Protein AF-0000000079913777 (afdb_homodimer)

InterPro domains:
  IPR001647 DNA-binding HTH domain, TetR-type [PF00440] (16-61)
  IPR001647 DNA-binding HTH domain, TetR-type [PR00455] (15-28)
  IPR001647 DNA-binding HTH domain, TetR-type [PR00455] (36-59)
  IPR001647 DNA-binding HTH domain, TetR-type [PS50977] (9-69)
  IPR009057 Homedomain-like superfamily [SSF46689] (3-78)
  IPR023772 DNA-binding HTH domain, TetR-type, conserved site [PS01081] (27-57)
  IPR036271 Tetracyclin repressor-like, C-terminal domain superfamily [SSF48498] (83-210)
  IPR050109 HTH-type, TetR-like transcriptional regulator [PTHR30055] (1-198)

Radius of gyration: 23.56 Å; Cα contacts (8 Å, |Δi|>4): 541; chains: 2; bounding box: 77×60×42 Å

Secondary structure (DSSP, 8-state):
-HHHHHHHHHHHHHHHHHHHHHHHHHHHHH--HHHHHHHHT--HHHHHHH-SSHHHHHHHHHHHHHHHHHHHHHHHHT--SS-HHHHHHHHHHHHHHHHHH-HHHHHHHHHTTSGGGGGGGGGSHHHHHHHHHHHHHHHHHHTT-BPTT--HHHHHHHHHHHHHHHHHHHHHS---S-HHHHHHHHHHHHHHHHB-HHHHHHHHHH-PPP--------/-HHHHHHHHHHHHHHHHHHHHHHHHHHHHH--HHHHHHHHT--HHHHHHH-SSHHHHHHHHHHHHHHHHHHHHHHHHT--SS-HHHHHHHHHHHHHHHHHH-HHHHHHHHHTTSGGGGGGGGGSHHHHHHHHHHHHHHHHHHTT-BPTT--HHHHHHHHHHHHHHHHHHHHHS-----HHHHHHHHHHHHHHHHB-HHHHHHHHHH-PPP--------

Structure (mmCIF, N/CA/C/O backbone):
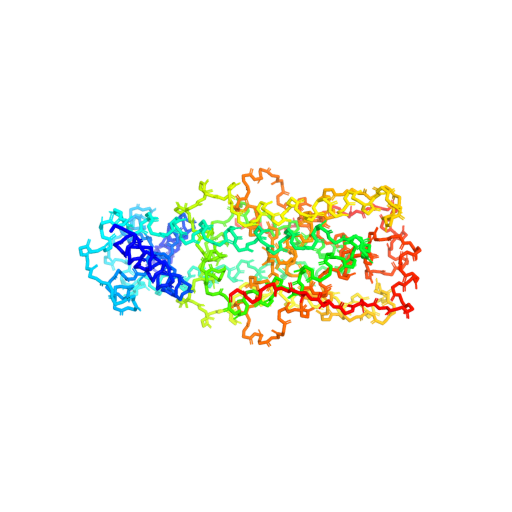data_AF-0000000079913777-model_v1
#
loop_
_entity.id
_entity.type
_entity.pdbx_description
1 polymer 'TetR family transcriptional regulator'
#
loop_
_atom_site.group_PDB
_atom_site.id
_atom_site.type_symbol
_atom_site.label_atom_id
_atom_site.label_alt_id
_atom_site.label_comp_id
_atom_site.label_asym_id
_atom_site.label_entity_id
_atom_site.label_seq_id
_atom_site.pdbx_PDB_ins_code
_atom_site.Cartn_x
_atom_site.Cartn_y
_atom_site.Cartn_z
_atom_site.occupancy
_atom_site.B_iso_or_equiv
_atom_site.auth_seq_id
_atom_site.auth_comp_id
_atom_site.auth_asym_id
_atom_site.auth_atom_id
_atom_site.pdbx_PDB_model_num
ATOM 1 N N . MET A 1 1 ? -41.469 14.156 16.312 1 78.94 1 MET A N 1
ATOM 2 C CA . MET A 1 1 ? -40.344 13.445 16.859 1 78.94 1 MET A CA 1
ATOM 3 C C . MET A 1 1 ? -39.625 12.648 15.773 1 78.94 1 MET A C 1
ATOM 5 O O . MET A 1 1 ? -38.406 12.805 15.562 1 78.94 1 MET A O 1
ATOM 9 N N . ALA A 1 2 ? -40.406 12 15.102 1 87.25 2 ALA A N 1
ATOM 10 C CA . ALA A 1 2 ? -39.875 11.211 13.992 1 87.25 2 ALA A CA 1
ATOM 11 C C . ALA A 1 2 ? -39.219 12.109 12.945 1 87.25 2 ALA A C 1
ATOM 13 O O . ALA A 1 2 ? -38.125 11.812 12.461 1 87.25 2 ALA A O 1
ATOM 14 N N . ARG A 1 3 ? -39.75 13.203 12.727 1 90.31 3 ARG A N 1
ATOM 15 C CA . ARG A 1 3 ? -39.219 14.133 11.727 1 90.31 3 ARG A CA 1
ATOM 16 C C . ARG A 1 3 ? -37.906 14.742 12.18 1 90.31 3 ARG A C 1
ATOM 18 O O . ARG A 1 3 ? -37 14.93 11.367 1 90.31 3 ARG A O 1
ATOM 25 N N . GLN A 1 4 ? -37.875 15.125 13.422 1 87.5 4 GLN A N 1
ATOM 26 C CA . GLN A 1 4 ? -36.656 15.695 13.984 1 87.5 4 GLN A CA 1
ATOM 27 C C . GLN A 1 4 ? -35.5 14.695 13.945 1 87.5 4 GLN A C 1
ATOM 29 O O . GLN A 1 4 ? -34.375 15.062 13.641 1 87.5 4 GLN A O 1
ATOM 34 N N . GLN A 1 5 ? -35.875 13.461 14.273 1 89.69 5 GLN A N 1
ATOM 35 C CA . GLN A 1 5 ? -34.875 12.406 14.234 1 89.69 5 GLN A CA 1
ATOM 36 C C . GLN A 1 5 ? -34.344 12.188 12.812 1 89.69 5 GLN A C 1
ATOM 38 O O . GLN A 1 5 ? -33.156 11.977 12.602 1 89.69 5 GLN A O 1
ATOM 43 N N . GLU A 1 6 ? -35.25 12.289 11.875 1 91.75 6 GLU A N 1
ATOM 44 C CA . GLU A 1 6 ? -34.875 12.133 10.477 1 91.75 6 GLU A CA 1
ATOM 45 C C . GLU A 1 6 ? -33.969 13.281 10.008 1 91.75 6 GLU A C 1
ATOM 47 O O . GLU A 1 6 ? -33.031 13.062 9.266 1 91.75 6 GLU A O 1
ATOM 52 N N . ARG A 1 7 ? -34.281 14.445 10.398 1 90.56 7 ARG A N 1
ATOM 53 C CA . ARG A 1 7 ? -33.5 15.609 10.062 1 90.56 7 ARG A CA 1
ATOM 54 C C . ARG A 1 7 ? -32.094 15.492 10.664 1 90.56 7 ARG A C 1
ATOM 56 O O . ARG A 1 7 ? -31.094 15.828 10.008 1 90.56 7 ARG A O 1
ATOM 63 N N . ALA A 1 8 ? -32.062 15.062 11.875 1 92.56 8 ALA A N 1
ATOM 64 C CA . ALA A 1 8 ? -30.781 14.883 12.555 1 92.56 8 ALA A CA 1
ATOM 65 C C . ALA A 1 8 ? -29.938 13.836 11.836 1 92.56 8 ALA A C 1
ATOM 67 O O . ALA A 1 8 ? -28.734 14.031 11.648 1 92.56 8 ALA A O 1
ATOM 68 N N . ARG A 1 9 ? -30.578 12.82 11.445 1 93.56 9 ARG A N 1
ATOM 69 C CA . ARG A 1 9 ? -29.891 11.766 10.719 1 93.56 9 ARG A CA 1
ATOM 70 C C . ARG A 1 9 ? -29.359 12.273 9.383 1 93.56 9 ARG A C 1
ATOM 72 O O . ARG A 1 9 ? -28.219 11.969 9 1 93.56 9 ARG A O 1
ATOM 79 N N . ARG A 1 10 ? -30.062 13.031 8.742 1 94.69 10 ARG A N 1
ATOM 80 C CA . ARG A 1 10 ? -29.672 13.586 7.457 1 94.69 10 ARG A CA 1
ATOM 81 C C . ARG A 1 10 ? -28.484 14.547 7.613 1 94.69 10 ARG A C 1
ATOM 83 O O . ARG A 1 10 ? -27.562 14.531 6.801 1 94.69 10 ARG A O 1
ATOM 90 N N . THR A 1 11 ? -28.562 15.336 8.633 1 95.88 11 THR A N 1
ATOM 91 C CA . THR A 1 11 ? -27.484 16.281 8.891 1 95.88 11 THR A CA 1
ATOM 92 C C . THR A 1 11 ? -26.188 15.539 9.227 1 95.88 11 THR A C 1
ATOM 94 O O . THR A 1 11 ? -25.125 15.883 8.711 1 95.88 11 THR A O 1
ATOM 97 N N . ARG A 1 12 ? -26.312 14.57 10.039 1 97.12 12 ARG A N 1
ATOM 98 C CA . ARG A 1 12 ? -25.141 13.781 10.398 1 97.12 12 ARG A CA 1
ATOM 99 C C . ARG A 1 12 ? -24.516 13.141 9.156 1 97.12 12 ARG A C 1
ATOM 101 O O . ARG A 1 12 ? -23.297 13.172 8.992 1 97.12 12 ARG A O 1
ATOM 108 N N . ALA A 1 13 ? -25.375 12.609 8.305 1 97.06 13 ALA A N 1
ATOM 109 C CA . ALA A 1 13 ? -24.891 11.961 7.082 1 97.06 13 ALA A CA 1
ATOM 110 C C . ALA A 1 13 ? -24.219 12.969 6.156 1 97.06 13 ALA A C 1
ATOM 112 O O . ALA A 1 13 ? -23.188 12.672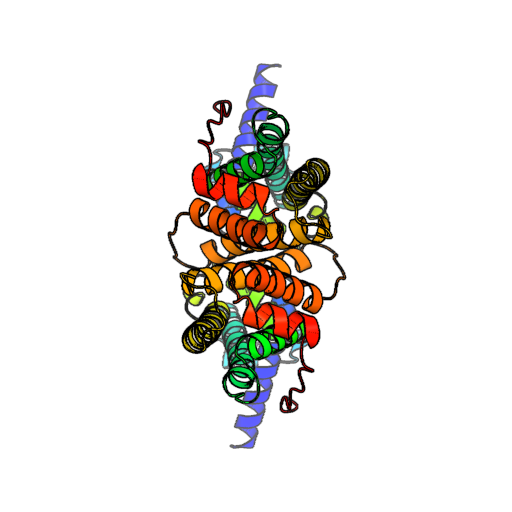 5.547 1 97.06 13 ALA A O 1
ATOM 113 N N . ALA A 1 14 ? -24.781 14.125 6.082 1 97.56 14 ALA A N 1
ATOM 114 C CA . ALA A 1 14 ? -24.219 15.18 5.242 1 97.56 14 ALA A CA 1
ATOM 115 C C . ALA A 1 14 ? -22.844 15.609 5.75 1 97.56 14 ALA A C 1
ATOM 117 O O . ALA A 1 14 ? -21.922 15.852 4.961 1 97.56 14 ALA A O 1
ATOM 118 N N . LEU A 1 15 ? -22.719 15.664 7.031 1 98.12 15 LEU A N 1
ATOM 119 C CA . LEU A 1 15 ? -21.453 16.016 7.645 1 98.12 15 LEU A CA 1
ATOM 120 C C . LEU A 1 15 ? -20.391 14.953 7.375 1 98.12 15 LEU A C 1
ATOM 122 O O . LEU A 1 15 ? -19.266 15.273 7 1 98.12 15 LEU A O 1
ATOM 126 N N . VAL A 1 16 ? -20.812 13.742 7.488 1 98.38 16 VAL A N 1
ATOM 127 C CA . VAL A 1 16 ? -19.891 12.633 7.27 1 98.38 16 VAL A CA 1
ATOM 128 C C . VAL A 1 16 ? -19.453 12.609 5.809 1 98.38 16 VAL A C 1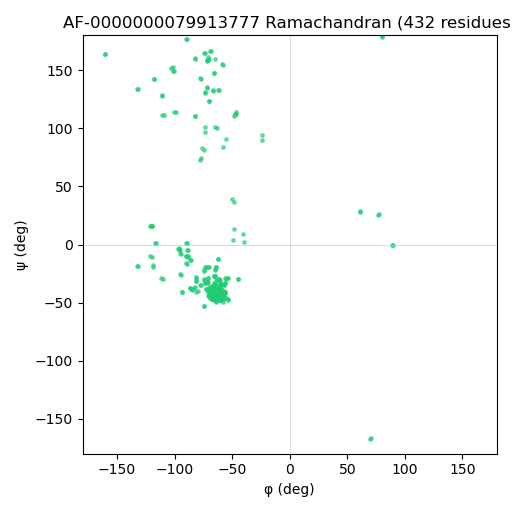
ATOM 130 O O . VAL A 1 16 ? -18.266 12.453 5.512 1 98.38 16 VAL A O 1
ATOM 133 N N . GLU A 1 17 ? -20.328 12.805 4.918 1 98.25 17 GLU A N 1
ATOM 134 C CA . GLU A 1 17 ? -20.016 12.805 3.492 1 98.25 17 GLU A CA 1
ATOM 135 C C . GLU A 1 17 ? -19.094 13.977 3.133 1 98.25 17 GLU A C 1
ATOM 137 O O . GLU A 1 17 ? -18.109 13.805 2.42 1 98.25 17 GLU A O 1
ATOM 142 N N . SER A 1 18 ? -19.453 15.102 3.613 1 98.44 18 SER A N 1
ATOM 143 C CA . SER A 1 18 ? -18.625 16.281 3.357 1 98.44 18 SER A CA 1
ATOM 144 C C . SER A 1 18 ? -17.234 16.125 3.945 1 98.44 18 SER A C 1
ATOM 146 O O . SER A 1 18 ? -16.234 16.5 3.314 1 98.44 18 SER A O 1
ATOM 148 N N . ALA A 1 19 ? -17.203 15.57 5.129 1 98.5 19 ALA A N 1
ATOM 149 C CA . ALA A 1 19 ? -15.922 15.297 5.762 1 98.5 19 ALA A CA 1
ATOM 150 C C . ALA A 1 19 ? -15.109 14.305 4.934 1 98.5 19 ALA A C 1
ATOM 152 O O . ALA A 1 19 ? -13.898 14.484 4.754 1 98.5 19 ALA A O 1
ATOM 153 N N . ALA A 1 20 ? -15.773 13.297 4.434 1 98.25 20 ALA A N 1
ATOM 154 C CA . ALA A 1 20 ? -15.102 12.305 3.605 1 98.25 20 ALA A CA 1
ATOM 155 C C . ALA A 1 20 ? -14.477 12.953 2.371 1 98.25 20 ALA A C 1
ATOM 157 O O . ALA A 1 20 ? -13.328 12.656 2.021 1 98.25 20 ALA A O 1
ATOM 158 N N . ILE A 1 21 ? -15.188 13.828 1.786 1 97.81 21 ILE A N 1
ATOM 159 C CA . ILE A 1 21 ? -14.695 14.539 0.609 1 97.81 21 ILE A CA 1
ATOM 160 C C . ILE A 1 21 ? -13.438 15.328 0.969 1 97.81 21 ILE A C 1
ATOM 162 O O . ILE A 1 21 ? -12.422 15.242 0.271 1 97.81 21 ILE A O 1
ATOM 166 N N . GLU A 1 22 ? -13.508 15.992 2.043 1 97.19 22 GLU A N 1
ATOM 167 C CA . GLU A 1 22 ? -12.398 16.828 2.482 1 97.19 22 GLU A CA 1
ATOM 168 C C . GLU A 1 22 ? -11.195 15.984 2.902 1 97.19 22 GLU A C 1
ATOM 170 O O . GLU A 1 22 ? -10.062 16.266 2.508 1 97.19 22 GLU A O 1
ATOM 175 N N . PHE A 1 23 ? -11.469 14.93 3.674 1 95.31 23 PHE A N 1
ATOM 176 C CA . PHE A 1 23 ? -10.398 14.055 4.145 1 95.31 23 PHE A CA 1
ATOM 177 C C . PHE A 1 23 ? -9.758 13.312 2.984 1 95.31 23 PHE A C 1
ATOM 179 O O . PHE A 1 23 ? -8.547 13.078 2.982 1 95.31 23 PHE A O 1
ATOM 186 N N . ALA A 1 24 ? -10.539 12.906 2.02 1 92.69 24 ALA A N 1
ATOM 187 C CA . ALA A 1 24 ? -10 12.219 0.85 1 92.69 24 ALA A CA 1
ATOM 188 C C . ALA A 1 24 ? -9.086 13.141 0.043 1 92.69 24 ALA A C 1
ATOM 190 O O . ALA A 1 24 ? -8.062 12.703 -0.482 1 92.69 24 ALA A O 1
ATOM 191 N N . LYS A 1 25 ? -9.414 14.367 0.031 1 90.56 25 LYS A N 1
ATOM 192 C CA . LYS A 1 25 ? -8.703 15.344 -0.804 1 90.56 25 LYS A CA 1
ATOM 193 C C . LYS A 1 25 ? -7.461 15.867 -0.101 1 90.56 25 LYS A C 1
ATOM 195 O O . LYS A 1 25 ? -6.395 15.977 -0.713 1 90.56 25 LYS A O 1
ATOM 200 N N . ARG A 1 26 ? -7.523 16.094 1.246 1 89.81 26 ARG A N 1
ATOM 201 C CA . ARG A 1 26 ? -6.473 16.875 1.897 1 89.81 26 ARG A CA 1
ATOM 202 C C . ARG A 1 26 ? -5.793 16.062 2.994 1 89.81 26 ARG A C 1
ATOM 204 O O . ARG A 1 26 ? -4.73 16.438 3.486 1 89.81 26 ARG A O 1
ATOM 211 N N . GLY A 1 27 ? -6.371 14.977 3.279 1 89.19 27 GLY A N 1
ATOM 212 C CA . GLY A 1 27 ? -5.934 14.281 4.484 1 89.19 27 GLY A CA 1
ATOM 213 C C . GLY A 1 27 ? -6.52 14.867 5.754 1 89.19 27 GLY A C 1
ATOM 214 O O . GLY A 1 27 ? -7.254 15.859 5.707 1 89.19 27 GLY A O 1
ATOM 215 N N . TYR A 1 28 ? -6.172 14.258 6.883 1 91.75 28 TYR A N 1
ATOM 216 C CA . TYR A 1 28 ? -6.777 14.641 8.148 1 91.75 28 TYR A CA 1
ATOM 217 C C . TYR A 1 28 ? -6.219 15.977 8.641 1 91.75 28 TYR A C 1
ATOM 219 O O . TYR A 1 28 ? -6.98 16.906 8.93 1 91.75 28 TYR A O 1
ATOM 227 N N . ALA A 1 29 ? -4.961 16.062 8.719 1 87.12 29 ALA A N 1
ATOM 228 C CA . ALA A 1 29 ? -4.324 17.234 9.336 1 87.12 29 ALA A CA 1
ATOM 229 C C . ALA A 1 29 ? -4.629 18.5 8.539 1 87.12 29 ALA A C 1
ATOM 231 O O . ALA A 1 29 ? -4.93 19.547 9.125 1 87.12 29 ALA A O 1
ATOM 232 N N . ALA A 1 30 ? -4.688 18.422 7.262 1 88.5 30 ALA A N 1
ATOM 233 C CA . ALA A 1 30 ? -4.832 19.609 6.414 1 88.5 30 ALA A CA 1
ATOM 234 C C . ALA A 1 30 ? -6.301 19.922 6.164 1 88.5 30 ALA A C 1
ATOM 236 O O . ALA A 1 30 ? -6.633 21.016 5.672 1 88.5 30 ALA A O 1
ATOM 237 N N . ALA A 1 31 ? -7.168 19.047 6.535 1 93.81 31 ALA A N 1
ATOM 238 C CA . ALA A 1 31 ? -8.594 19.234 6.281 1 93.81 31 ALA A CA 1
ATOM 239 C C . ALA A 1 31 ? -9.148 20.422 7.066 1 93.81 31 ALA A C 1
ATOM 241 O O . ALA A 1 31 ? -8.75 20.641 8.211 1 93.81 31 ALA A O 1
ATOM 242 N N . SER A 1 32 ? -10.117 21.078 6.48 1 95.25 32 SER A N 1
ATOM 243 C CA . SER A 1 32 ? -10.719 22.281 7.055 1 95.25 32 SER A CA 1
ATOM 244 C C . SER A 1 32 ? -12.148 22.016 7.512 1 95.25 32 SER A C 1
ATOM 246 O O . SER A 1 32 ? -13 21.625 6.707 1 95.25 32 SER A O 1
ATOM 248 N N . VAL A 1 33 ? -12.359 22.375 8.719 1 96.44 33 VAL A N 1
ATOM 249 C CA . VAL A 1 33 ? -13.711 22.266 9.258 1 96.44 33 VAL A CA 1
ATOM 250 C C . VAL A 1 33 ? -14.648 23.203 8.516 1 96.44 33 VAL A C 1
ATOM 252 O O . VAL A 1 33 ? -15.789 22.844 8.219 1 96.44 33 VAL A O 1
ATOM 255 N N . ASN A 1 34 ? -14.141 24.359 8.18 1 97.12 34 ASN A N 1
ATOM 256 C CA . ASN A 1 34 ? -14.961 25.312 7.438 1 97.12 34 ASN A CA 1
ATOM 257 C C . ASN A 1 34 ? -15.375 24.75 6.082 1 97.12 34 ASN A C 1
ATOM 259 O O . ASN A 1 34 ? -16.531 24.906 5.672 1 97.12 34 ASN A O 1
ATOM 263 N N . THR A 1 35 ? -14.516 24.125 5.438 1 97.5 35 THR A N 1
ATOM 264 C CA . THR A 1 35 ? -14.82 23.516 4.145 1 97.5 35 THR A CA 1
ATOM 265 C C . THR A 1 35 ? -15.859 22.406 4.301 1 97.5 35 THR A C 1
ATOM 267 O O . THR A 1 35 ? -16.766 22.281 3.477 1 97.5 35 THR A O 1
ATOM 270 N N . ILE A 1 36 ? -15.719 21.641 5.34 1 98 36 ILE A N 1
ATOM 271 C CA . ILE A 1 36 ? -16.656 20.562 5.617 1 98 36 ILE A CA 1
ATOM 272 C C . ILE A 1 36 ? -18.047 21.141 5.855 1 98 36 ILE A C 1
ATOM 274 O O . ILE A 1 36 ? -19.047 20.641 5.324 1 98 36 ILE A O 1
ATOM 278 N N . LEU A 1 37 ? -18.062 22.25 6.621 1 97.75 37 LEU A N 1
ATOM 279 C CA . LEU A 1 37 ? -19.328 22.891 6.934 1 97.75 37 LEU A CA 1
ATOM 280 C C . LEU A 1 37 ? -19.969 23.453 5.672 1 97.75 37 LEU A C 1
ATOM 282 O O . LEU A 1 37 ? -21.172 23.281 5.449 1 97.75 37 LEU A O 1
ATOM 286 N N . GLU A 1 38 ? -19.219 24.047 4.855 1 97.56 38 GLU A N 1
ATOM 287 C CA . GLU A 1 38 ? -19.703 24.609 3.604 1 97.56 38 GLU A CA 1
ATOM 288 C C . GLU A 1 38 ? -20.25 23.516 2.689 1 97.56 38 GLU A C 1
ATOM 290 O O . GLU A 1 38 ? -21.328 23.672 2.102 1 97.56 38 GLU A O 1
ATOM 295 N N . GLY A 1 39 ? -19.609 22.422 2.646 1 97.06 39 GLY A N 1
ATOM 296 C CA . GLY A 1 39 ? -20.016 21.328 1.78 1 97.06 39 GLY A CA 1
ATOM 297 C C . GLY A 1 39 ? -21.25 20.594 2.279 1 97.06 39 GLY A C 1
ATOM 298 O O . GLY A 1 39 ? -22 20.031 1.487 1 97.06 39 GLY A O 1
ATOM 299 N N . SER A 1 40 ? -21.406 20.578 3.58 1 97.19 40 SER A N 1
ATOM 300 C CA . SER A 1 40 ? -22.516 19.844 4.184 1 97.19 40 SER A CA 1
ATOM 301 C C . SER A 1 40 ? -23.75 20.719 4.32 1 97.19 40 SER A C 1
ATOM 303 O O . SER A 1 40 ? -24.844 20.219 4.594 1 97.19 40 SER A O 1
ATOM 305 N N . ASN A 1 41 ? -23.547 22.016 4.215 1 96.94 41 ASN A N 1
ATOM 306 C CA . ASN A 1 41 ? -24.594 23 4.461 1 96.94 41 ASN A CA 1
ATOM 307 C C . ASN A 1 41 ? -25.109 22.922 5.898 1 96.94 41 ASN A C 1
ATOM 309 O O . ASN A 1 41 ? -26.312 23.078 6.148 1 96.94 41 ASN A O 1
ATOM 313 N N . ALA A 1 42 ? -24.266 22.484 6.777 1 96.06 42 ALA A N 1
ATOM 314 C CA . ALA A 1 42 ? -24.578 22.469 8.203 1 96.06 42 ALA A CA 1
ATOM 315 C C . ALA A 1 42 ? -23.906 23.641 8.922 1 96.06 42 ALA A C 1
ATOM 317 O O . ALA A 1 42 ? -22.891 24.156 8.453 1 96.06 42 ALA A O 1
ATOM 318 N N . THR A 1 43 ? -24.531 24.047 10 1 95.06 43 THR A N 1
ATOM 319 C CA . THR A 1 43 ? -23.922 25.078 10.828 1 95.06 43 THR A CA 1
ATOM 320 C C . THR A 1 43 ? -22.891 24.484 11.766 1 95.06 43 THR A C 1
ATOM 322 O O . THR A 1 43 ? -22.859 23.266 11.977 1 95.06 43 THR A O 1
ATOM 325 N N . LYS A 1 44 ? -22.031 25.375 12.211 1 95.12 44 LYS A N 1
ATOM 326 C CA . LYS A 1 44 ? -21.031 24.953 13.203 1 95.12 44 LYS A CA 1
ATOM 327 C C . LYS A 1 44 ? -21.703 24.359 14.438 1 95.12 44 LYS A C 1
ATOM 329 O O . LYS A 1 44 ? -21.266 23.328 14.953 1 95.12 44 LYS A O 1
ATOM 334 N N . GLY A 1 45 ? -22.797 24.953 14.867 1 94.81 45 GLY A N 1
ATOM 335 C CA . GLY A 1 45 ? -23.562 24.438 15.992 1 94.81 45 GLY A CA 1
ATOM 336 C C . GLY A 1 45 ? -24.094 23.031 15.75 1 94.81 45 GLY A C 1
ATOM 337 O O . GLY A 1 45 ? -24 22.172 16.625 1 94.81 45 GLY A O 1
ATOM 338 N N . ALA A 1 46 ? -24.594 22.859 14.609 1 94.62 46 ALA A N 1
ATOM 339 C CA . ALA A 1 46 ? -25.109 21.531 14.242 1 94.62 46 ALA A CA 1
ATOM 340 C C . ALA A 1 46 ? -24 20.5 14.258 1 94.62 46 ALA A C 1
ATOM 342 O O . ALA A 1 46 ? -24.203 19.359 14.703 1 94.62 46 ALA A O 1
ATOM 343 N N . MET A 1 47 ? -22.844 20.812 13.695 1 95.69 47 MET A N 1
ATOM 344 C CA . MET A 1 47 ? -21.719 19.875 13.703 1 95.69 47 MET A CA 1
ATOM 345 C C . MET A 1 47 ? -21.359 19.453 15.125 1 95.69 47 MET A C 1
ATOM 347 O O . MET A 1 47 ? -21.188 18.266 15.406 1 95.69 47 MET A O 1
ATOM 351 N N . TYR A 1 48 ? -21.281 20.422 15.984 1 94.44 48 TYR A N 1
ATOM 352 C CA . TYR A 1 48 ? -20.844 20.141 17.344 1 94.44 48 TYR A CA 1
ATOM 353 C C . TYR A 1 48 ? -21.938 19.453 18.141 1 94.44 48 TYR A C 1
ATOM 355 O O . TYR A 1 48 ? -21.656 18.859 19.188 1 94.44 48 TYR A O 1
ATOM 363 N N . PHE A 1 49 ? -23.172 19.625 17.688 1 95.38 49 PHE A N 1
ATOM 364 C CA . PHE A 1 49 ? -24.25 18.797 18.234 1 95.38 49 PHE A CA 1
ATOM 365 C C . PHE A 1 49 ? -23.984 17.312 17.953 1 95.38 49 PHE A C 1
ATOM 367 O O . PHE A 1 49 ? -24.219 16.469 18.812 1 95.38 49 PHE A O 1
ATOM 374 N N . HIS A 1 50 ? -23.469 17.016 16.797 1 96.81 50 HIS A N 1
ATOM 375 C CA . HIS A 1 50 ? -23.281 15.633 16.359 1 96.81 50 HIS A CA 1
ATOM 376 C C . HIS A 1 50 ? -21.875 15.141 16.703 1 96.81 50 HIS A C 1
ATOM 378 O O . HIS A 1 50 ? -21.703 13.961 17.031 1 96.81 50 HIS A O 1
ATOM 384 N N . PHE A 1 51 ? -20.891 15.969 16.516 1 97.5 51 PHE A N 1
ATOM 385 C CA . PHE A 1 51 ? -19.484 15.609 16.719 1 97.5 51 PHE A CA 1
ATOM 386 C C . PHE A 1 51 ? -18.766 16.656 17.547 1 97.5 51 PHE A C 1
ATOM 388 O O . PHE A 1 51 ? -18.734 17.828 17.188 1 97.5 51 PHE A O 1
ATOM 395 N N . GLN A 1 52 ? -18.047 16.172 18.469 1 94.94 52 GLN A N 1
ATOM 396 C CA . GLN A 1 52 ? -17.422 17.078 19.422 1 94.94 52 GLN A CA 1
ATOM 397 C C . GLN A 1 52 ? -16.078 17.594 18.906 1 94.94 52 GLN A C 1
ATOM 399 O O . GLN A 1 52 ? -15.508 18.531 19.469 1 94.94 52 GLN A O 1
ATOM 404 N N . SER A 1 53 ? -15.633 16.953 17.891 1 95.38 53 SER A N 1
ATOM 405 C CA . SER A 1 53 ? -14.328 17.344 17.359 1 95.38 53 SER A CA 1
ATOM 406 C C . SER A 1 53 ? -14.156 16.844 15.93 1 95.38 53 SER A C 1
ATOM 408 O O . SER A 1 53 ? -14.914 15.992 15.461 1 95.38 53 SER A O 1
ATOM 410 N N . LYS A 1 54 ? -13.219 17.375 15.266 1 95 54 LYS A N 1
ATOM 411 C CA . LYS A 1 54 ? -12.82 16.891 13.953 1 95 54 LYS A CA 1
ATOM 412 C C . LYS A 1 54 ? -12.422 15.414 14.008 1 95 54 LYS A C 1
ATOM 414 O O . LYS A 1 54 ? -12.695 14.656 13.078 1 95 54 LYS A O 1
ATOM 419 N N . GLU A 1 55 ? -11.836 15.062 15.102 1 95.12 55 GLU A N 1
ATOM 420 C CA . GLU A 1 55 ? -11.406 13.68 15.289 1 95.12 55 GLU A CA 1
ATOM 421 C C . GLU A 1 55 ? -12.602 12.734 15.352 1 95.12 55 GLU A C 1
ATOM 423 O O . GLU A 1 55 ? -12.578 11.664 14.742 1 95.12 55 GLU A O 1
ATOM 428 N N . GLU A 1 56 ? -13.531 13.086 16.062 1 96.31 56 GLU A N 1
ATOM 429 C CA . GLU A 1 56 ? -14.742 12.266 16.141 1 96.31 56 GLU A CA 1
ATOM 430 C C . GLU A 1 56 ? -15.398 12.141 14.766 1 96.31 56 GLU A C 1
ATOM 432 O O . GLU A 1 56 ? -15.914 11.07 14.414 1 96.31 56 GLU A O 1
ATOM 437 N N . LEU A 1 57 ? -15.438 13.273 14.109 1 97.06 57 LEU A N 1
ATOM 438 C CA . LEU A 1 57 ? -15.977 13.258 12.758 1 97.06 57 LEU A CA 1
ATOM 439 C C . LEU A 1 57 ? -15.164 12.328 11.859 1 97.06 57 LEU A C 1
ATOM 441 O O . LEU A 1 57 ? -15.734 11.547 11.094 1 97.06 57 LEU A O 1
ATOM 445 N N . ALA A 1 58 ? -13.852 12.32 11.945 1 96.75 58 ALA A N 1
ATOM 446 C CA . ALA A 1 58 ? -12.977 11.422 11.188 1 96.75 58 ALA A CA 1
ATOM 447 C C . ALA A 1 58 ? -13.25 9.969 11.539 1 96.75 58 ALA A C 1
ATOM 449 O O . ALA A 1 58 ? -13.297 9.102 10.656 1 96.75 58 ALA A O 1
ATOM 450 N N . ARG A 1 59 ? -13.445 9.68 12.766 1 96 59 ARG A N 1
ATOM 451 C CA . ARG A 1 59 ? -13.742 8.312 13.195 1 96 59 ARG A CA 1
ATOM 452 C C . ARG A 1 59 ? -15.094 7.852 12.648 1 96 59 ARG A C 1
ATOM 454 O O . ARG A 1 59 ? -15.266 6.672 12.336 1 96 59 ARG A O 1
ATOM 461 N N . ALA A 1 60 ? -15.984 8.812 12.562 1 97.06 60 ALA A N 1
ATOM 462 C CA . ALA A 1 60 ? -17.266 8.477 11.953 1 97.06 60 ALA A CA 1
ATOM 463 C C . ALA A 1 60 ? -17.094 8.117 10.477 1 97.06 60 ALA A C 1
ATOM 465 O O . ALA A 1 60 ? -17.766 7.207 9.977 1 97.06 60 ALA A O 1
ATOM 466 N N . VAL A 1 61 ? -16.234 8.812 9.766 1 97.38 61 VAL A N 1
ATOM 467 C CA . VAL A 1 61 ? -15.93 8.492 8.375 1 97.38 61 VAL A CA 1
ATOM 468 C C . VAL A 1 61 ? -15.289 7.109 8.289 1 97.38 61 VAL A C 1
ATOM 470 O O . VAL A 1 61 ? -15.648 6.301 7.43 1 97.38 61 VAL A O 1
ATOM 473 N N . LEU A 1 62 ? -14.367 6.797 9.195 1 95.94 62 LEU A N 1
ATOM 474 C CA . LEU A 1 62 ? -13.727 5.488 9.242 1 95.94 62 LEU A CA 1
ATOM 475 C C . LEU A 1 62 ? -14.758 4.387 9.445 1 95.94 62 LEU A C 1
ATOM 477 O O . LEU A 1 62 ? -14.75 3.383 8.727 1 95.94 62 LEU A O 1
ATOM 481 N N . GLN A 1 63 ? -15.656 4.633 10.352 1 95.31 63 GLN A N 1
ATOM 482 C CA . GLN A 1 63 ? -16.672 3.635 10.648 1 95.31 63 GLN A CA 1
ATOM 483 C C . GLN A 1 63 ? -17.609 3.432 9.453 1 95.31 63 GLN A C 1
ATOM 485 O O . GLN A 1 63 ? -17.984 2.299 9.133 1 95.31 63 GLN A O 1
ATOM 490 N N . ALA A 1 64 ? -17.984 4.516 8.844 1 96.06 64 ALA A N 1
ATOM 491 C CA . ALA A 1 64 ? -18.828 4.418 7.656 1 96.06 64 ALA A CA 1
ATOM 492 C C . ALA A 1 64 ? -18.141 3.621 6.559 1 96.06 64 ALA A C 1
ATOM 494 O O . ALA A 1 64 ? -18.781 2.854 5.836 1 96.06 64 ALA A O 1
ATOM 495 N N . GLY A 1 65 ? -16.844 3.797 6.414 1 94.94 65 GLY A N 1
ATOM 496 C CA . GLY A 1 65 ? -16.078 3.012 5.465 1 94.94 65 GLY A CA 1
ATOM 497 C C . GLY A 1 65 ? -16.078 1.526 5.773 1 94.94 65 GLY A C 1
ATOM 498 O O . GLY A 1 65 ? -16.281 0.704 4.879 1 94.94 65 GLY A O 1
ATOM 499 N N . VAL A 1 66 ? -15.914 1.206 7 1 93.75 66 VAL A N 1
ATOM 500 C CA . VAL A 1 66 ? -15.938 -0.184 7.441 1 93.75 66 VAL A CA 1
ATOM 501 C C . VAL A 1 66 ? -17.297 -0.809 7.109 1 93.75 66 VAL A C 1
ATOM 503 O O . VAL A 1 66 ? -17.359 -1.959 6.672 1 93.75 66 VAL A O 1
ATOM 506 N N . GLU A 1 67 ? -18.312 -0.023 7.301 1 94.69 67 GLU A N 1
ATOM 507 C CA . GLU A 1 67 ? -19.656 -0.509 7 1 94.69 67 GLU A CA 1
ATOM 508 C C . GLU A 1 67 ? -19.812 -0.795 5.508 1 94.69 67 GLU A C 1
ATOM 510 O O . GLU A 1 67 ? -20.453 -1.772 5.125 1 94.69 67 GLU A O 1
ATOM 515 N N . GLN A 1 68 ? -19.25 0.059 4.688 1 94.5 68 GLN A N 1
ATOM 516 C CA . GLN A 1 68 ? -19.281 -0.176 3.246 1 94.5 68 GLN A CA 1
ATOM 517 C C . GLN A 1 68 ? -18.547 -1.461 2.881 1 94.5 68 GLN A C 1
ATOM 519 O O . GLN A 1 68 ? -19.047 -2.254 2.072 1 94.5 68 GLN A O 1
ATOM 524 N N . PHE A 1 69 ? -17.422 -1.743 3.484 1 92.94 69 PHE A N 1
ATOM 525 C CA . PHE A 1 69 ? -16.641 -2.957 3.242 1 92.94 69 PHE A CA 1
ATOM 526 C C . PHE A 1 69 ? -17.406 -4.188 3.709 1 92.94 69 PHE A C 1
ATOM 528 O O . PHE A 1 69 ? -17.453 -5.203 3.01 1 92.94 69 PHE A O 1
ATOM 535 N N . THR A 1 70 ? -17.969 -4.027 4.84 1 93.69 70 THR A N 1
ATOM 536 C CA . THR A 1 70 ? -18.719 -5.133 5.41 1 93.69 70 THR A CA 1
ATOM 537 C C . THR A 1 70 ? -19.891 -5.516 4.504 1 93.69 70 THR A C 1
ATOM 539 O O . THR A 1 70 ? -20.109 -6.695 4.219 1 93.69 70 THR A O 1
ATOM 542 N N . ALA A 1 71 ? -20.594 -4.5 4.055 1 93.69 71 ALA A N 1
ATOM 543 C CA . ALA A 1 71 ? -21.719 -4.754 3.168 1 93.69 71 ALA A CA 1
ATOM 544 C C . ALA A 1 71 ? -21.266 -5.426 1.876 1 93.69 71 ALA A C 1
ATOM 546 O O . ALA A 1 71 ? -21.906 -6.359 1.392 1 93.69 71 ALA A O 1
ATOM 547 N N . LEU A 1 72 ? -20.172 -5.004 1.351 1 93.31 72 LEU A N 1
ATOM 548 C CA . LEU A 1 72 ? -19.625 -5.559 0.117 1 93.31 72 LEU A CA 1
ATOM 549 C C . LEU A 1 72 ? -19.234 -7.02 0.307 1 93.31 72 LEU A C 1
ATOM 551 O O . LEU A 1 72 ? -19.594 -7.875 -0.508 1 93.31 72 LEU A O 1
ATOM 555 N N . THR A 1 73 ? -18.5 -7.273 1.373 1 93.75 73 THR A N 1
ATOM 556 C CA . THR A 1 73 ? -18 -8.625 1.592 1 93.75 73 THR A CA 1
ATOM 557 C C . THR A 1 73 ? -19.156 -9.586 1.873 1 93.75 73 THR A C 1
ATOM 559 O O . THR A 1 73 ? -19.141 -10.742 1.436 1 93.75 73 THR A O 1
ATOM 562 N N . GLU A 1 74 ? -20.141 -9.133 2.588 1 92.19 74 GLU A N 1
ATOM 563 C CA . GLU A 1 74 ? -21.297 -9.961 2.904 1 92.19 74 GLU A CA 1
ATOM 564 C C . GLU A 1 74 ? -22.031 -10.383 1.638 1 92.19 74 GLU A C 1
ATOM 566 O O . GLU A 1 74 ? -22.516 -11.516 1.542 1 92.19 74 GLU A O 1
ATOM 571 N N . ARG A 1 75 ? -22.078 -9.516 0.772 1 91 75 ARG A N 1
ATOM 572 C CA . ARG A 1 75 ? -22.734 -9.789 -0.501 1 91 75 ARG A CA 1
ATOM 573 C C . ARG A 1 75 ? -22.109 -11 -1.187 1 91 75 ARG A C 1
ATOM 575 O O . ARG A 1 75 ? -22.828 -11.867 -1.692 1 91 75 ARG A O 1
ATOM 582 N N . TRP A 1 76 ? -20.844 -11.148 -1.179 1 92.94 76 TRP A N 1
ATOM 583 C CA . TRP A 1 76 ? -20.172 -12.172 -1.965 1 92.94 76 TRP A CA 1
ATOM 584 C C . TRP A 1 76 ? -19.938 -13.43 -1.131 1 92.94 76 TRP A C 1
ATOM 586 O O . TRP A 1 76 ? -19.875 -14.539 -1.668 1 92.94 76 TRP A O 1
ATOM 596 N N . THR A 1 77 ? -19.844 -13.25 0.181 1 92.31 77 THR A N 1
ATOM 597 C CA . THR A 1 77 ? -19.641 -14.422 1.026 1 92.31 77 THR A CA 1
ATOM 598 C C . THR A 1 77 ? -20.922 -15.258 1.118 1 92.31 77 THR A C 1
ATOM 600 O O . THR A 1 77 ? -20.859 -16.453 1.411 1 92.31 77 THR A O 1
ATOM 603 N N . ARG A 1 78 ? -22 -14.68 0.811 1 89.62 78 ARG A N 1
ATOM 604 C CA . ARG A 1 78 ? -23.281 -15.367 0.896 1 89.62 78 ARG A CA 1
ATOM 605 C C . ARG A 1 78 ? -23.594 -16.094 -0.403 1 89.62 78 ARG A C 1
ATOM 607 O O . ARG A 1 78 ? -24.516 -16.922 -0.453 1 89.62 78 ARG A O 1
ATOM 614 N N . ARG A 1 79 ? -22.828 -15.82 -1.389 1 88.75 79 ARG A N 1
ATOM 615 C CA . ARG A 1 79 ? -23.078 -16.453 -2.678 1 88.75 79 ARG A CA 1
ATOM 616 C C . ARG A 1 79 ? -22.656 -17.922 -2.65 1 88.75 79 ARG A C 1
ATOM 618 O O . ARG A 1 79 ? -21.516 -18.234 -2.287 1 88.75 79 ARG A O 1
ATOM 625 N N . ASN A 1 80 ? -23.531 -18.75 -3.092 1 87.69 80 ASN A N 1
ATOM 626 C CA . ASN A 1 80 ? -23.25 -20.172 -3.068 1 87.69 80 ASN A CA 1
ATOM 627 C C . ASN A 1 80 ? -23.188 -20.766 -4.477 1 87.69 80 ASN A C 1
ATOM 629 O O . ASN A 1 80 ? -22.938 -21.953 -4.652 1 87.69 80 ASN A O 1
ATOM 633 N N . ASP A 1 81 ? -23.359 -19.969 -5.461 1 91.56 81 ASP A N 1
ATOM 634 C CA . ASP A 1 81 ? -23.359 -20.406 -6.848 1 91.56 81 ASP A CA 1
ATOM 635 C C . ASP A 1 81 ? -21.984 -20.234 -7.484 1 91.56 81 ASP A C 1
ATOM 637 O O . ASP A 1 81 ? -21.766 -20.641 -8.625 1 91.56 81 ASP A O 1
ATOM 641 N N . LEU A 1 82 ? -21.109 -19.672 -6.75 1 94.12 82 LEU A N 1
ATOM 642 C CA . LEU A 1 82 ? -19.75 -19.422 -7.219 1 94.12 82 LEU A CA 1
ATOM 643 C C . LEU A 1 82 ? -18.734 -20.188 -6.375 1 94.12 82 LEU A C 1
ATOM 645 O O . LEU A 1 82 ? -18.922 -20.344 -5.164 1 94.12 82 LEU A O 1
ATOM 649 N N . ASP A 1 83 ? -17.719 -20.688 -7.02 1 95.19 83 ASP A N 1
ATOM 650 C CA . ASP A 1 83 ? -16.625 -21.188 -6.18 1 95.19 83 ASP A CA 1
ATOM 651 C C . ASP A 1 83 ? -15.914 -20.047 -5.465 1 95.19 83 ASP A C 1
ATOM 653 O O . ASP A 1 83 ? -16.141 -18.875 -5.766 1 95.19 83 ASP A O 1
ATOM 657 N N . PRO A 1 84 ? -15.102 -20.312 -4.496 1 96.81 84 PRO A N 1
ATOM 658 C CA . PRO A 1 84 ? -14.508 -19.266 -3.658 1 96.81 84 PRO A CA 1
ATOM 659 C C . PRO A 1 84 ? -13.656 -18.281 -4.453 1 96.81 84 PRO A C 1
ATOM 661 O O . PRO A 1 84 ? -13.617 -17.094 -4.141 1 96.81 84 PRO A O 1
ATOM 664 N N . PHE A 1 85 ? -12.984 -18.75 -5.504 1 97.75 85 PHE A N 1
ATOM 665 C CA . PHE A 1 85 ? -12.125 -17.859 -6.27 1 97.75 85 PHE A CA 1
ATOM 666 C C . PHE A 1 85 ? -12.953 -16.969 -7.191 1 97.75 85 PHE A C 1
ATOM 668 O O . PHE A 1 85 ? -12.609 -15.812 -7.414 1 97.75 85 PHE A O 1
ATOM 675 N N . GLU A 1 86 ? -14.039 -17.5 -7.715 1 96.75 86 GLU A N 1
ATOM 676 C CA . GLU A 1 86 ? -14.969 -16.688 -8.5 1 96.75 86 GLU A CA 1
ATOM 677 C C . GLU A 1 86 ? -15.609 -15.602 -7.645 1 96.75 86 GLU A C 1
ATOM 679 O O . GLU A 1 86 ? -15.703 -14.453 -8.07 1 96.75 86 GLU A O 1
ATOM 684 N N . ALA A 1 87 ? -16.031 -15.984 -6.465 1 96.12 87 ALA A N 1
ATOM 685 C CA . ALA A 1 87 ? -16.594 -15.008 -5.539 1 96.12 87 ALA A CA 1
ATOM 686 C C . ALA A 1 87 ? -15.562 -13.945 -5.164 1 96.12 87 ALA A C 1
ATOM 688 O O . ALA A 1 87 ? -15.883 -12.75 -5.109 1 96.12 87 ALA A O 1
ATOM 689 N N . LEU A 1 88 ? -14.367 -14.391 -4.914 1 96.38 88 LEU A N 1
ATOM 690 C CA . LEU A 1 88 ? -13.281 -13.477 -4.59 1 96.38 88 LEU A CA 1
ATOM 691 C C . LEU A 1 88 ? -13.016 -12.516 -5.746 1 96.38 88 LEU A C 1
ATOM 693 O O . LEU A 1 88 ? -12.789 -11.32 -5.527 1 96.38 88 LEU A O 1
ATOM 697 N N . HIS A 1 89 ? -13.039 -13.055 -6.918 1 97.19 89 HIS A N 1
ATOM 698 C CA . HIS A 1 89 ? -12.844 -12.219 -8.102 1 97.19 89 HIS A CA 1
ATOM 699 C C . HIS A 1 89 ? -13.922 -11.133 -8.188 1 97.19 89 HIS A C 1
ATOM 701 O O . HIS A 1 89 ? -13.602 -9.961 -8.383 1 97.19 89 HIS A O 1
ATOM 707 N N . CYS A 1 90 ? -15.148 -11.469 -8.031 1 96.25 90 CYS A N 1
ATOM 708 C CA . CYS A 1 90 ? -16.234 -10.5 -8.086 1 96.25 90 CYS A CA 1
ATOM 709 C C . CYS A 1 90 ? -16.125 -9.492 -6.953 1 96.25 90 CYS A C 1
ATOM 711 O O . CYS A 1 90 ? -16.391 -8.305 -7.141 1 96.25 90 CYS A O 1
ATOM 713 N N . LEU A 1 91 ? -15.719 -9.969 -5.84 1 95.38 91 LEU A N 1
ATOM 714 C CA . LEU A 1 91 ? -15.508 -9.094 -4.691 1 95.38 91 LEU A CA 1
ATOM 715 C C . LEU A 1 91 ? -14.453 -8.039 -4.996 1 95.38 91 LEU A C 1
ATOM 717 O O . LEU A 1 91 ? -14.664 -6.852 -4.75 1 95.38 91 LEU A O 1
ATOM 721 N N . VAL A 1 92 ? -13.305 -8.422 -5.559 1 95.56 92 VAL A N 1
ATOM 722 C CA . VAL A 1 92 ? -12.219 -7.469 -5.758 1 95.56 92 VAL A CA 1
ATOM 723 C C . VAL A 1 92 ? -12.594 -6.492 -6.875 1 95.56 92 VAL A C 1
ATOM 725 O O . VAL A 1 92 ? -12.203 -5.32 -6.836 1 95.56 92 VAL A O 1
ATOM 728 N N . VAL A 1 93 ? -13.352 -6.914 -7.867 1 94.44 93 VAL A N 1
ATOM 729 C CA . VAL A 1 93 ? -13.836 -6.027 -8.922 1 94.44 93 VAL A CA 1
ATOM 730 C C . VAL A 1 93 ? -14.766 -4.977 -8.328 1 94.44 93 VAL A C 1
ATOM 732 O O . VAL A 1 93 ? -14.617 -3.781 -8.594 1 94.44 93 VAL A O 1
ATOM 735 N N . ASP A 1 94 ? -15.664 -5.406 -7.461 1 94 94 ASP A N 1
ATOM 736 C CA . ASP A 1 94 ? -16.578 -4.477 -6.812 1 94 94 ASP A CA 1
ATOM 737 C C . ASP A 1 94 ? -15.844 -3.545 -5.855 1 94 94 ASP A C 1
ATOM 739 O O . ASP A 1 94 ? -16.219 -2.383 -5.695 1 94 94 ASP A O 1
ATOM 743 N N . LEU A 1 95 ? -14.875 -4.098 -5.23 1 93.75 95 LEU A N 1
ATOM 744 C CA . LEU A 1 95 ? -14.055 -3.271 -4.348 1 93.75 95 LEU A CA 1
ATOM 745 C C . LEU A 1 95 ? -13.391 -2.141 -5.121 1 93.75 95 LEU A C 1
ATOM 747 O O . LEU A 1 95 ? -13.391 -0.991 -4.676 1 93.75 95 LEU A O 1
ATOM 751 N N . ALA A 1 96 ? -12.836 -2.48 -6.27 1 93.62 96 ALA A N 1
ATOM 752 C CA . ALA A 1 96 ? -12.227 -1.462 -7.121 1 93.62 96 ALA A CA 1
ATOM 753 C C . ALA A 1 96 ? -13.25 -0.395 -7.512 1 93.62 96 ALA A C 1
ATOM 755 O O . ALA A 1 96 ? -12.938 0.797 -7.52 1 93.62 96 ALA A O 1
ATOM 756 N N . GLU A 1 97 ? -14.438 -0.841 -7.801 1 93.06 97 GLU A N 1
ATOM 757 C CA . GLU A 1 97 ? -15.492 0.099 -8.148 1 93.06 97 GLU A CA 1
ATOM 758 C C . GLU A 1 97 ? -15.852 0.994 -6.969 1 93.06 97 GLU A C 1
ATOM 760 O O . GLU A 1 97 ? -16.109 2.186 -7.141 1 93.06 97 GLU A O 1
ATOM 765 N N . LEU A 1 98 ? -15.867 0.399 -5.809 1 92.5 98 LEU A N 1
ATOM 766 C CA . LEU A 1 98 ? -16.141 1.182 -4.605 1 92.5 98 LEU A CA 1
ATOM 767 C C . LEU A 1 98 ? -15.078 2.264 -4.414 1 92.5 98 LEU A C 1
ATOM 769 O O . LEU A 1 98 ? -15.406 3.404 -4.082 1 92.5 98 LEU A O 1
ATOM 773 N N . PHE A 1 99 ? -13.812 1.923 -4.672 1 92.44 99 PHE A N 1
ATOM 774 C CA . PHE A 1 99 ? -12.742 2.9 -4.551 1 92.44 99 PHE A CA 1
ATOM 775 C C . PHE A 1 99 ? -12.898 4.008 -5.59 1 92.44 99 PHE A C 1
ATOM 777 O O . PHE A 1 99 ? -12.5 5.148 -5.352 1 92.44 99 PHE A O 1
ATOM 784 N N . ARG A 1 100 ? -13.508 3.705 -6.668 1 90.56 100 ARG A N 1
ATOM 785 C CA . ARG A 1 100 ? -13.664 4.664 -7.758 1 90.56 100 ARG A CA 1
ATOM 786 C C . ARG A 1 100 ? -14.836 5.605 -7.492 1 90.56 100 ARG A C 1
ATOM 788 O O . ARG A 1 100 ? -14.758 6.801 -7.789 1 90.56 100 ARG A O 1
ATOM 795 N N . THR A 1 101 ? -15.883 5.129 -6.801 1 93.06 101 THR A N 1
ATOM 796 C CA . THR A 1 101 ? -17.141 5.871 -6.848 1 93.06 101 THR A CA 1
ATOM 797 C C . THR A 1 101 ? -17.531 6.344 -5.453 1 93.06 101 THR A C 1
ATOM 799 O O . THR A 1 101 ? -18.391 7.223 -5.312 1 93.06 101 THR A O 1
ATOM 802 N N . ASN A 1 102 ? -17 5.766 -4.438 1 95.62 102 ASN A N 1
ATOM 803 C CA . ASN A 1 102 ? -17.453 6.023 -3.076 1 95.62 102 ASN A CA 1
ATOM 804 C C . ASN A 1 102 ? -16.438 6.824 -2.277 1 95.62 102 ASN A C 1
ATOM 806 O O . ASN A 1 102 ? -15.414 6.289 -1.858 1 95.62 102 ASN A O 1
ATOM 810 N N . VAL A 1 103 ? -16.75 8.023 -1.967 1 96.19 103 VAL A N 1
ATOM 811 C CA . VAL A 1 103 ? -15.812 8.953 -1.355 1 96.19 103 VAL A CA 1
ATOM 812 C C . VAL A 1 103 ? -15.531 8.539 0.088 1 96.19 103 VAL A C 1
ATOM 814 O O . VAL A 1 103 ? -14.461 8.82 0.628 1 96.19 103 VAL A O 1
ATOM 817 N N . ILE A 1 104 ? -16.5 7.895 0.712 1 96.69 104 ILE A N 1
ATOM 818 C CA . ILE A 1 104 ? -16.312 7.445 2.088 1 96.69 104 ILE A CA 1
ATOM 819 C C . ILE A 1 104 ? -15.219 6.383 2.143 1 96.69 104 ILE A C 1
ATOM 821 O O . ILE A 1 104 ? -14.328 6.434 3 1 96.69 104 ILE A O 1
ATOM 825 N N . VAL A 1 105 ? -15.203 5.488 1.185 1 94.44 105 VAL A N 1
ATOM 826 C CA . VAL A 1 105 ? -14.203 4.426 1.119 1 94.44 105 VAL A CA 1
ATOM 827 C C . VAL A 1 105 ? -12.844 5.016 0.767 1 94.44 105 VAL A C 1
ATOM 829 O O . VAL A 1 105 ? -11.82 4.617 1.332 1 94.44 105 VAL A O 1
ATOM 832 N N . GLN A 1 106 ? -12.891 5.984 -0.111 1 93.31 106 GLN A N 1
ATOM 833 C CA . GLN A 1 106 ? -11.656 6.684 -0.459 1 93.31 106 GLN A CA 1
ATOM 834 C C . GLN A 1 106 ? -11.055 7.375 0.76 1 93.31 106 GLN A C 1
ATOM 836 O O . GLN A 1 106 ? -9.852 7.266 1.009 1 93.31 106 GLN A O 1
ATOM 841 N N . ALA A 1 107 ? -11.906 8.008 1.52 1 95.12 107 ALA A N 1
ATOM 842 C CA . ALA A 1 107 ? -11.453 8.727 2.709 1 95.12 107 ALA A CA 1
ATOM 843 C C . ALA A 1 107 ? -10.961 7.758 3.781 1 95.12 107 ALA A C 1
ATOM 845 O O . ALA A 1 107 ? -9.984 8.039 4.48 1 95.12 107 ALA A O 1
ATOM 846 N N . GLU A 1 108 ? -11.672 6.656 3.904 1 93.62 108 GLU A N 1
ATOM 847 C CA . GLU A 1 108 ? -11.273 5.656 4.887 1 93.62 108 GLU A CA 1
ATOM 848 C C . GLU A 1 108 ? -9.859 5.152 4.609 1 93.62 108 GLU A C 1
ATOM 850 O O . GLU A 1 108 ? -9.031 5.062 5.523 1 93.62 108 GLU A O 1
ATOM 855 N N . PHE A 1 109 ? -9.492 4.867 3.361 1 90.25 109 PHE A N 1
ATOM 856 C CA . PHE A 1 109 ? -8.18 4.363 2.973 1 90.25 109 PHE A CA 1
ATOM 857 C C . PHE A 1 109 ? -7.098 5.391 3.273 1 90.25 109 PHE A C 1
ATOM 859 O O . PHE A 1 109 ? -5.98 5.031 3.65 1 90.25 109 PHE A O 1
ATOM 866 N N . ARG A 1 110 ? -7.496 6.609 3.188 1 88.56 110 ARG A N 1
ATOM 867 C CA . ARG A 1 110 ? -6.555 7.695 3.43 1 88.56 110 ARG A CA 1
ATOM 868 C C . ARG A 1 110 ? -6.355 7.926 4.926 1 88.56 110 ARG A C 1
ATOM 870 O O . ARG A 1 110 ? -5.23 8.133 5.383 1 88.56 110 ARG A O 1
ATOM 877 N N . LEU A 1 111 ? -7.402 7.852 5.656 1 90.31 111 LEU A N 1
ATOM 878 C CA . LEU A 1 111 ? -7.387 8.18 7.078 1 90.31 111 LEU A CA 1
ATOM 879 C C . LEU A 1 111 ? -6.695 7.086 7.883 1 90.31 111 LEU A C 1
ATOM 881 O O . LEU A 1 111 ? -5.996 7.371 8.852 1 90.31 111 LEU A O 1
ATOM 885 N N . ILE A 1 112 ? -6.844 5.895 7.414 1 87.94 112 ILE A N 1
ATOM 886 C CA . ILE A 1 112 ? -6.492 4.758 8.258 1 87.94 112 ILE A CA 1
ATOM 887 C C . ILE A 1 112 ? -4.977 4.684 8.422 1 87.94 112 ILE A C 1
ATOM 889 O O . ILE A 1 112 ? -4.477 4.094 9.383 1 87.94 112 ILE A O 1
ATOM 893 N N . ILE A 1 113 ? -4.23 5.309 7.547 1 79.56 113 ILE A N 1
ATOM 894 C CA . ILE A 1 113 ? -2.779 5.207 7.621 1 79.56 113 ILE A CA 1
ATOM 895 C C . ILE A 1 113 ? -2.215 6.414 8.367 1 79.56 113 ILE A C 1
ATOM 897 O O . ILE A 1 113 ? -1.001 6.523 8.555 1 79.56 113 ILE A O 1
ATOM 901 N N . GLU A 1 114 ? -3.045 7.309 8.719 1 83.25 114 GLU A N 1
ATOM 902 C CA . GLU A 1 114 ? -2.59 8.422 9.547 1 83.25 114 GLU A CA 1
ATOM 903 C C . GLU A 1 114 ? -2.307 7.973 10.977 1 83.25 114 GLU A C 1
ATOM 905 O O . GLU A 1 114 ? -3.107 7.254 11.578 1 83.25 114 GLU A O 1
ATOM 910 N N . PRO A 1 115 ? -1.175 8.477 11.43 1 77.75 115 PRO A N 1
ATOM 911 C CA . PRO A 1 115 ? -0.769 8.008 12.758 1 77.75 115 PRO A CA 1
ATOM 912 C C . PRO A 1 115 ? -1.841 8.25 13.82 1 77.75 115 PRO A C 1
ATOM 914 O O . PRO A 1 115 ? -1.964 7.469 14.766 1 77.75 115 PRO A O 1
ATOM 917 N N . GLU A 1 116 ? -2.596 9.203 13.656 1 83.25 116 GLU A N 1
ATOM 918 C CA . GLU A 1 116 ? -3.648 9.555 14.609 1 83.25 116 GLU A CA 1
ATOM 919 C C . GLU A 1 116 ? -4.695 8.453 14.703 1 83.25 116 GLU A C 1
ATOM 921 O O . GLU A 1 116 ? -5.395 8.336 15.711 1 83.25 116 GLU A O 1
ATOM 926 N N . PHE A 1 117 ? -4.723 7.633 13.727 1 87.06 117 PHE A N 1
ATOM 927 C CA . PHE A 1 117 ? -5.809 6.66 13.688 1 87.06 117 PHE A CA 1
ATOM 928 C C . PHE A 1 117 ? -5.258 5.238 13.719 1 87.06 117 PHE A C 1
ATOM 930 O O . PHE A 1 117 ? -5.969 4.285 13.383 1 87.06 117 PHE A O 1
ATOM 937 N N . TYR A 1 118 ? -4.02 5.008 14.086 1 75.62 118 TYR A N 1
ATOM 938 C CA . TYR A 1 118 ? -3.402 3.686 14.125 1 75.62 118 TYR A CA 1
ATOM 939 C C . TYR A 1 118 ? -4.152 2.76 15.078 1 75.62 118 TYR A C 1
ATOM 941 O O . TYR A 1 118 ? -4.258 1.558 14.828 1 75.62 118 TYR A O 1
ATOM 949 N N . ALA A 1 119 ? -4.645 3.393 16.125 1 74.75 119 ALA A N 1
ATOM 950 C CA . ALA A 1 119 ? -5.402 2.586 17.078 1 74.75 119 ALA A CA 1
ATOM 951 C C . ALA A 1 119 ? -6.672 2.029 16.438 1 74.75 119 ALA A C 1
ATOM 953 O O . ALA A 1 119 ? -7.188 0.994 16.859 1 74.75 119 ALA A O 1
ATOM 954 N N . ASP A 1 120 ? -7.098 2.658 15.414 1 76.5 120 ASP A N 1
ATOM 955 C CA . ASP A 1 120 ? -8.352 2.285 14.766 1 76.5 120 ASP A CA 1
ATOM 956 C C . ASP A 1 120 ? -8.117 1.216 13.703 1 76.5 120 ASP A C 1
ATOM 958 O O . ASP A 1 120 ? -9.07 0.65 13.164 1 76.5 120 ASP A O 1
ATOM 962 N N . VAL A 1 121 ? -6.918 0.893 13.477 1 70.19 121 VAL A N 1
ATOM 963 C CA . VAL A 1 121 ? -6.539 -0.029 12.406 1 70.19 121 VAL A CA 1
ATOM 964 C C . VAL A 1 121 ? -7.152 -1.402 12.672 1 70.19 121 VAL A C 1
ATOM 966 O O . VAL A 1 121 ? -7.617 -2.07 11.742 1 70.19 121 VAL A O 1
ATOM 969 N N . GLN A 1 122 ? -7.152 -1.801 13.883 1 69.31 122 GLN A N 1
ATOM 970 C CA . GLN A 1 122 ? -7.672 -3.115 14.242 1 69.31 122 GLN A CA 1
ATOM 971 C C . GLN A 1 122 ? -9.156 -3.234 13.898 1 69.31 122 GLN A C 1
ATOM 973 O O . GLN A 1 122 ? -9.695 -4.34 13.82 1 69.31 122 GLN A O 1
ATOM 978 N N . SER A 1 123 ? -9.719 -2.193 13.625 1 64.88 123 SER A N 1
ATOM 979 C CA . SER A 1 123 ? -11.141 -2.191 13.297 1 64.88 123 SER A CA 1
ATOM 980 C C . SER A 1 123 ? -11.391 -1.631 11.906 1 64.88 123 SER A C 1
ATOM 982 O O . SER A 1 123 ? -12.531 -1.344 11.539 1 64.88 123 SER A O 1
ATOM 984 N N . GLY A 1 124 ? -10.438 -1.564 11.211 1 77.31 124 GLY A N 1
ATOM 985 C CA . GLY A 1 124 ? -10.555 -0.908 9.914 1 77.31 124 GLY A CA 1
ATOM 986 C C . GLY A 1 124 ? -10.961 -1.854 8.797 1 77.31 124 GLY A C 1
ATOM 987 O O . GLY A 1 124 ? -11.273 -3.018 9.047 1 77.31 124 GLY A O 1
ATOM 988 N N . GLY A 1 125 ? -11.141 -1.298 7.641 1 79.44 125 GLY A N 1
ATOM 989 C CA . GLY A 1 125 ? -11.516 -2.023 6.438 1 79.44 125 GLY A CA 1
ATOM 990 C C . GLY A 1 125 ? -10.586 -3.18 6.125 1 79.44 125 GLY A C 1
ATOM 991 O O . GLY A 1 125 ? -11.016 -4.219 5.621 1 79.44 125 GLY A O 1
ATOM 992 N N . SER A 1 126 ? -9.375 -3.035 6.531 1 77.25 126 SER A N 1
ATOM 993 C CA . SER A 1 126 ? -8.383 -4.066 6.246 1 77.25 126 SER A CA 1
ATOM 994 C C . SER A 1 126 ? -8.695 -5.359 6.996 1 77.25 126 SER A C 1
ATOM 996 O O . SER A 1 126 ? -8.477 -6.453 6.473 1 77.25 126 SER A O 1
ATOM 998 N N . GLN A 1 127 ? -9.188 -5.207 8.148 1 82 127 GLN A N 1
ATOM 999 C CA . GLN A 1 127 ? -9.555 -6.387 8.922 1 82 127 GLN A CA 1
ATOM 1000 C C . GLN A 1 127 ? -10.734 -7.117 8.289 1 82 127 GLN A C 1
ATOM 1002 O O . GLN A 1 127 ? -10.75 -8.352 8.219 1 82 127 GLN A O 1
ATOM 1007 N N . VAL A 1 128 ? -11.625 -6.34 7.867 1 85.62 128 VAL A N 1
ATOM 1008 C CA . VAL A 1 128 ? -12.797 -6.922 7.223 1 85.62 128 VAL A CA 1
ATOM 1009 C C . VAL A 1 128 ? -12.375 -7.656 5.953 1 85.62 128 VAL A C 1
ATOM 1011 O O . VAL A 1 128 ? -12.742 -8.82 5.754 1 85.62 128 VAL A O 1
ATOM 1014 N N . TRP A 1 129 ? -11.594 -7.051 5.227 1 80.62 129 TRP A N 1
ATOM 1015 C CA . TRP A 1 129 ? -11.109 -7.648 3.986 1 80.62 129 TRP A CA 1
ATOM 1016 C C . TRP A 1 129 ? -10.258 -8.875 4.27 1 80.62 129 TRP A C 1
ATOM 1018 O O . TRP A 1 129 ? -10.422 -9.914 3.625 1 80.62 129 TRP A O 1
ATOM 1028 N N . GLY A 1 130 ? -9.367 -8.719 5.168 1 82.62 130 GLY A N 1
ATOM 1029 C CA . GLY A 1 130 ? -8.508 -9.836 5.531 1 82.62 130 GLY A CA 1
ATOM 1030 C C . GLY A 1 130 ? -9.281 -11.062 5.98 1 82.62 130 GLY A C 1
ATOM 1031 O O . GLY A 1 130 ? -8.977 -12.18 5.57 1 82.62 130 GLY A O 1
ATOM 1032 N N . ALA A 1 131 ? -10.289 -10.82 6.742 1 88.56 131 ALA A N 1
ATOM 1033 C CA . ALA A 1 131 ? -11.109 -11.922 7.238 1 88.56 131 ALA A CA 1
ATOM 1034 C C . ALA A 1 131 ? -11.875 -12.594 6.102 1 88.56 131 ALA A C 1
ATOM 1036 O O . ALA A 1 131 ? -12 -13.82 6.07 1 88.56 131 ALA A O 1
ATOM 1037 N N . THR A 1 132 ? -12.336 -11.82 5.246 1 92.19 132 THR A N 1
ATOM 1038 C CA . THR A 1 132 ? -13.086 -12.344 4.113 1 92.19 132 THR A CA 1
ATOM 1039 C C . THR A 1 132 ? -12.188 -13.148 3.188 1 92.19 132 THR A C 1
ATOM 1041 O O . THR A 1 132 ? -12.547 -14.258 2.77 1 92.19 132 THR A O 1
ATOM 1044 N N . ALA A 1 133 ? -11.023 -12.617 2.854 1 91.38 133 ALA A N 1
ATOM 1045 C CA . ALA A 1 133 ? -10.062 -13.359 2.035 1 91.38 133 ALA A CA 1
ATOM 1046 C C . ALA A 1 133 ? -9.703 -14.688 2.684 1 91.38 133 ALA A C 1
ATOM 1048 O O . ALA A 1 133 ? -9.578 -15.711 1.998 1 91.38 133 ALA A O 1
ATOM 1049 N N . ARG A 1 134 ? -9.516 -14.594 3.939 1 93.25 134 ARG A N 1
ATOM 1050 C CA . ARG A 1 134 ? -9.203 -15.812 4.68 1 93.25 134 ARG A CA 1
ATOM 1051 C C . ARG A 1 134 ? -10.336 -16.828 4.574 1 93.25 134 ARG A C 1
ATOM 1053 O O . ARG A 1 134 ? -10.086 -18.016 4.371 1 93.25 134 ARG A O 1
ATOM 1060 N N . GLN A 1 135 ? -11.531 -16.375 4.727 1 95.31 135 GLN A N 1
ATOM 1061 C CA . GLN A 1 135 ? -12.695 -17.234 4.605 1 95.31 135 GLN A CA 1
ATOM 1062 C C . GLN A 1 135 ? -12.734 -17.922 3.24 1 95.31 135 GLN A C 1
ATOM 1064 O O . GLN A 1 135 ? -12.977 -19.125 3.15 1 95.31 135 GLN A O 1
ATOM 1069 N N . PHE A 1 136 ? -12.477 -17.203 2.209 1 96.44 136 PHE A N 1
ATOM 1070 C CA . PHE A 1 136 ? -12.484 -17.766 0.863 1 96.44 136 PHE A CA 1
ATOM 1071 C C . PHE A 1 136 ? -11.32 -18.75 0.675 1 96.44 136 PHE A C 1
ATOM 1073 O O . PHE A 1 136 ? -11.484 -19.797 0.043 1 96.44 136 PHE A O 1
ATOM 1080 N N . ALA A 1 137 ? -10.148 -18.406 1.224 1 96.81 137 ALA A N 1
ATOM 1081 C CA . ALA A 1 137 ? -8.984 -19.281 1.126 1 96.81 137 ALA A CA 1
ATOM 1082 C C . ALA A 1 137 ? -9.242 -20.625 1.825 1 96.81 137 ALA A C 1
ATOM 1084 O O . ALA A 1 137 ? -8.922 -21.688 1.29 1 96.81 137 ALA A O 1
ATOM 1085 N N . LEU A 1 138 ? -9.828 -20.531 2.963 1 96.88 138 LEU A N 1
ATOM 1086 C CA . LEU A 1 138 ? -10.125 -21.734 3.727 1 96.88 138 LEU A CA 1
ATOM 1087 C C . LEU A 1 138 ? -11.172 -22.594 3.012 1 96.88 138 LEU A C 1
ATOM 1089 O O . LEU A 1 138 ? -11.047 -23.812 2.967 1 96.88 138 LEU A O 1
ATOM 1093 N N . ARG A 1 139 ? -12.188 -21.969 2.512 1 96.81 139 ARG A N 1
ATOM 1094 C CA . ARG A 1 139 ? -13.18 -22.688 1.722 1 96.81 139 ARG A CA 1
ATOM 1095 C C . ARG A 1 139 ? -12.547 -23.344 0.502 1 96.81 139 ARG A C 1
ATOM 1097 O O . ARG A 1 139 ? -12.852 -24.484 0.179 1 96.81 139 ARG A O 1
ATOM 1104 N N . ALA A 1 140 ? -11.695 -22.625 -0.167 1 97.88 140 ALA A N 1
ATOM 1105 C CA . ALA A 1 140 ? -10.984 -23.156 -1.327 1 97.88 140 ALA A CA 1
ATOM 1106 C C . ALA A 1 140 ? -10.148 -24.375 -0.944 1 97.88 140 ALA A C 1
ATOM 1108 O O . ALA A 1 140 ? -10.109 -25.359 -1.681 1 97.88 140 ALA A O 1
ATOM 1109 N N . GLN A 1 141 ? -9.492 -24.25 0.165 1 97.81 141 GLN A N 1
ATOM 1110 C CA . GLN A 1 141 ? -8.695 -25.359 0.665 1 97.81 141 GLN A CA 1
ATOM 1111 C C . GLN A 1 141 ? -9.57 -26.578 0.923 1 97.81 141 GLN A C 1
ATOM 1113 O O . GLN A 1 141 ? -9.242 -27.688 0.492 1 97.81 141 GLN A O 1
ATOM 1118 N N . LYS A 1 142 ? -10.672 -26.391 1.593 1 96.81 142 LYS A N 1
ATOM 1119 C CA . LYS A 1 142 ? -11.609 -27.469 1.912 1 96.81 142 LYS A CA 1
ATOM 1120 C C . LYS A 1 142 ? -12.156 -28.109 0.643 1 96.81 142 LYS A C 1
ATOM 1122 O O . LYS A 1 142 ? -12.367 -29.328 0.6 1 96.81 142 LYS A O 1
ATOM 1127 N N . GLU A 1 143 ? -12.352 -27.344 -0.356 1 96.75 143 GLU A N 1
ATOM 1128 C CA . GLU A 1 143 ? -12.945 -27.812 -1.601 1 96.75 143 GLU A CA 1
ATOM 1129 C C . GLU A 1 143 ? -11.883 -28.328 -2.562 1 96.75 143 GLU A C 1
ATOM 1131 O O . GLU A 1 143 ? -12.188 -28.688 -3.701 1 96.75 143 GLU A O 1
ATOM 1136 N N . GLY A 1 144 ? -10.664 -28.312 -2.166 1 97.31 144 GLY A N 1
ATOM 1137 C CA . GLY A 1 144 ? -9.57 -28.859 -2.953 1 97.31 144 GLY A CA 1
ATOM 1138 C C . GLY A 1 144 ? -9.148 -27.969 -4.102 1 97.31 144 GLY A C 1
ATOM 1139 O O . GLY A 1 144 ? -8.617 -28.453 -5.105 1 97.31 144 GLY A O 1
ATOM 1140 N N . LEU A 1 145 ? -9.383 -26.703 -3.982 1 98.06 145 LEU A N 1
ATOM 1141 C CA . LEU A 1 145 ? -9.117 -25.781 -5.082 1 98.06 145 LEU A CA 1
ATOM 1142 C C . LEU A 1 145 ? -7.734 -25.156 -4.938 1 98.06 145 LEU A C 1
ATOM 1144 O O . LEU A 1 145 ? -7.273 -24.438 -5.836 1 98.06 145 LEU A O 1
ATOM 1148 N N . LEU A 1 146 ? -7.074 -25.391 -3.816 1 98.38 146 LEU A N 1
ATOM 1149 C CA . LEU A 1 146 ? -5.691 -24.969 -3.617 1 98.38 146 LEU A CA 1
ATOM 1150 C C . LEU A 1 146 ? -4.738 -26.141 -3.812 1 98.38 146 LEU A C 1
ATOM 1152 O O . LEU A 1 146 ? -5.109 -27.297 -3.574 1 98.38 146 LEU A O 1
ATOM 1156 N N . ARG A 1 147 ? -3.518 -25.797 -4.289 1 97.31 147 ARG A N 1
ATOM 1157 C CA . ARG A 1 147 ? -2.48 -26.828 -4.359 1 97.31 147 ARG A CA 1
ATOM 1158 C C . ARG A 1 147 ? -2.209 -27.422 -2.982 1 97.31 147 ARG A C 1
ATOM 1160 O O . ARG A 1 147 ? -2.391 -26.75 -1.963 1 97.31 147 ARG A O 1
ATOM 1167 N N . GLU A 1 148 ? -1.707 -28.641 -2.955 1 94.44 148 GLU A N 1
ATOM 1168 C CA . GLU A 1 148 ? -1.349 -29.297 -1.702 1 94.44 148 GLU A CA 1
ATOM 1169 C C . GLU A 1 148 ? -0.255 -28.531 -0.968 1 94.44 148 GLU A C 1
ATOM 1171 O O . GLU A 1 148 ? 0.706 -28.062 -1.585 1 94.44 148 GLU A O 1
ATOM 1176 N N . GLY A 1 149 ? -0.49 -28.344 0.294 1 94 149 GLY A N 1
ATOM 1177 C CA . GLY A 1 149 ? 0.548 -27.75 1.12 1 94 149 GLY A CA 1
ATOM 1178 C C . GLY A 1 149 ? 0.484 -26.234 1.161 1 94 149 GLY A C 1
ATOM 1179 O O . GLY A 1 149 ? 1.251 -25.594 1.885 1 94 149 GLY A O 1
ATOM 1180 N N . VAL A 1 150 ? -0.479 -25.672 0.451 1 95.69 150 VAL A N 1
ATOM 1181 C CA . VAL A 1 150 ? -0.581 -24.219 0.422 1 95.69 150 VAL A CA 1
ATOM 1182 C C . VAL A 1 150 ? -0.958 -23.688 1.808 1 95.69 150 VAL A C 1
ATOM 1184 O O . VAL A 1 150 ? -1.852 -24.234 2.459 1 95.69 150 VAL A O 1
ATOM 1187 N N . ASP A 1 151 ? -0.239 -22.688 2.236 1 96.69 151 ASP A N 1
ATOM 1188 C CA . ASP A 1 151 ? -0.561 -21.938 3.447 1 96.69 151 ASP A CA 1
ATOM 1189 C C . ASP A 1 151 ? -1.626 -20.875 3.172 1 96.69 151 ASP A C 1
ATOM 1191 O O . ASP A 1 151 ? -1.346 -19.859 2.541 1 96.69 151 ASP A O 1
ATOM 1195 N N . THR A 1 152 ? -2.873 -21.109 3.742 1 96.62 152 THR A N 1
ATOM 1196 C CA . THR A 1 152 ? -3.986 -20.203 3.473 1 96.62 152 THR A CA 1
ATOM 1197 C C . THR A 1 152 ? -3.713 -18.828 4.062 1 96.62 152 THR A C 1
ATOM 1199 O O . THR A 1 152 ? -4.211 -17.828 3.555 1 96.62 152 THR A O 1
ATOM 1202 N N . GLU A 1 153 ? -2.91 -18.734 5.117 1 94 153 GLU A N 1
ATOM 1203 C CA . GLU A 1 153 ? -2.535 -17.438 5.672 1 94 153 GLU A CA 1
ATOM 1204 C C . GLU A 1 153 ? -1.628 -16.672 4.715 1 94 153 GLU A C 1
ATOM 1206 O O . GLU A 1 153 ? -1.766 -15.461 4.559 1 94 153 GLU A O 1
ATOM 1211 N N . LYS A 1 154 ? -0.757 -17.422 4.098 1 95.12 154 LYS A N 1
ATOM 1212 C CA . LYS A 1 154 ? 0.103 -16.812 3.088 1 95.12 154 LYS A CA 1
ATOM 1213 C C . LYS A 1 154 ? -0.715 -16.297 1.906 1 95.12 154 LYS A C 1
ATOM 1215 O O . LYS A 1 154 ? -0.488 -15.18 1.426 1 95.12 154 LYS A O 1
ATOM 1220 N N . PHE A 1 155 ? -1.67 -17.141 1.495 1 96.56 155 PHE A N 1
ATOM 1221 C CA . PHE A 1 155 ? -2.578 -16.734 0.429 1 96.56 155 PHE A CA 1
ATOM 1222 C C . PHE A 1 155 ? -3.238 -15.406 0.758 1 96.56 155 PHE A C 1
ATOM 1224 O O . PHE A 1 155 ? -3.18 -14.461 -0.037 1 96.56 155 PHE A O 1
ATOM 1231 N N . THR A 1 156 ? -3.73 -15.297 1.955 1 94.88 156 THR A N 1
ATOM 1232 C CA . THR A 1 156 ? -4.496 -14.141 2.406 1 94.88 156 THR A CA 1
ATOM 1233 C C . THR A 1 156 ? -3.594 -12.914 2.539 1 94.88 156 THR A C 1
ATOM 1235 O O . THR A 1 156 ? -3.932 -11.828 2.053 1 94.88 156 THR A O 1
ATOM 1238 N N . ARG A 1 157 ? -2.453 -13.047 3.111 1 92.12 157 ARG A N 1
ATOM 1239 C CA . ARG A 1 157 ? -1.535 -11.938 3.367 1 92.12 157 ARG A CA 1
ATOM 1240 C C . ARG A 1 157 ? -1.022 -11.344 2.062 1 92.12 157 ARG A C 1
ATOM 1242 O O . ARG A 1 157 ? -1.033 -10.117 1.888 1 92.12 157 ARG A O 1
ATOM 1249 N N . VAL A 1 158 ? -0.631 -12.211 1.146 1 95.88 158 VAL A N 1
ATOM 1250 C CA . VAL A 1 158 ? -0.047 -11.727 -0.099 1 95.88 158 VAL A CA 1
ATOM 1251 C C . VAL A 1 158 ? -1.13 -11.078 -0.959 1 95.88 158 VAL A C 1
ATOM 1253 O O . VAL A 1 158 ? -0.907 -10.023 -1.56 1 95.88 158 VAL A O 1
ATOM 1256 N N . LEU A 1 159 ? -2.297 -11.672 -0.987 1 96.62 159 LEU A N 1
ATOM 1257 C CA . LEU A 1 159 ? -3.371 -11.086 -1.777 1 96.62 159 LEU A CA 1
ATOM 1258 C C . LEU A 1 159 ? -3.781 -9.727 -1.212 1 96.62 159 LEU A C 1
ATOM 1260 O O . LEU A 1 159 ? -3.885 -8.75 -1.952 1 96.62 159 LEU A O 1
ATOM 1264 N N . ALA A 1 160 ? -3.984 -9.68 0.076 1 93.12 160 ALA A N 1
ATOM 1265 C CA . ALA A 1 160 ? -4.375 -8.43 0.722 1 93.12 160 ALA A CA 1
ATOM 1266 C C . ALA A 1 160 ? -3.338 -7.34 0.482 1 93.12 160 ALA A C 1
ATOM 1268 O O . ALA A 1 160 ? -3.684 -6.211 0.126 1 93.12 160 ALA A O 1
ATOM 1269 N N . ALA A 1 161 ? -2.092 -7.723 0.655 1 93.12 161 ALA A N 1
ATOM 1270 C CA . ALA A 1 161 ? -1.012 -6.762 0.448 1 93.12 161 ALA A CA 1
ATOM 1271 C C . ALA A 1 161 ? -0.964 -6.297 -1.004 1 93.12 161 ALA A C 1
ATOM 1273 O O . ALA A 1 161 ? -0.78 -5.105 -1.275 1 93.12 161 ALA A O 1
ATOM 1274 N N . SER A 1 162 ? -1.111 -7.211 -1.886 1 95.81 162 SER A N 1
ATOM 1275 C CA . SER A 1 162 ? -1.053 -6.867 -3.303 1 95.81 162 SER A CA 1
ATOM 1276 C C . SER A 1 162 ? -2.182 -5.914 -3.688 1 95.81 162 SER A C 1
ATOM 1278 O O . SER A 1 162 ? -1.962 -4.953 -4.426 1 95.81 162 SER A O 1
ATOM 1280 N N . LEU A 1 163 ? -3.35 -6.129 -3.199 1 94.69 163 LEU A N 1
ATOM 1281 C CA . LEU A 1 163 ? -4.48 -5.258 -3.496 1 94.69 163 LEU A CA 1
ATOM 1282 C C . LEU A 1 163 ? -4.281 -3.881 -2.873 1 94.69 163 LEU A C 1
ATOM 1284 O O . LEU A 1 163 ? -4.484 -2.859 -3.533 1 94.69 163 LEU A O 1
ATOM 1288 N N . ALA A 1 164 ? -3.887 -3.906 -1.639 1 91.62 164 ALA A N 1
ATOM 1289 C CA . ALA A 1 164 ? -3.596 -2.637 -0.978 1 91.62 164 ALA A CA 1
ATOM 1290 C C . ALA A 1 164 ? -2.521 -1.859 -1.732 1 91.62 164 ALA A C 1
ATOM 1292 O O . ALA A 1 164 ? -2.631 -0.643 -1.903 1 91.62 164 ALA A O 1
ATOM 1293 N N . GLY A 1 165 ? -1.536 -2.635 -2.137 1 92.25 165 GLY A N 1
ATOM 1294 C CA . GLY A 1 165 ? -0.459 -2.014 -2.891 1 92.25 165 GLY A CA 1
ATOM 1295 C C . GLY A 1 165 ? -0.91 -1.457 -4.227 1 92.25 165 GLY A C 1
ATOM 1296 O O . GLY A 1 165 ? -0.454 -0.391 -4.648 1 92.25 165 GLY A O 1
ATOM 1297 N N . GLN A 1 166 ? -1.779 -2.143 -4.926 1 92.88 166 GLN A N 1
ATOM 1298 C CA . GLN A 1 166 ? -2.324 -1.625 -6.176 1 92.88 166 GLN A CA 1
ATOM 1299 C C . GLN A 1 166 ? -3.068 -0.312 -5.949 1 92.88 166 GLN A C 1
ATOM 1301 O O . GLN A 1 166 ? -2.906 0.64 -6.715 1 92.88 166 GLN A O 1
ATOM 1306 N N . ARG A 1 167 ? -3.822 -0.29 -4.93 1 90.44 167 ARG A N 1
ATOM 1307 C CA . ARG A 1 167 ? -4.555 0.93 -4.605 1 90.44 167 ARG A CA 1
ATOM 1308 C C . ARG A 1 167 ? -3.6 2.062 -4.242 1 90.44 167 ARG A C 1
ATOM 1310 O O . ARG A 1 167 ? -3.787 3.203 -4.672 1 90.44 167 ARG A O 1
ATOM 1317 N N . TYR A 1 168 ? -2.637 1.717 -3.451 1 85.12 168 TYR A N 1
ATOM 1318 C CA . TYR A 1 168 ? -1.6 2.66 -3.045 1 85.12 168 TYR A CA 1
ATOM 1319 C C . TYR A 1 168 ? -0.877 3.23 -4.258 1 85.12 168 TYR A C 1
ATOM 1321 O O . TYR A 1 168 ? -0.771 4.449 -4.41 1 85.12 168 TYR A O 1
ATOM 1329 N N . MET A 1 169 ? -0.509 2.355 -5.137 1 85.31 169 MET A N 1
ATOM 1330 C CA . MET A 1 169 ? 0.244 2.744 -6.324 1 85.31 169 MET A CA 1
ATOM 1331 C C . MET A 1 169 ? -0.633 3.537 -7.289 1 85.31 169 MET A C 1
ATOM 1333 O O . MET A 1 169 ? -0.149 4.438 -7.977 1 85.31 169 MET A O 1
ATOM 1337 N N . ALA A 1 170 ? -1.849 3.18 -7.367 1 82.62 170 ALA A N 1
ATOM 1338 C CA . ALA A 1 170 ? -2.773 3.875 -8.258 1 82.62 170 ALA A CA 1
ATOM 1339 C C . ALA A 1 170 ? -2.906 5.344 -7.875 1 82.62 170 ALA A C 1
ATOM 1341 O O . ALA A 1 170 ? -3.098 6.203 -8.734 1 82.62 170 ALA A O 1
ATOM 1342 N N . ASP A 1 171 ? -2.762 5.625 -6.625 1 75.75 171 ASP A N 1
ATOM 1343 C CA . ASP A 1 171 ? -2.814 7.008 -6.168 1 75.75 171 ASP A CA 1
ATOM 1344 C C . ASP A 1 171 ? -1.559 7.773 -6.582 1 75.75 171 ASP A C 1
ATOM 1346 O O . ASP A 1 171 ? -1.602 8.984 -6.781 1 75.75 171 ASP A O 1
ATOM 1350 N N . LEU A 1 172 ? -0.465 6.984 -6.609 1 73.94 172 LEU A N 1
ATOM 1351 C CA . LEU A 1 172 ? 0.825 7.609 -6.879 1 73.94 172 LEU A CA 1
ATOM 1352 C C . LEU A 1 172 ? 1.03 7.805 -8.375 1 73.94 172 LEU A C 1
ATOM 1354 O O . LEU A 1 172 ? 1.764 8.703 -8.797 1 73.94 172 LEU A O 1
ATOM 1358 N N . THR A 1 173 ? 0.503 6.785 -9.008 1 66.38 173 THR A N 1
ATOM 1359 C CA . THR A 1 173 ? 0.76 6.816 -10.445 1 66.38 173 THR A CA 1
ATOM 1360 C C . THR A 1 173 ? -0.46 7.336 -11.195 1 66.38 173 THR A C 1
ATOM 1362 O O . THR A 1 173 ? -1.589 7.23 -10.711 1 66.38 173 THR A O 1
ATOM 1365 N N . GLU A 1 174 ? -0.308 8.508 -11.812 1 57.69 174 GLU A N 1
ATOM 1366 C CA . GLU A 1 174 ? -1.428 8.898 -12.664 1 57.69 174 GLU A CA 1
ATOM 1367 C C . GLU A 1 174 ? -1.967 7.699 -13.445 1 57.69 174 GLU A C 1
ATOM 1369 O O . GLU A 1 174 ? -2.51 7.855 -14.539 1 57.69 174 GLU A O 1
ATOM 1374 N N . LEU A 1 175 ? -1.394 6.629 -12.969 1 51.16 175 LEU A N 1
ATOM 1375 C CA . LEU A 1 175 ? -1.853 5.492 -13.766 1 51.16 175 LEU A CA 1
ATOM 1376 C C . LEU A 1 175 ? -3.375 5.418 -13.773 1 51.16 175 LEU A C 1
ATOM 1378 O O . LEU A 1 175 ? -4.012 5.461 -12.719 1 51.16 175 LEU A O 1
ATOM 1382 N N . ARG A 1 176 ? -3.896 6.078 -14.75 1 49.91 176 ARG A N 1
ATOM 1383 C CA . ARG A 1 176 ? -5.285 6.035 -15.211 1 49.91 176 ARG A CA 1
ATOM 1384 C C . ARG A 1 176 ? -5.75 4.598 -15.406 1 49.91 176 ARG A C 1
ATOM 1386 O O . ARG A 1 176 ? -6.719 4.348 -16.125 1 49.91 176 ARG A O 1
ATOM 1393 N N . GLY A 1 177 ? -4.957 3.557 -15.094 1 61.34 177 GLY A N 1
ATOM 1394 C CA . GLY A 1 177 ? -5.594 2.301 -15.461 1 61.34 177 GLY A CA 1
ATOM 1395 C C . GLY A 1 177 ? -6.777 1.954 -14.578 1 61.34 177 GLY A C 1
ATOM 1396 O O . GLY A 1 177 ? -7.023 2.615 -13.57 1 61.34 177 GLY A O 1
ATOM 1397 N N . ASP A 1 178 ? -7.613 1.082 -15.047 1 85.25 178 ASP A N 1
ATOM 1398 C CA . ASP A 1 178 ? -8.781 0.523 -14.375 1 85.25 178 ASP A CA 1
ATOM 1399 C C . ASP A 1 178 ? -8.375 -0.3 -13.156 1 85.25 178 ASP A C 1
ATOM 1401 O O . ASP A 1 178 ? -7.707 -1.328 -13.289 1 85.25 178 ASP A O 1
ATOM 1405 N N . LEU A 1 179 ? -8.516 0.291 -11.914 1 93.12 179 LEU A N 1
ATOM 1406 C CA . LEU A 1 179 ? -8.18 -0.369 -10.656 1 93.12 179 LEU A CA 1
ATOM 1407 C C . LEU A 1 179 ? -8.711 -1.798 -10.633 1 93.12 179 LEU A C 1
ATOM 1409 O O . LEU A 1 179 ? -8.086 -2.688 -10.055 1 93.12 179 LEU A O 1
ATOM 1413 N N . ALA A 1 180 ? -9.789 -1.996 -11.328 1 94.31 180 ALA A N 1
ATOM 1414 C CA . ALA A 1 180 ? -10.367 -3.336 -11.398 1 94.31 180 ALA A CA 1
ATOM 1415 C C . ALA A 1 180 ? -9.438 -4.293 -12.141 1 94.31 180 ALA A C 1
ATOM 1417 O O . ALA A 1 180 ? -9.258 -5.441 -11.719 1 94.31 180 ALA A O 1
ATOM 1418 N N . ASP A 1 181 ? -8.828 -3.811 -13.164 1 94.81 181 ASP A N 1
ATOM 1419 C CA . ASP A 1 181 ? -7.879 -4.629 -13.922 1 94.81 181 ASP A CA 1
ATOM 1420 C C . ASP A 1 181 ? -6.652 -4.969 -13.078 1 94.81 181 ASP A C 1
ATOM 1422 O O . ASP A 1 181 ? -6.152 -6.094 -13.125 1 94.81 181 ASP A O 1
ATOM 1426 N N . LEU A 1 182 ? -6.23 -4.031 -12.336 1 94.5 182 LEU A N 1
ATOM 1427 C CA . LEU A 1 182 ? -5.051 -4.223 -11.508 1 94.5 182 LEU A CA 1
ATOM 1428 C C . LEU A 1 182 ? -5.34 -5.195 -10.367 1 94.5 182 LEU A C 1
ATOM 1430 O O . LEU A 1 182 ? -4.492 -6.027 -10.023 1 94.5 182 LEU A O 1
ATOM 1434 N N . PHE A 1 183 ? -6.512 -5.062 -9.812 1 96.25 183 PHE A N 1
ATOM 1435 C CA . PHE A 1 183 ? -6.91 -5.996 -8.766 1 96.25 183 PHE A CA 1
ATOM 1436 C C . PHE A 1 183 ? -7.023 -7.414 -9.32 1 96.25 183 PHE A C 1
ATOM 1438 O O . PHE A 1 183 ? -6.535 -8.367 -8.703 1 96.25 183 PHE A O 1
ATOM 1445 N N . GLU A 1 184 ? -7.633 -7.5 -10.453 1 96.5 184 GLU A N 1
ATOM 1446 C CA . GLU A 1 184 ? -7.773 -8.797 -11.117 1 96.5 184 GLU A CA 1
ATOM 1447 C C . GLU A 1 184 ? -6.41 -9.414 -11.414 1 96.5 184 GLU A C 1
ATOM 1449 O O . GLU A 1 184 ? -6.191 -10.602 -11.164 1 96.5 184 GLU A O 1
ATOM 1454 N N . GLU A 1 185 ? -5.578 -8.578 -11.867 1 96.06 185 GLU A N 1
ATOM 1455 C CA . GLU A 1 185 ? -4.227 -9.039 -12.172 1 96.06 185 GLU A CA 1
ATOM 1456 C C . GLU A 1 185 ? -3.543 -9.609 -10.93 1 96.06 185 GLU A C 1
ATOM 1458 O O . GLU A 1 185 ? -2.895 -10.656 -11 1 96.06 185 GLU A O 1
ATOM 1463 N N . SER A 1 186 ? -3.617 -8.922 -9.859 1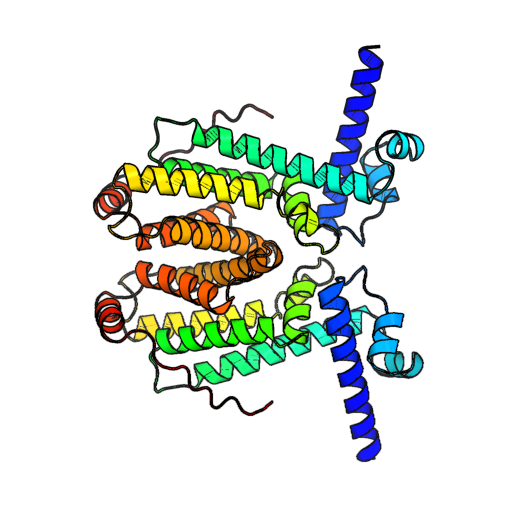 97.19 186 SER A N 1
ATOM 1464 C CA . SER A 1 186 ? -3.037 -9.391 -8.602 1 97.19 186 SER A CA 1
ATOM 1465 C C . SER A 1 186 ? -3.641 -10.719 -8.172 1 97.19 186 SER A C 1
ATOM 1467 O O . SER A 1 186 ? -2.916 -11.641 -7.781 1 97.19 186 SER A O 1
ATOM 1469 N N . LEU A 1 187 ? -4.941 -10.828 -8.258 1 97.88 187 LEU A N 1
ATOM 1470 C CA . LEU A 1 187 ? -5.621 -12.062 -7.902 1 97.88 187 LEU A CA 1
ATOM 1471 C C . LEU A 1 187 ? -5.156 -13.211 -8.789 1 97.88 187 LEU A C 1
ATOM 1473 O O . LEU A 1 187 ? -4.844 -14.297 -8.297 1 97.88 187 LEU A O 1
ATOM 1477 N N . GLU A 1 188 ? -5.043 -12.969 -10.023 1 98.12 188 GLU A N 1
ATOM 1478 C CA . GLU A 1 188 ? -4.656 -14 -10.984 1 98.12 188 GLU A CA 1
ATOM 1479 C C . GLU A 1 188 ? -3.24 -14.5 -10.711 1 98.12 188 GLU A C 1
ATOM 1481 O O . GLU A 1 188 ? -2.961 -15.695 -10.859 1 98.12 188 GLU A O 1
ATOM 1486 N N . VAL A 1 189 ? -2.369 -13.602 -10.328 1 98.31 189 VAL A N 1
ATOM 1487 C CA . VAL A 1 189 ? -0.998 -14 -10.031 1 98.31 189 VAL A CA 1
ATOM 1488 C C . VAL A 1 189 ? -0.979 -14.891 -8.789 1 98.31 189 VAL A C 1
ATOM 1490 O O . VAL A 1 189 ? -0.308 -15.93 -8.773 1 98.31 189 VAL A O 1
ATOM 1493 N N . VAL A 1 190 ? -1.705 -14.523 -7.77 1 98.44 190 VAL A N 1
ATOM 1494 C CA . VAL A 1 190 ? -1.765 -15.312 -6.543 1 98.44 190 VAL A CA 1
ATOM 1495 C C . VAL A 1 190 ? -2.373 -16.688 -6.84 1 98.44 190 VAL A C 1
ATOM 1497 O O . VAL A 1 190 ? -1.874 -17.703 -6.363 1 98.44 190 VAL A O 1
ATOM 1500 N N . LEU A 1 191 ? -3.406 -16.703 -7.691 1 98.44 191 LEU A N 1
ATOM 1501 C CA . LEU A 1 191 ? -4.062 -17.969 -8.016 1 98.44 191 LEU A CA 1
ATOM 1502 C C . LEU A 1 191 ? -3.174 -18.828 -8.914 1 98.44 191 LEU A C 1
ATOM 1504 O O . LEU A 1 191 ? -3.164 -20.062 -8.789 1 98.44 191 LEU A O 1
ATOM 1508 N N . ALA A 1 192 ? -2.473 -18.219 -9.836 1 97.88 192 ALA A N 1
ATOM 1509 C CA . ALA A 1 192 ? -1.524 -18.969 -10.656 1 97.88 192 ALA A CA 1
ATOM 1510 C C . ALA A 1 192 ? -0.503 -19.703 -9.789 1 97.88 192 ALA A C 1
ATOM 1512 O O . ALA A 1 192 ? -0.082 -20.812 -10.117 1 97.88 192 ALA A O 1
ATOM 1513 N N . ALA A 1 193 ? -0.189 -19.078 -8.68 1 97.94 193 ALA A N 1
ATOM 1514 C CA . ALA A 1 193 ? 0.826 -19.625 -7.785 1 97.94 193 ALA A CA 1
ATOM 1515 C C . ALA A 1 193 ? 0.24 -20.703 -6.895 1 97.94 193 ALA A C 1
ATOM 1517 O O . ALA A 1 193 ? 0.939 -21.656 -6.516 1 97.94 193 ALA A O 1
ATOM 1518 N N . MET A 1 194 ? -1.08 -20.609 -6.582 1 98.44 194 MET A N 1
ATOM 1519 C CA . MET A 1 194 ? -1.473 -21.391 -5.41 1 98.44 194 MET A CA 1
ATOM 1520 C C . MET A 1 194 ? -2.715 -22.219 -5.703 1 98.44 194 MET A C 1
ATOM 1522 O O . MET A 1 194 ? -3.031 -23.156 -4.961 1 98.44 194 MET A O 1
ATOM 1526 N N . ALA A 1 195 ? -3.439 -21.875 -6.715 1 98.5 195 ALA A N 1
ATOM 1527 C CA . ALA A 1 195 ? -4.637 -22.656 -7.035 1 98.5 195 ALA A CA 1
ATOM 1528 C C . ALA A 1 195 ? -4.27 -24.031 -7.574 1 98.5 195 ALA A C 1
ATOM 1530 O O . ALA A 1 195 ? -3.156 -24.234 -8.07 1 98.5 195 ALA A O 1
ATOM 1531 N N . SER A 1 196 ? -5.152 -24.938 -7.512 1 98.25 196 SER A N 1
ATOM 1532 C CA . SER A 1 196 ? -4.953 -26.312 -7.98 1 98.25 196 SER A CA 1
ATOM 1533 C C . SER A 1 196 ? -4.918 -26.375 -9.5 1 98.25 196 SER A C 1
ATOM 1535 O O . SER A 1 196 ? -5.398 -25.469 -10.18 1 98.25 196 SER A O 1
ATOM 1537 N N . GLU A 1 197 ? -4.312 -27.453 -10 1 96.62 197 GLU A N 1
ATOM 1538 C CA . GLU A 1 197 ? -4.285 -27.672 -11.445 1 96.62 197 GLU A CA 1
ATOM 1539 C C . GLU A 1 197 ? -5.699 -27.781 -12.008 1 96.62 197 GLU A C 1
ATOM 1541 O O . GLU A 1 197 ? -5.969 -27.297 -13.117 1 96.62 197 GLU A O 1
ATOM 1546 N N . GLN A 1 198 ? -6.504 -28.438 -11.25 1 96.31 198 GLN A N 1
ATOM 1547 C CA . GLN A 1 198 ? -7.891 -28.594 -11.68 1 96.31 198 GLN A CA 1
ATOM 1548 C C . GLN A 1 198 ? -8.562 -27.234 -11.859 1 96.31 198 GLN A C 1
ATOM 1550 O O . GLN A 1 198 ? -9.281 -27.016 -12.844 1 96.31 198 GLN A O 1
ATOM 1555 N N . TRP A 1 199 ? -8.281 -26.375 -10.938 1 97.25 199 TRP A N 1
ATOM 1556 C CA . TRP A 1 199 ? -8.875 -25.047 -11.047 1 97.25 199 TRP A CA 1
ATOM 1557 C C . TRP A 1 199 ? -8.312 -24.297 -12.25 1 97.25 199 TRP A C 1
ATOM 1559 O O . TRP A 1 199 ? -9.047 -23.625 -12.977 1 97.25 199 TRP A O 1
ATOM 1569 N N . HIS A 1 200 ? -7.031 -24.438 -12.445 1 96.81 200 HIS A N 1
ATOM 1570 C CA . HIS A 1 200 ? -6.387 -23.766 -13.57 1 96.81 200 HIS A CA 1
ATOM 1571 C C . HIS A 1 200 ? -7 -24.219 -14.898 1 96.81 200 HIS A C 1
ATOM 1573 O O . HIS A 1 200 ? -7.227 -23.391 -15.781 1 96.81 200 HIS A O 1
ATOM 1579 N N . GLU A 1 201 ? -7.215 -25.469 -15.008 1 97.06 201 GLU A N 1
ATOM 1580 C CA . GLU A 1 201 ? -7.801 -26 -16.234 1 97.06 201 GLU A CA 1
ATOM 1581 C C . GLU A 1 201 ? -9.203 -25.453 -16.469 1 97.06 201 GLU A C 1
ATOM 1583 O O . GLU A 1 201 ? -9.539 -25.047 -17.578 1 97.06 201 GLU A O 1
ATOM 1588 N N . LYS A 1 202 ? -9.953 -25.438 -15.398 1 96.19 202 LYS A N 1
ATOM 1589 C CA . LYS A 1 202 ? -11.297 -24.891 -15.492 1 96.19 202 LYS A CA 1
ATOM 1590 C C . LYS A 1 202 ? -11.258 -23.406 -15.883 1 96.19 202 LYS A C 1
ATOM 1592 O O . LYS A 1 202 ? -12.016 -22.969 -16.75 1 96.19 202 LYS A O 1
ATOM 1597 N N . PHE A 1 203 ? -10.406 -22.703 -15.211 1 96.75 203 PHE A N 1
ATOM 1598 C CA . PHE A 1 203 ? -10.297 -21.281 -15.453 1 96.75 203 PHE A CA 1
ATOM 1599 C C . PHE A 1 203 ? -9.828 -21 -16.875 1 96.75 203 PHE A C 1
ATOM 1601 O O . PHE A 1 203 ? -10.312 -20.078 -17.531 1 96.75 203 PHE A O 1
ATOM 1608 N N . ALA A 1 204 ? -8.883 -21.75 -17.391 1 95.62 204 ALA A N 1
ATOM 1609 C CA . ALA A 1 204 ? -8.375 -21.578 -18.75 1 95.62 204 ALA A CA 1
ATOM 1610 C C . ALA A 1 204 ? -9.492 -21.766 -19.781 1 95.62 204 ALA A C 1
ATOM 1612 O O . ALA A 1 204 ? -9.508 -21.109 -20.812 1 95.62 204 ALA A O 1
ATOM 1613 N N . ARG A 1 205 ? -10.453 -22.562 -19.5 1 95.69 205 ARG A N 1
ATOM 1614 C CA . ARG A 1 205 ? -11.539 -22.891 -20.422 1 95.69 205 ARG A CA 1
ATOM 1615 C C . ARG A 1 205 ? -12.672 -21.875 -20.312 1 95.69 205 ARG A C 1
ATOM 1617 O O . ARG A 1 205 ? -13.266 -21.5 -21.312 1 95.69 205 ARG A O 1
ATOM 1624 N N . GLN A 1 206 ? -12.938 -21.438 -19.141 1 95.19 206 GLN A N 1
ATOM 1625 C CA . GLN A 1 206 ? -14.188 -20.719 -18.906 1 95.19 206 GLN A CA 1
ATOM 1626 C C . GLN A 1 206 ? -13.93 -19.234 -18.641 1 95.19 206 GLN A C 1
ATOM 1628 O O . GLN A 1 206 ? -14.805 -18.406 -18.875 1 95.19 206 GLN A O 1
ATOM 1633 N N . GLY A 1 207 ? -12.75 -18.938 -18.062 1 95.44 207 GLY A N 1
ATOM 1634 C CA . GLY A 1 207 ? -12.5 -17.578 -17.609 1 95.44 207 GLY A CA 1
ATOM 1635 C C . GLY A 1 207 ? -13.328 -17.188 -16.391 1 95.44 207 GLY A C 1
ATOM 1636 O O . GLY A 1 207 ? -13.797 -18.047 -15.648 1 95.44 207 GLY A O 1
ATOM 1637 N N . TRP A 1 208 ? -13.328 -15.914 -16.141 1 96.12 208 TRP A N 1
ATOM 1638 C CA . TRP A 1 208 ? -14.125 -15.43 -15.016 1 96.12 208 TRP A CA 1
ATOM 1639 C C . TRP A 1 208 ? -15.609 -15.367 -15.383 1 96.12 208 TRP A C 1
ATOM 1641 O O . TRP A 1 208 ? -15.961 -14.984 -16.5 1 96.12 208 TRP A O 1
ATOM 1651 N N . PRO A 1 209 ? -16.453 -15.672 -14.445 1 91.62 209 PRO A N 1
ATOM 1652 C CA . PRO A 1 209 ? -17.891 -15.453 -14.68 1 91.62 209 PRO A CA 1
ATOM 1653 C C . PRO A 1 209 ? -18.281 -13.977 -14.602 1 91.62 209 PRO A C 1
ATOM 1655 O O . PRO A 1 209 ? -17.5 -13.156 -14.109 1 91.62 209 PRO A O 1
ATOM 1658 N N . GLU A 1 210 ? -19.438 -13.648 -15.094 1 88.81 210 GLU A N 1
ATOM 1659 C CA . GLU A 1 210 ? -19.984 -12.305 -14.922 1 88.81 210 GLU A CA 1
ATOM 1660 C C . GLU A 1 210 ? -20.391 -12.047 -13.477 1 88.81 210 GLU A C 1
ATOM 1662 O O . GLU A 1 210 ? -21.078 -12.875 -12.859 1 88.81 210 GLU A O 1
ATOM 1667 N N . CYS A 1 211 ? -19.812 -11.016 -12.977 1 86.81 211 CYS A N 1
ATOM 1668 C CA . CYS A 1 211 ? -20.141 -10.648 -11.602 1 86.81 211 CYS A CA 1
ATOM 1669 C C . CYS A 1 211 ? -21.5 -9.945 -11.547 1 86.81 211 CYS A C 1
ATOM 1671 O O . CYS A 1 211 ? -21.609 -8.781 -11.922 1 86.81 211 CYS A O 1
ATOM 1673 N N . ARG A 1 212 ? -22.672 -10.516 -11.672 1 67.19 212 ARG A N 1
ATOM 1674 C CA . ARG A 1 212 ? -24 -9.906 -11.586 1 67.19 212 ARG A CA 1
ATOM 1675 C C . ARG A 1 212 ? -24.375 -9.625 -10.133 1 67.19 212 ARG A C 1
ATOM 1677 O O . ARG A 1 212 ? -24.359 -10.531 -9.297 1 67.19 212 ARG A O 1
ATOM 1684 N N . SER A 1 213 ? -23.875 -8.469 -9.633 1 58.56 213 SER A N 1
ATOM 1685 C CA . SER A 1 213 ? -24.25 -8.148 -8.266 1 58.56 213 SER A CA 1
ATOM 1686 C C . SER A 1 213 ? -25.719 -7.699 -8.195 1 58.56 213 SER A C 1
ATOM 1688 O O . SER A 1 213 ? -26.172 -6.902 -9.023 1 58.56 213 SER A O 1
ATOM 1690 N N . GLU A 1 214 ? -26.656 -8.359 -7.914 1 50.72 214 GLU A N 1
ATOM 1691 C CA . GLU A 1 214 ? -27.859 -7.684 -7.449 1 50.72 214 GLU A CA 1
ATOM 1692 C C . GLU A 1 214 ? -27.547 -6.656 -6.367 1 50.72 214 GLU A C 1
ATOM 1694 O O . GLU A 1 214 ? -27.578 -6.969 -5.176 1 50.72 214 GLU A O 1
ATOM 1699 N N . LEU A 1 215 ? -26.453 -5.996 -6.477 1 47.31 215 LEU A N 1
ATOM 1700 C CA . LEU A 1 215 ? -26.25 -5.059 -5.379 1 47.31 215 LEU A CA 1
ATOM 1701 C C . LEU A 1 215 ? -27.516 -4.246 -5.109 1 47.31 215 LEU A C 1
ATOM 1703 O O . LEU A 1 215 ? -28.141 -3.746 -6.039 1 47.31 215 LEU A O 1
ATOM 1707 N N . PRO A 1 216 ? -28.047 -4.43 -4.051 1 41.72 216 PRO A N 1
ATOM 1708 C CA . PRO A 1 216 ? -29.156 -3.52 -3.797 1 41.72 216 PRO A CA 1
ATOM 1709 C C . PRO A 1 216 ? -28.812 -2.061 -4.074 1 41.72 216 PRO A C 1
ATOM 1711 O O . PRO A 1 216 ? -27.641 -1.666 -3.943 1 41.72 216 PRO A O 1
ATOM 1714 N N . GLU A 1 217 ? -29.406 -1.396 -5.168 1 39.91 217 GLU A N 1
ATOM 1715 C CA . GLU A 1 217 ? -29.312 0.058 -5.277 1 39.91 217 GLU A CA 1
ATOM 1716 C C . GLU A 1 217 ? -29.094 0.701 -3.91 1 39.91 217 GLU A C 1
ATOM 1718 O O . GLU A 1 217 ? -29.828 0.434 -2.963 1 39.91 217 GLU A O 1
ATOM 1723 N N . LEU A 1 218 ? -27.812 0.956 -3.549 1 32.44 218 LEU A N 1
ATOM 1724 C CA . LEU A 1 218 ? -27.75 1.825 -2.379 1 32.44 218 LEU A CA 1
ATOM 1725 C C . LEU A 1 218 ? -28.609 3.068 -2.582 1 32.44 218 LEU A C 1
ATOM 1727 O O . LEU A 1 218 ? -28.688 3.605 -3.689 1 32.44 218 LEU A O 1
ATOM 1731 N N . MET B 1 1 ? 37.312 28.188 4.496 1 78.56 1 MET B N 1
ATOM 1732 C CA . MET B 1 1 ? 36.25 28 3.498 1 78.56 1 MET B CA 1
ATOM 1733 C C . MET B 1 1 ? 35.781 26.547 3.48 1 78.56 1 MET B C 1
ATOM 1735 O O . MET B 1 1 ? 34.594 26.281 3.646 1 78.56 1 MET B O 1
ATOM 1739 N N . ALA B 1 2 ? 36.688 25.766 3.463 1 87 2 ALA B N 1
ATOM 1740 C CA . ALA B 1 2 ? 36.375 24.328 3.479 1 87 2 ALA B CA 1
ATOM 1741 C C . ALA B 1 2 ? 35.656 23.938 4.766 1 87 2 ALA B C 1
ATOM 1743 O O . ALA B 1 2 ? 34.688 23.203 4.734 1 87 2 ALA B O 1
ATOM 1744 N N . ARG B 1 3 ? 36.031 24.516 5.809 1 90.19 3 ARG B N 1
ATOM 1745 C CA . ARG B 1 3 ? 35.438 24.203 7.105 1 90.19 3 ARG B CA 1
ATOM 1746 C C . ARG B 1 3 ? 34 24.703 7.188 1 90.19 3 ARG B C 1
ATOM 1748 O O . ARG B 1 3 ? 33.125 24.031 7.738 1 90.19 3 ARG B O 1
ATOM 1755 N N . GLN B 1 4 ? 33.812 25.891 6.707 1 87.31 4 GLN B N 1
ATOM 1756 C CA . GLN B 1 4 ? 32.469 26.484 6.703 1 87.31 4 GLN B CA 1
ATOM 1757 C C . GLN B 1 4 ? 31.516 25.656 5.848 1 87.31 4 GLN B C 1
ATOM 1759 O O . GLN B 1 4 ? 30.359 25.453 6.223 1 87.31 4 GLN B O 1
ATOM 1764 N N . GLN B 1 5 ? 32.031 25.234 4.711 1 89.5 5 GLN B N 1
ATOM 1765 C CA . GLN B 1 5 ? 31.234 24.406 3.816 1 89.5 5 GLN B CA 1
ATOM 1766 C C . GLN B 1 5 ? 30.875 23.078 4.473 1 89.5 5 GLN B C 1
ATOM 1768 O O . GLN B 1 5 ? 29.75 22.594 4.328 1 89.5 5 GLN B O 1
ATOM 1773 N N . GLU B 1 6 ? 31.828 22.562 5.207 1 91.69 6 GLU B N 1
ATOM 1774 C CA . GLU B 1 6 ? 31.594 21.297 5.906 1 91.69 6 GLU B CA 1
ATOM 1775 C C . GLU B 1 6 ? 30.562 21.469 7.02 1 91.69 6 GLU B C 1
ATOM 1777 O O . GLU B 1 6 ? 29.719 20.594 7.219 1 91.69 6 GLU B O 1
ATOM 1782 N N . ARG B 1 7 ? 30.641 22.516 7.727 1 90.38 7 ARG B N 1
ATOM 1783 C CA . ARG B 1 7 ? 29.672 22.812 8.773 1 90.38 7 ARG B CA 1
ATOM 1784 C C . ARG B 1 7 ? 28.281 22.984 8.195 1 90.38 7 ARG B C 1
ATOM 1786 O O . ARG B 1 7 ? 27.297 22.516 8.773 1 90.38 7 ARG B O 1
ATOM 1793 N N . ALA B 1 8 ? 28.25 23.688 7.105 1 92.44 8 ALA B N 1
ATOM 1794 C CA . ALA B 1 8 ? 26.969 23.891 6.434 1 92.44 8 ALA B CA 1
ATOM 1795 C C . ALA B 1 8 ? 26.359 22.562 5.984 1 92.44 8 ALA B C 1
ATOM 1797 O O . ALA B 1 8 ? 25.156 22.344 6.145 1 92.44 8 ALA B O 1
ATOM 1798 N N . ARG B 1 9 ? 27.188 21.75 5.484 1 93.44 9 ARG B N 1
ATOM 1799 C CA . ARG B 1 9 ? 26.734 20.438 5.043 1 93.44 9 ARG B CA 1
ATOM 1800 C C . ARG B 1 9 ? 26.234 19.609 6.215 1 93.44 9 ARG B C 1
ATOM 1802 O O . ARG B 1 9 ? 25.203 18.938 6.109 1 93.44 9 ARG B O 1
ATOM 1809 N N . ARG B 1 10 ? 26.859 19.688 7.258 1 94.56 10 ARG B N 1
ATOM 1810 C CA . ARG B 1 10 ? 26.469 18.938 8.453 1 94.56 10 ARG B CA 1
ATOM 1811 C C . ARG B 1 10 ? 25.141 19.438 9.008 1 94.56 10 ARG B C 1
ATOM 1813 O O . ARG B 1 10 ? 24.297 18.641 9.422 1 94.56 10 ARG B O 1
ATOM 1820 N N . THR B 1 11 ? 25 20.719 9.008 1 95.81 11 THR B N 1
ATOM 1821 C CA . THR B 1 11 ? 23.766 21.312 9.5 1 95.81 11 THR B CA 1
ATOM 1822 C C . THR B 1 11 ? 22.594 20.922 8.609 1 95.81 11 THR B C 1
ATOM 1824 O O . THR B 1 11 ? 21.531 20.547 9.102 1 95.81 11 THR B O 1
ATOM 1827 N N . ARG B 1 12 ? 22.812 21 7.352 1 97.06 12 ARG B N 1
ATOM 1828 C CA . ARG B 1 12 ? 21.766 20.609 6.41 1 97.06 12 ARG B CA 1
ATOM 1829 C C . ARG B 1 12 ? 21.344 19.156 6.621 1 97.06 12 ARG B C 1
ATOM 1831 O O . ARG B 1 12 ? 20.156 18.844 6.648 1 97.06 12 ARG B O 1
ATOM 1838 N N . ALA B 1 13 ? 22.344 18.312 6.797 1 97 13 ALA B N 1
ATOM 1839 C CA . ALA B 1 13 ? 22.094 16.891 7.004 1 97 13 ALA B CA 1
ATOM 1840 C C . ALA B 1 13 ? 21.328 16.656 8.305 1 97 13 ALA B C 1
ATOM 1842 O O . ALA B 1 13 ? 20.422 15.828 8.359 1 97 13 ALA B O 1
ATOM 1843 N N . ALA B 1 14 ? 21.688 17.375 9.305 1 97.56 14 ALA B N 1
ATOM 1844 C CA . ALA B 1 14 ? 21.016 17.25 10.602 1 97.56 14 ALA B CA 1
ATOM 1845 C C . ALA B 1 14 ? 19.562 17.672 10.508 1 97.56 14 ALA B C 1
ATOM 1847 O O . ALA B 1 14 ? 18.688 17.062 11.109 1 97.56 14 ALA B O 1
ATOM 1848 N N . LEU B 1 15 ? 19.344 18.703 9.758 1 98.12 15 LEU B N 1
ATOM 1849 C CA . LEU B 1 15 ? 17.984 19.188 9.555 1 98.12 15 LEU B CA 1
ATOM 1850 C C . LEU B 1 15 ? 17.141 18.156 8.789 1 98.12 15 LEU B C 1
ATOM 1852 O O . LEU B 1 15 ? 16 17.875 9.18 1 98.12 15 LEU B O 1
ATOM 1856 N N . VAL B 1 16 ? 17.734 17.594 7.801 1 98.38 16 VAL B N 1
ATOM 1857 C CA . VAL B 1 16 ? 17.031 16.609 6.988 1 98.38 16 VAL B CA 1
ATOM 1858 C C . VAL B 1 16 ? 16.719 15.375 7.828 1 98.38 16 VAL B C 1
ATOM 1860 O O . VAL B 1 16 ? 15.594 14.859 7.789 1 98.38 16 VAL B O 1
ATOM 1863 N N . GLU B 1 17 ? 17.625 14.938 8.609 1 98.25 17 GLU B N 1
ATOM 1864 C CA . GLU B 1 17 ? 17.422 13.766 9.461 1 98.25 17 GLU B CA 1
ATOM 1865 C C . GLU B 1 17 ? 16.359 14.031 10.523 1 98.25 17 GLU B C 1
ATOM 1867 O O . GLU B 1 17 ? 15.469 13.211 10.742 1 98.25 17 GLU B O 1
ATOM 1872 N N . SER B 1 18 ? 16.484 15.148 11.148 1 98.44 18 SER B N 1
ATOM 1873 C CA . SER B 1 18 ? 15.5 15.516 12.156 1 98.44 18 SER B CA 1
ATOM 1874 C C . SER B 1 18 ? 14.102 15.656 11.555 1 98.44 18 SER B C 1
ATOM 1876 O O . SER B 1 18 ? 13.117 15.219 12.148 1 98.44 18 SER B O 1
ATOM 1878 N N . ALA B 1 19 ? 14.078 16.25 10.391 1 98.5 19 ALA B N 1
ATOM 1879 C CA . ALA B 1 19 ? 12.812 16.375 9.672 1 98.5 19 ALA B CA 1
ATOM 1880 C C . ALA B 1 19 ? 12.242 14.992 9.336 1 98.5 19 ALA B C 1
ATOM 1882 O O . ALA B 1 19 ? 11.039 14.758 9.492 1 98.5 19 ALA B O 1
ATOM 1883 N N . ALA B 1 20 ? 13.102 14.109 8.914 1 98.19 20 ALA B N 1
ATOM 1884 C CA . ALA B 1 20 ? 12.664 12.75 8.586 1 98.19 20 ALA B CA 1
ATOM 1885 C C . ALA B 1 20 ? 12.047 12.07 9.805 1 98.19 20 ALA B C 1
ATOM 1887 O O . ALA B 1 20 ? 10.992 11.43 9.688 1 98.19 20 ALA B O 1
ATOM 1888 N N . ILE B 1 21 ? 12.641 12.25 10.906 1 97.75 21 ILE B N 1
ATOM 1889 C CA . ILE B 1 21 ? 12.133 11.672 12.141 1 97.75 21 ILE B CA 1
ATOM 1890 C C . ILE B 1 21 ? 10.734 12.219 12.438 1 97.75 21 ILE B C 1
ATOM 1892 O O . ILE B 1 21 ? 9.812 11.453 12.711 1 97.75 21 ILE B O 1
ATOM 1896 N N . GLU B 1 22 ? 10.617 13.477 12.305 1 97.12 22 GLU B N 1
ATOM 1897 C CA . GLU B 1 22 ? 9.352 14.133 12.602 1 97.12 22 GLU B CA 1
ATOM 1898 C C . GLU B 1 22 ? 8.281 13.766 11.578 1 97.12 22 GLU B C 1
ATOM 1900 O O . GLU B 1 22 ? 7.152 13.43 11.945 1 97.12 22 GLU B O 1
ATOM 1905 N N . PHE B 1 23 ? 8.664 13.781 10.297 1 95.25 23 PHE B N 1
ATOM 1906 C CA . PHE B 1 23 ? 7.719 13.453 9.234 1 95.25 23 PHE B CA 1
ATOM 1907 C C . PHE B 1 23 ? 7.301 11.992 9.305 1 95.25 23 PHE B C 1
ATOM 1909 O O . PHE B 1 23 ? 6.148 11.648 9.023 1 95.25 23 PHE B O 1
ATOM 1916 N N . ALA B 1 24 ? 8.211 11.117 9.656 1 92.5 24 ALA B N 1
ATOM 1917 C CA . ALA B 1 24 ? 7.883 9.703 9.789 1 92.5 24 ALA B CA 1
ATOM 1918 C C . ALA B 1 24 ? 6.898 9.469 10.93 1 92.5 24 ALA B C 1
ATOM 1920 O O . ALA B 1 24 ? 6.004 8.625 10.82 1 92.5 24 ALA B O 1
ATOM 1921 N N . LYS B 1 25 ? 7.008 10.242 11.922 1 90.38 25 LYS B N 1
ATOM 1922 C CA . LYS B 1 25 ? 6.219 10.055 13.133 1 90.38 25 LYS B CA 1
ATOM 1923 C C . LYS B 1 25 ? 4.848 10.711 13.008 1 90.38 25 LYS B C 1
ATOM 1925 O O . LYS B 1 25 ? 3.832 10.125 13.375 1 90.38 25 LYS B O 1
ATOM 1930 N N . ARG B 1 26 ? 4.773 11.938 12.375 1 89.69 26 ARG B N 1
ATOM 1931 C CA . ARG B 1 26 ? 3.561 12.734 12.492 1 89.69 26 ARG B CA 1
ATOM 1932 C C . ARG B 1 26 ? 2.945 12.992 11.125 1 89.69 26 ARG B C 1
ATOM 1934 O O . ARG B 1 26 ? 1.796 13.43 11.023 1 89.69 26 ARG B O 1
ATOM 1941 N N . GLY B 1 27 ? 3.668 12.672 10.148 1 89.12 27 GLY B N 1
ATOM 1942 C CA . GLY B 1 27 ? 3.258 13.125 8.828 1 89.12 27 GLY B CA 1
ATOM 1943 C C . GLY B 1 27 ? 3.643 14.57 8.555 1 89.12 27 GLY B C 1
ATOM 1944 O O . GLY B 1 27 ? 4.215 15.242 9.414 1 89.12 27 GLY B O 1
ATOM 1945 N N . TYR B 1 28 ? 3.311 15.039 7.352 1 91.81 28 TYR B N 1
ATOM 1946 C CA . TYR B 1 28 ? 3.746 16.359 6.922 1 91.81 28 TYR B CA 1
ATOM 1947 C C . TYR B 1 28 ? 2.941 17.453 7.617 1 91.81 28 TYR B C 1
ATOM 1949 O O . TYR B 1 28 ? 3.514 18.359 8.234 1 91.81 28 TYR B O 1
ATOM 1957 N N . ALA B 1 29 ? 1.679 17.359 7.535 1 87.25 29 ALA B N 1
ATOM 1958 C CA . ALA B 1 29 ? 0.815 18.438 8.023 1 87.25 29 ALA B CA 1
ATOM 1959 C C . ALA B 1 29 ? 0.965 18.625 9.531 1 87.25 29 ALA B C 1
ATOM 1961 O O . ALA B 1 29 ? 1.045 19.75 10.016 1 87.25 29 ALA B O 1
ATOM 1962 N N . ALA B 1 30 ? 1.138 17.578 10.258 1 88.56 30 ALA B N 1
ATOM 1963 C CA . ALA B 1 30 ? 1.147 17.656 11.711 1 88.56 30 ALA B CA 1
ATOM 1964 C C . ALA B 1 30 ? 2.561 17.891 12.242 1 88.56 30 ALA B C 1
ATOM 1966 O O . ALA B 1 30 ? 2.744 18.188 13.422 1 88.56 30 ALA B O 1
ATOM 1967 N N . ALA B 1 31 ? 3.527 17.797 11.406 1 93.81 31 ALA B N 1
ATOM 1968 C CA . ALA B 1 31 ? 4.918 17.938 11.828 1 93.81 31 ALA B CA 1
ATOM 1969 C C . ALA B 1 31 ? 5.199 19.359 12.32 1 93.81 31 ALA B C 1
ATOM 1971 O O . ALA B 1 31 ? 4.688 20.328 11.758 1 93.81 31 ALA B O 1
ATOM 1972 N N . SER B 1 32 ? 6.098 19.453 13.289 1 95.25 32 SER B N 1
ATOM 1973 C CA . SER B 1 32 ? 6.445 20.719 13.922 1 95.25 32 SER B CA 1
ATOM 1974 C C . SER B 1 32 ? 7.859 21.141 13.555 1 95.25 32 SER B C 1
ATOM 1976 O O . SER B 1 32 ? 8.82 20.422 13.812 1 95.25 32 SER B O 1
ATOM 1978 N N . VAL B 1 33 ? 7.902 22.344 13.117 1 96.44 33 VAL B N 1
ATOM 1979 C CA . VAL B 1 33 ? 9.203 22.922 12.797 1 96.44 33 VAL B CA 1
ATOM 1980 C C . VAL B 1 33 ? 10.031 23.062 14.078 1 96.44 33 VAL B C 1
ATOM 1982 O O . VAL B 1 33 ? 11.242 22.797 14.07 1 96.44 33 VAL B O 1
ATOM 1985 N N . ASN B 1 34 ? 9.367 23.406 15.148 1 97.06 34 ASN B N 1
ATOM 1986 C CA . ASN B 1 34 ? 10.07 23.531 16.422 1 97.06 34 ASN B CA 1
ATOM 1987 C C . ASN B 1 34 ? 10.68 22.203 16.859 1 97.06 34 ASN B C 1
ATOM 1989 O O . ASN B 1 34 ? 11.82 22.156 17.312 1 97.06 34 ASN B O 1
ATOM 1993 N N . THR B 1 35 ? 9.992 21.172 16.688 1 97.56 35 THR B N 1
ATOM 1994 C CA . THR B 1 35 ? 10.492 19.844 17.031 1 97.56 35 THR B CA 1
ATOM 1995 C C . THR B 1 35 ? 11.688 19.469 16.156 1 97.56 35 THR B C 1
ATOM 1997 O O . THR B 1 35 ? 12.664 18.891 16.641 1 97.56 35 THR B O 1
ATOM 2000 N N . ILE B 1 36 ? 11.586 19.812 14.891 1 97.94 36 ILE B N 1
ATOM 2001 C CA . ILE B 1 36 ? 12.664 19.531 13.953 1 97.94 36 ILE B CA 1
ATOM 2002 C C . ILE B 1 36 ? 13.922 20.297 14.375 1 97.94 36 ILE B C 1
ATOM 2004 O O . ILE B 1 36 ? 15.023 19.734 14.383 1 97.94 36 ILE B O 1
ATOM 2008 N N . LEU B 1 37 ? 13.688 21.547 14.773 1 97.75 37 LEU B N 1
ATOM 2009 C CA . LEU B 1 37 ? 14.812 22.391 15.188 1 97.75 37 LEU B CA 1
ATOM 2010 C C . LEU B 1 37 ? 15.453 21.844 16.469 1 97.75 37 LEU B C 1
ATOM 2012 O O . LEU B 1 37 ? 16.672 21.766 16.562 1 97.75 37 LEU B O 1
ATOM 2016 N N . GLU B 1 38 ? 14.672 21.438 17.359 1 97.5 38 GLU B N 1
ATOM 2017 C CA . GLU B 1 38 ? 15.172 20.875 18.625 1 97.5 38 GLU B CA 1
ATOM 2018 C C . GLU B 1 38 ? 15.961 19.594 18.375 1 97.5 38 GLU B C 1
ATOM 2020 O O . GLU B 1 38 ? 17.031 19.406 18.938 1 97.5 38 GLU B O 1
ATOM 2025 N N . GLY B 1 39 ? 15.508 18.797 17.484 1 97.06 39 GLY B N 1
ATOM 2026 C CA . GLY B 1 39 ? 16.141 17.516 17.188 1 97.06 39 GLY B CA 1
ATOM 2027 C C . GLY B 1 39 ? 17.438 17.672 16.406 1 97.06 39 GLY B C 1
ATOM 2028 O O . GLY B 1 39 ? 18.344 16.844 16.531 1 97.06 39 GLY B O 1
ATOM 2029 N N . SER B 1 40 ? 17.5 18.703 15.617 1 97.12 40 SER B N 1
ATOM 2030 C CA . SER B 1 40 ? 18.672 18.922 14.766 1 97.12 40 SER B CA 1
ATOM 2031 C C . SER B 1 40 ? 19.719 19.766 15.477 1 97.12 40 SER B C 1
ATOM 2033 O O . SER B 1 40 ? 20.859 19.859 15.016 1 97.12 40 SER B O 1
ATOM 2035 N N . ASN B 1 41 ? 19.312 20.406 16.531 1 96.94 41 ASN B N 1
ATOM 2036 C CA . ASN B 1 41 ? 20.156 21.359 17.25 1 96.94 41 ASN B CA 1
ATOM 2037 C C . ASN B 1 41 ? 20.562 22.531 16.344 1 96.94 41 ASN B C 1
ATOM 2039 O O . ASN B 1 41 ? 21.688 23.016 16.406 1 96.94 41 ASN B O 1
ATOM 2043 N N . ALA B 1 42 ? 19.734 22.828 15.406 1 96 42 ALA B N 1
ATOM 2044 C CA . ALA B 1 42 ? 19.938 23.984 14.539 1 96 42 ALA B CA 1
ATOM 2045 C C . ALA B 1 42 ? 19.016 25.141 14.953 1 96 42 ALA B C 1
ATOM 2047 O O . ALA B 1 42 ? 17.969 24.922 15.562 1 96 42 ALA B O 1
ATOM 2048 N N . THR B 1 43 ? 19.5 26.328 14.672 1 94.88 43 THR B N 1
ATOM 2049 C CA . THR B 1 43 ? 18.656 27.484 14.93 1 94.88 43 THR B CA 1
ATOM 2050 C C . THR B 1 43 ? 17.672 27.703 13.797 1 94.88 43 THR B C 1
ATOM 2052 O O . THR B 1 43 ? 17.828 27.141 12.711 1 94.88 43 THR B O 1
ATOM 2055 N N . LYS B 1 44 ? 16.625 28.453 14.133 1 95 44 LYS B N 1
ATOM 2056 C CA . LYS B 1 44 ? 15.648 28.812 13.117 1 95 44 LYS B CA 1
ATOM 2057 C C . LYS B 1 44 ? 16.312 29.531 11.945 1 95 44 LYS B C 1
ATOM 2059 O O . LYS B 1 44 ? 16.016 29.266 10.781 1 95 44 LYS B O 1
ATOM 2064 N N . GLY B 1 45 ? 17.25 30.422 12.242 1 94.69 45 GLY B N 1
ATOM 2065 C CA . GLY B 1 45 ? 18.016 31.109 11.211 1 94.69 45 GLY B CA 1
ATOM 2066 C C . GLY B 1 45 ? 18.781 30.172 10.305 1 94.69 45 GLY B C 1
ATOM 2067 O O . GLY B 1 45 ? 18.766 30.328 9.078 1 94.69 45 GLY B O 1
ATOM 2068 N N . ALA B 1 46 ? 19.406 29.25 10.898 1 94.5 46 ALA B N 1
ATOM 2069 C CA . ALA B 1 46 ? 20.156 28.25 10.133 1 94.5 46 ALA B CA 1
ATOM 2070 C C . ALA B 1 46 ? 19.219 27.469 9.211 1 94.5 46 ALA B C 1
ATOM 2072 O O . ALA B 1 46 ? 19.578 27.172 8.07 1 94.5 46 ALA B O 1
ATOM 2073 N N . MET B 1 47 ? 18.078 27.016 9.711 1 95.56 47 MET B N 1
ATOM 2074 C CA . MET B 1 47 ? 17.125 26.281 8.883 1 95.56 47 MET B CA 1
ATOM 2075 C C . MET B 1 47 ? 16.734 27.094 7.648 1 95.56 47 MET B C 1
ATOM 2077 O O . MET B 1 47 ? 16.75 26.578 6.527 1 95.56 47 MET B O 1
ATOM 2081 N N . TYR B 1 48 ? 16.438 28.344 7.863 1 94.19 48 TYR B N 1
ATOM 2082 C CA . TYR B 1 48 ? 15.938 29.172 6.77 1 94.19 48 TYR B CA 1
ATOM 2083 C C . TYR B 1 48 ? 17.062 29.547 5.82 1 94.19 48 TYR B C 1
ATOM 2085 O O . TYR B 1 48 ? 16.812 29.969 4.688 1 94.19 48 TYR B O 1
ATOM 2093 N N . PHE B 1 49 ? 18.281 29.5 6.34 1 95.31 49 PHE B N 1
ATOM 2094 C CA . PHE B 1 49 ? 19.438 29.609 5.445 1 95.31 49 PHE B CA 1
ATOM 2095 C C . PHE B 1 49 ? 19.453 28.469 4.445 1 95.31 49 PHE B C 1
ATOM 2097 O O . PHE B 1 49 ? 19.75 28.672 3.268 1 95.31 49 PHE B O 1
ATOM 2104 N N . HIS B 1 50 ? 19.078 27.281 4.875 1 96.75 50 HIS B N 1
ATOM 2105 C CA . HIS B 1 50 ? 19.156 26.078 4.051 1 96.75 50 HIS B CA 1
ATOM 2106 C C . HIS B 1 50 ? 17.844 25.828 3.328 1 96.75 50 HIS B C 1
ATOM 2108 O O . HIS B 1 50 ? 17.828 25.344 2.191 1 96.75 50 HIS B O 1
ATOM 2114 N N . PHE B 1 51 ? 16.734 26.031 4.02 1 97.5 51 PHE B N 1
ATOM 2115 C CA . PHE B 1 51 ? 15.406 25.734 3.494 1 97.5 51 PHE B CA 1
ATOM 2116 C C . PHE B 1 51 ? 14.461 26.906 3.734 1 97.5 51 PHE B C 1
ATOM 2118 O O . PHE B 1 51 ? 14.25 27.328 4.879 1 97.5 51 PHE B O 1
ATOM 2125 N N . GLN B 1 52 ? 13.758 27.234 2.719 1 94.88 52 GLN B N 1
ATOM 2126 C CA . GLN B 1 52 ? 12.914 28.422 2.795 1 94.88 52 GLN B CA 1
ATOM 2127 C C . GLN B 1 52 ? 11.555 28.094 3.402 1 94.88 52 GLN B C 1
ATOM 2129 O O . GLN B 1 52 ? 10.789 29 3.74 1 94.88 52 GLN B O 1
ATOM 2134 N N . SER B 1 53 ? 11.305 26.844 3.482 1 95.38 53 SER B N 1
ATOM 2135 C CA . SER B 1 53 ? 10 26.438 4.004 1 95.38 53 SER B CA 1
ATOM 2136 C C . SER B 1 53 ? 10.016 24.984 4.484 1 95.38 53 SER B C 1
ATOM 2138 O O . SER B 1 53 ? 10.945 24.234 4.168 1 95.38 53 SER B O 1
ATOM 2140 N N . LYS B 1 54 ? 9.062 24.641 5.223 1 95.06 54 LYS B N 1
ATOM 2141 C CA . LYS B 1 54 ? 8.852 23.25 5.613 1 95.06 54 LYS B CA 1
ATOM 2142 C C . LYS B 1 54 ? 8.703 22.344 4.391 1 95.06 54 LYS B C 1
ATOM 2144 O O . LYS B 1 54 ? 9.172 21.203 4.391 1 95.06 54 LYS B O 1
ATOM 2149 N N . GLU B 1 55 ? 8.102 22.891 3.393 1 95.12 55 GLU B N 1
ATOM 2150 C CA . GLU B 1 55 ? 7.902 22.141 2.156 1 95.12 55 GLU B CA 1
ATOM 2151 C C . GLU B 1 55 ? 9.234 21.812 1.482 1 95.12 55 GLU B C 1
ATOM 2153 O O . GLU B 1 55 ? 9.438 20.703 1.016 1 95.12 55 GLU B O 1
ATOM 2158 N N . GLU B 1 56 ? 10.031 22.75 1.394 1 96.38 56 GLU B N 1
ATOM 2159 C CA . GLU B 1 56 ? 11.344 22.516 0.811 1 96.38 56 GLU B CA 1
ATOM 2160 C C . GLU B 1 56 ? 12.125 21.469 1.61 1 96.38 56 GLU B C 1
ATOM 2162 O O . GLU B 1 56 ? 12.828 20.641 1.035 1 96.38 56 GLU B O 1
ATOM 2167 N N . LEU B 1 57 ? 12.008 21.641 2.912 1 97.06 57 LEU B N 1
ATOM 2168 C CA . LEU B 1 57 ? 12.648 20.656 3.781 1 97.06 57 LEU B CA 1
ATOM 2169 C C . LEU B 1 57 ? 12.086 19.266 3.529 1 97.06 57 LEU B C 1
ATOM 2171 O O . LEU B 1 57 ? 12.836 18.297 3.438 1 97.06 57 LEU B O 1
ATOM 2175 N N . ALA B 1 58 ? 10.789 19.109 3.359 1 96.81 58 ALA B N 1
ATOM 2176 C CA . ALA B 1 58 ? 10.148 17.844 3.049 1 96.81 58 ALA B CA 1
ATOM 2177 C C . ALA B 1 58 ? 10.633 17.297 1.712 1 96.81 58 ALA B C 1
ATOM 2179 O O . ALA B 1 58 ? 10.891 16.094 1.583 1 96.81 58 ALA B O 1
ATOM 2180 N N . ARG B 1 59 ? 10.773 18.109 0.752 1 96.06 59 ARG B N 1
ATOM 2181 C CA . ARG B 1 59 ? 11.258 17.688 -0.554 1 96.06 59 ARG B CA 1
ATOM 2182 C C . ARG B 1 59 ? 12.703 17.203 -0.467 1 96.06 59 ARG B C 1
ATOM 2184 O O . ARG B 1 59 ? 13.102 16.281 -1.186 1 96.06 59 ARG B O 1
ATOM 2191 N N . ALA B 1 60 ? 13.422 17.844 0.412 1 97.06 60 ALA B N 1
ATOM 2192 C CA . ALA B 1 60 ? 14.789 17.391 0.634 1 97.06 60 ALA B CA 1
ATOM 2193 C C . ALA B 1 60 ? 14.805 15.984 1.244 1 97.06 60 ALA B C 1
ATOM 2195 O O . ALA B 1 60 ? 15.648 15.156 0.896 1 97.06 60 ALA B O 1
ATOM 2196 N N . VAL B 1 61 ? 13.898 15.703 2.156 1 97.38 61 VAL B N 1
ATOM 2197 C CA . VAL B 1 61 ? 13.758 14.367 2.736 1 97.38 61 VAL B CA 1
ATOM 2198 C C . VAL B 1 61 ? 13.367 13.375 1.648 1 97.38 61 VAL B C 1
ATOM 2200 O O . VAL B 1 61 ? 13.93 12.273 1.574 1 97.38 61 VAL B O 1
ATOM 2203 N N . LEU B 1 62 ? 12.438 13.742 0.762 1 96 62 LEU B N 1
ATOM 2204 C CA . LEU B 1 62 ? 12.023 12.891 -0.349 1 96 62 LEU B CA 1
ATOM 2205 C C . LEU B 1 62 ? 13.211 12.562 -1.251 1 96 62 LEU B C 1
ATOM 2207 O O . LEU B 1 62 ? 13.43 11.398 -1.6 1 96 62 LEU B O 1
ATOM 2211 N N . GLN B 1 63 ? 13.984 13.57 -1.533 1 95.38 63 GLN B N 1
ATOM 2212 C CA . GLN B 1 63 ? 15.133 13.375 -2.41 1 95.38 63 GLN B CA 1
ATOM 2213 C C . GLN B 1 63 ? 16.172 12.469 -1.759 1 95.38 63 GLN B C 1
ATOM 2215 O O . GLN B 1 63 ? 16.75 11.609 -2.418 1 95.38 63 GLN B O 1
ATOM 2220 N N . ALA B 1 64 ? 16.406 12.703 -0.51 1 96.12 64 ALA B N 1
ATOM 2221 C CA . ALA B 1 64 ? 17.344 11.852 0.218 1 96.12 64 ALA B CA 1
ATOM 2222 C C . ALA B 1 64 ? 16.875 10.398 0.209 1 96.12 64 ALA B C 1
ATOM 2224 O O . ALA B 1 64 ? 17.703 9.477 0.105 1 96.12 64 ALA B O 1
ATOM 2225 N N . GLY B 1 65 ? 15.602 10.18 0.329 1 95 65 GLY B N 1
ATOM 2226 C CA . GLY B 1 65 ? 15.047 8.836 0.229 1 95 65 GLY B CA 1
ATOM 2227 C C . GLY B 1 65 ? 15.281 8.195 -1.123 1 95 65 GLY B C 1
ATOM 2228 O O . GLY B 1 65 ? 15.695 7.035 -1.199 1 95 65 GLY B O 1
ATOM 2229 N N . VAL B 1 66 ? 15.078 8.938 -2.145 1 93.81 66 VAL B N 1
ATOM 2230 C CA . VAL B 1 66 ? 15.305 8.453 -3.504 1 93.81 66 VAL B CA 1
ATOM 2231 C C . VAL B 1 66 ? 16.766 8.047 -3.672 1 93.81 66 VAL B C 1
ATOM 2233 O O . VAL B 1 66 ? 17.062 7.023 -4.297 1 93.81 66 VAL B O 1
ATOM 2236 N N . GLU B 1 67 ? 17.609 8.828 -3.078 1 94.75 67 GLU B N 1
ATOM 2237 C CA . GLU B 1 67 ? 19.047 8.516 -3.158 1 94.75 67 GLU B CA 1
ATOM 2238 C C . GLU B 1 67 ? 19.359 7.207 -2.453 1 94.75 67 GLU B C 1
ATOM 2240 O O . GLU B 1 67 ? 20.203 6.43 -2.926 1 94.75 67 GLU B O 1
ATOM 2245 N N . GLN B 1 68 ? 18.734 6.988 -1.327 1 94.56 68 GLN B N 1
ATOM 2246 C CA . GLN B 1 68 ? 18.922 5.723 -0.624 1 94.56 68 GLN B CA 1
ATOM 2247 C C . GLN B 1 68 ? 18.453 4.547 -1.471 1 94.56 68 GLN B C 1
ATOM 2249 O O . GLN B 1 68 ? 19.125 3.521 -1.555 1 94.56 68 GLN B O 1
ATOM 2254 N N . PHE B 1 69 ? 17.344 4.668 -2.168 1 92.88 69 PHE B N 1
ATOM 2255 C CA . PHE B 1 69 ? 16.812 3.625 -3.037 1 92.88 69 PHE B CA 1
ATOM 2256 C C . PHE B 1 69 ? 17.734 3.385 -4.227 1 92.88 69 PHE B C 1
ATOM 2258 O O . PHE B 1 69 ? 18 2.236 -4.59 1 92.88 69 PHE B O 1
ATOM 2265 N N . THR B 1 70 ? 18.156 4.461 -4.742 1 93.69 70 THR B N 1
ATOM 2266 C CA . THR B 1 70 ? 19.047 4.371 -5.898 1 93.69 70 THR B CA 1
ATOM 2267 C C . THR B 1 70 ? 20.328 3.623 -5.543 1 93.69 70 THR B C 1
ATOM 2269 O O . THR B 1 70 ? 20.75 2.73 -6.277 1 93.69 70 THR B O 1
ATOM 2272 N N . ALA B 1 71 ? 20.875 3.992 -4.418 1 93.69 71 ALA B N 1
ATOM 2273 C CA . ALA B 1 71 ? 22.094 3.328 -3.973 1 93.69 71 ALA B CA 1
ATOM 2274 C C . ALA B 1 71 ? 21.859 1.838 -3.748 1 93.69 71 ALA B C 1
ATOM 2276 O O . ALA B 1 71 ? 22.688 1.007 -4.129 1 93.69 71 ALA B O 1
ATOM 2277 N N . LEU B 1 72 ? 20.766 1.506 -3.176 1 93.31 72 LEU B N 1
ATOM 2278 C CA . LEU B 1 72 ? 20.422 0.116 -2.902 1 93.31 72 LEU B CA 1
ATOM 2279 C C . LEU B 1 72 ? 20.266 -0.671 -4.199 1 93.31 72 LEU B C 1
ATOM 2281 O O . LEU B 1 72 ? 20.812 -1.761 -4.34 1 93.31 72 LEU B O 1
ATOM 2285 N N . THR B 1 73 ? 19.5 -0.105 -5.113 1 93.75 73 THR B N 1
ATOM 2286 C CA . THR B 1 73 ? 19.219 -0.822 -6.355 1 93.75 73 THR B CA 1
ATOM 2287 C C . THR B 1 73 ? 20.5 -0.984 -7.18 1 93.75 73 THR B C 1
ATOM 2289 O O . THR B 1 73 ? 20.703 -2.02 -7.82 1 93.75 73 THR B O 1
ATOM 2292 N N . GLU B 1 74 ? 21.328 0.015 -7.18 1 92.12 74 GLU B N 1
ATOM 2293 C CA . GLU B 1 74 ? 22.578 -0.044 -7.93 1 92.12 74 GLU B CA 1
ATOM 2294 C C . GLU B 1 74 ? 23.484 -1.167 -7.418 1 92.12 74 GLU B C 1
ATOM 2296 O O . GLU B 1 74 ? 24.156 -1.836 -8.203 1 92.12 74 GLU B O 1
ATOM 2301 N N . ARG B 1 75 ? 23.438 -1.324 -6.195 1 90.81 75 ARG B N 1
ATOM 2302 C CA . ARG B 1 75 ? 24.234 -2.381 -5.574 1 90.81 75 ARG B CA 1
ATOM 2303 C C . ARG B 1 75 ? 23.875 -3.744 -6.156 1 90.81 75 ARG B C 1
ATOM 2305 O O . ARG B 1 75 ? 24.766 -4.543 -6.465 1 90.81 75 ARG B O 1
ATOM 2312 N N . TRP B 1 76 ? 22.656 -4.031 -6.395 1 92.94 76 TRP B N 1
ATOM 2313 C CA . TRP B 1 76 ? 22.234 -5.371 -6.777 1 92.94 76 TRP B CA 1
ATOM 2314 C C . TRP B 1 76 ? 22.141 -5.508 -8.289 1 92.94 76 TRP B C 1
ATOM 2316 O O . TRP B 1 76 ? 22.328 -6.598 -8.836 1 92.94 76 TRP B O 1
ATOM 2326 N N . THR B 1 77 ? 21.922 -4.383 -8.961 1 92.25 77 THR B N 1
ATOM 2327 C CA . THR B 1 77 ? 21.844 -4.453 -10.422 1 92.25 77 THR B CA 1
ATOM 2328 C C . THR B 1 77 ? 23.234 -4.664 -11.023 1 92.25 77 THR B C 1
ATOM 2330 O O . THR B 1 77 ? 23.359 -5.16 -12.148 1 92.25 77 THR B O 1
ATOM 2333 N N . ARG B 1 78 ? 24.234 -4.371 -10.281 1 89.62 78 ARG B N 1
ATOM 2334 C CA . ARG B 1 78 ? 25.594 -4.504 -10.773 1 89.62 78 ARG B CA 1
ATOM 2335 C C . ARG B 1 78 ? 26.141 -5.91 -10.523 1 89.62 78 ARG B C 1
ATOM 2337 O O . ARG B 1 78 ? 27.172 -6.285 -11.062 1 89.62 78 ARG B O 1
ATOM 2344 N N . ARG B 1 79 ? 25.406 -6.645 -9.758 1 88.62 79 ARG B N 1
ATOM 2345 C CA . ARG B 1 79 ? 25.859 -8 -9.445 1 88.62 79 ARG B CA 1
ATOM 2346 C C . ARG B 1 79 ? 25.688 -8.922 -10.656 1 88.62 79 ARG B C 1
ATOM 2348 O O . ARG B 1 79 ? 24.609 -9.008 -11.234 1 88.62 79 ARG B O 1
ATOM 2355 N N . ASN B 1 80 ? 26.719 -9.617 -10.945 1 87.69 80 ASN B N 1
ATOM 2356 C CA . ASN B 1 80 ? 26.688 -10.5 -12.109 1 87.69 80 ASN B CA 1
ATOM 2357 C C . ASN B 1 80 ? 26.844 -11.961 -11.711 1 87.69 80 ASN B C 1
ATOM 2359 O O . ASN B 1 80 ? 26.812 -12.852 -12.562 1 87.69 80 ASN B O 1
ATOM 2363 N N . ASP B 1 81 ? 26.953 -12.227 -10.461 1 91.5 81 ASP B N 1
ATOM 2364 C CA . ASP B 1 81 ? 27.141 -13.586 -9.969 1 91.5 81 ASP B CA 1
ATOM 2365 C C . ASP B 1 81 ? 25.812 -14.203 -9.547 1 91.5 81 ASP B C 1
ATOM 2367 O O . ASP B 1 81 ? 25.75 -15.383 -9.188 1 91.5 81 ASP B O 1
ATOM 2371 N N . LEU B 1 82 ? 24.797 -13.438 -9.633 1 94.12 82 LEU B N 1
ATOM 2372 C CA . LEU B 1 82 ? 23.453 -13.883 -9.273 1 94.12 82 LEU B CA 1
ATOM 2373 C C . LEU B 1 82 ? 22.516 -13.844 -10.477 1 94.12 82 LEU B C 1
ATOM 2375 O O . LEU B 1 82 ? 22.625 -12.953 -11.32 1 94.12 82 LEU B O 1
ATOM 2379 N N . ASP B 1 83 ? 21.641 -14.82 -10.562 1 95.25 83 ASP B N 1
ATOM 2380 C CA . ASP B 1 83 ? 20.594 -14.641 -11.562 1 95.25 83 ASP B CA 1
ATOM 2381 C C . ASP B 1 83 ? 19.641 -13.516 -11.164 1 95.25 83 ASP B C 1
ATOM 2383 O O . ASP B 1 83 ? 19.703 -13.016 -10.039 1 95.25 83 ASP B O 1
ATOM 2387 N N . PRO B 1 84 ? 18.812 -13.047 -12.039 1 96.81 84 PRO B N 1
ATOM 2388 C CA . PRO B 1 84 ? 17.984 -11.867 -11.773 1 96.81 84 PRO B CA 1
ATOM 2389 C C . PRO B 1 84 ? 17.047 -12.047 -10.594 1 96.81 84 PRO B C 1
ATOM 2391 O O . PRO B 1 84 ? 16.781 -11.094 -9.852 1 96.81 84 PRO B O 1
ATOM 2394 N N . PHE B 1 85 ? 16.562 -13.266 -10.383 1 97.75 85 PHE B N 1
ATOM 2395 C CA . PHE B 1 85 ? 15.625 -13.477 -9.281 1 97.75 85 PHE B CA 1
ATOM 2396 C C . PHE B 1 85 ? 16.359 -13.539 -7.949 1 97.75 85 PHE B C 1
ATOM 2398 O O . PHE B 1 85 ? 15.852 -13.07 -6.926 1 97.75 85 PHE B O 1
ATOM 2405 N N . GLU B 1 86 ? 17.547 -14.086 -7.941 1 96.81 86 GLU B N 1
ATOM 2406 C CA . GLU B 1 86 ? 18.391 -14.07 -6.75 1 96.81 86 GLU B CA 1
ATOM 2407 C C . GLU B 1 86 ? 18.766 -12.641 -6.363 1 96.81 86 GLU B C 1
ATOM 2409 O O . GLU B 1 86 ? 18.703 -12.273 -5.191 1 96.81 86 GLU B O 1
ATOM 2414 N N . ALA B 1 87 ? 19.156 -11.867 -7.352 1 96.06 87 ALA B N 1
ATOM 2415 C CA . ALA B 1 87 ? 19.469 -10.461 -7.109 1 96.06 87 ALA B CA 1
ATOM 2416 C C . ALA B 1 87 ? 18.25 -9.703 -6.59 1 96.06 87 ALA B C 1
ATOM 2418 O O . ALA B 1 87 ? 18.359 -8.898 -5.664 1 96.06 87 ALA B O 1
ATOM 2419 N N . LEU B 1 88 ? 17.141 -9.977 -7.191 1 96.44 88 LEU B N 1
ATOM 2420 C CA . LEU B 1 88 ? 15.891 -9.359 -6.762 1 96.44 88 LEU B CA 1
ATOM 2421 C C . LEU B 1 88 ? 15.562 -9.734 -5.324 1 96.44 88 LEU B C 1
ATOM 2423 O O . LEU B 1 88 ? 15.117 -8.891 -4.543 1 96.44 88 LEU B O 1
ATOM 2427 N N . HIS B 1 89 ? 15.766 -10.977 -5.031 1 97.19 89 HIS B N 1
ATOM 2428 C CA . HIS B 1 89 ? 15.531 -11.438 -3.666 1 97.19 89 HIS B CA 1
ATOM 2429 C C . HIS B 1 89 ? 16.406 -10.688 -2.672 1 97.19 89 HIS B C 1
ATOM 2431 O O . HIS B 1 89 ? 15.914 -10.188 -1.658 1 97.19 89 HIS B O 1
ATOM 2437 N N . CYS B 1 90 ? 17.656 -10.555 -2.928 1 96.19 90 CYS B N 1
ATOM 2438 C CA . CYS B 1 90 ? 18.562 -9.836 -2.037 1 96.19 90 CYS B CA 1
ATOM 2439 C C . CYS B 1 90 ? 18.188 -8.359 -1.949 1 96.19 90 CYS B C 1
ATOM 2441 O O . CYS B 1 90 ? 18.266 -7.762 -0.878 1 96.19 90 CYS B O 1
ATOM 2443 N N . LEU B 1 91 ? 17.781 -7.848 -3.039 1 95.31 91 LEU B N 1
ATOM 2444 C CA . LEU B 1 91 ? 17.344 -6.457 -3.07 1 95.31 91 LEU B CA 1
ATOM 2445 C C . LEU B 1 91 ? 16.141 -6.246 -2.146 1 95.31 91 LEU B C 1
ATOM 2447 O O . LEU B 1 91 ? 16.141 -5.305 -1.349 1 95.31 91 LEU B O 1
ATOM 2451 N N . VAL B 1 92 ? 15.125 -7.113 -2.205 1 95.5 92 VAL B N 1
ATOM 2452 C CA . VAL B 1 92 ? 13.914 -6.883 -1.422 1 95.5 92 VAL B CA 1
ATOM 2453 C C . VAL B 1 92 ? 14.211 -7.113 0.059 1 95.5 92 VAL B C 1
ATOM 2455 O O . VAL B 1 92 ? 13.633 -6.449 0.924 1 95.5 92 VAL B O 1
ATOM 2458 N N . VAL B 1 93 ? 15.109 -8.016 0.4 1 94.5 93 VAL B N 1
ATOM 2459 C CA . VAL B 1 93 ? 15.516 -8.242 1.783 1 94.5 93 VAL B CA 1
ATOM 2460 C C . VAL B 1 93 ? 16.203 -6.992 2.324 1 94.5 93 VAL B C 1
ATOM 2462 O O . VAL B 1 93 ? 15.883 -6.516 3.414 1 94.5 93 VAL B O 1
ATOM 2465 N N . ASP B 1 94 ? 17.094 -6.414 1.535 1 94 94 ASP B N 1
ATOM 2466 C CA . ASP B 1 94 ? 17.797 -5.199 1.946 1 94 94 ASP B CA 1
ATOM 2467 C C . ASP B 1 94 ? 16.828 -4.016 2.031 1 94 94 ASP B C 1
ATOM 2469 O O . ASP B 1 94 ? 17 -3.135 2.877 1 94 94 ASP B O 1
ATOM 2473 N N . LEU B 1 95 ? 15.914 -4.016 1.123 1 93.75 95 LEU B N 1
ATOM 2474 C CA . LEU B 1 95 ? 14.906 -2.965 1.16 1 93.75 95 LEU B CA 1
ATOM 2475 C C . LEU B 1 95 ? 14.117 -3.01 2.467 1 93.75 95 LEU B C 1
ATOM 2477 O O . LEU B 1 95 ? 13.891 -1.975 3.096 1 93.75 95 LEU B O 1
ATOM 2481 N N . ALA B 1 96 ? 13.734 -4.20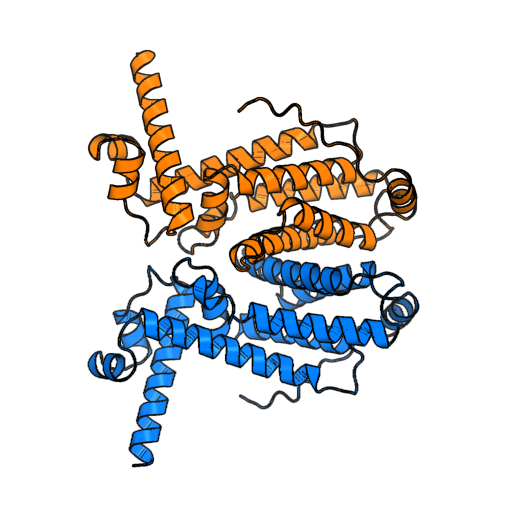3 2.863 1 93.62 96 ALA B N 1
ATOM 2482 C CA . ALA B 1 96 ? 13.039 -4.367 4.137 1 93.62 96 ALA B CA 1
ATOM 2483 C C . ALA B 1 96 ? 13.891 -3.867 5.297 1 93.62 96 ALA B C 1
ATOM 2485 O O . ALA B 1 96 ? 13.383 -3.215 6.215 1 93.62 96 ALA B O 1
ATOM 2486 N N . GLU B 1 97 ? 15.148 -4.168 5.23 1 93.06 97 GLU B N 1
ATOM 2487 C CA . GLU B 1 97 ? 16.062 -3.705 6.273 1 93.06 97 GLU B CA 1
ATOM 2488 C C . GLU B 1 97 ? 16.172 -2.184 6.277 1 93.06 97 GLU B C 1
ATOM 2490 O O . GLU B 1 97 ? 16.234 -1.565 7.344 1 93.06 97 GLU B O 1
ATOM 2495 N N . LEU B 1 98 ? 16.188 -1.622 5.094 1 92.5 98 LEU B N 1
ATOM 2496 C CA . LEU B 1 98 ? 16.219 -0.167 4.992 1 92.5 98 LEU B CA 1
ATOM 2497 C C . LEU B 1 98 ? 14.984 0.452 5.641 1 92.5 98 LEU B C 1
ATOM 2499 O O . LEU B 1 98 ? 15.094 1.446 6.359 1 92.5 98 LEU B O 1
ATOM 2503 N N . PHE B 1 99 ? 13.828 -0.157 5.426 1 92.38 99 PHE B N 1
ATOM 2504 C CA . PHE B 1 99 ? 12.594 0.341 6.035 1 92.38 99 PHE B CA 1
ATOM 2505 C C . PHE B 1 99 ? 12.648 0.211 7.551 1 92.38 99 PHE B C 1
ATOM 2507 O O . PHE B 1 99 ? 12.047 1.012 8.273 1 92.38 99 PHE B O 1
ATOM 2514 N N . ARG B 1 100 ? 13.383 -0.718 8.031 1 90.5 100 ARG B N 1
ATOM 2515 C CA . ARG B 1 100 ? 13.469 -0.974 9.461 1 90.5 100 ARG B CA 1
ATOM 2516 C C . ARG B 1 100 ? 14.445 -0.007 10.133 1 90.5 100 ARG B C 1
ATOM 2518 O O . ARG B 1 100 ? 14.188 0.462 11.242 1 90.5 100 ARG B O 1
ATOM 2525 N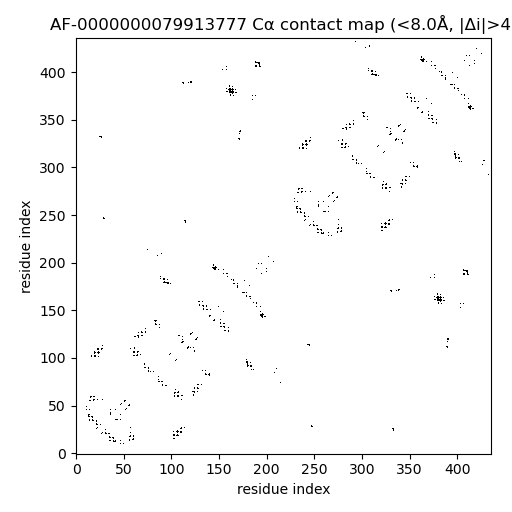 N . THR B 1 101 ? 15.5 0.427 9.414 1 93 101 THR B N 1
ATOM 2526 C CA . THR B 1 101 ? 16.609 1.044 10.125 1 93 101 THR B CA 1
ATOM 2527 C C . THR B 1 101 ? 16.812 2.488 9.672 1 93 101 THR B C 1
ATOM 2529 O O . THR B 1 101 ? 17.484 3.268 10.352 1 93 101 THR B O 1
ATOM 2532 N N . ASN B 1 102 ? 16.281 2.855 8.562 1 95.5 102 ASN B N 1
ATOM 2533 C CA . ASN B 1 102 ? 16.594 4.152 7.969 1 95.5 102 ASN B CA 1
ATOM 2534 C C . ASN B 1 102 ? 15.383 5.086 8.023 1 95.5 102 ASN B C 1
ATOM 2536 O O . ASN B 1 102 ? 14.43 4.922 7.254 1 95.5 102 ASN B O 1
ATOM 2540 N N . VAL B 1 103 ? 15.453 6.09 8.789 1 96.12 103 VAL B N 1
ATOM 2541 C CA . VAL B 1 103 ? 14.32 6.969 9.07 1 96.12 103 VAL B CA 1
ATOM 2542 C C . VAL B 1 103 ? 14 7.809 7.836 1 96.12 103 VAL B C 1
ATOM 2544 O O . VAL B 1 103 ? 12.852 8.219 7.637 1 96.12 103 VAL B O 1
ATOM 2547 N N . ILE B 1 104 ? 15.008 8.078 7.02 1 96.62 104 ILE B N 1
ATOM 2548 C CA . ILE B 1 104 ? 14.789 8.859 5.809 1 96.62 104 ILE B CA 1
ATOM 2549 C C . ILE B 1 104 ? 13.891 8.086 4.848 1 96.62 104 ILE B C 1
ATOM 2551 O O . ILE B 1 104 ? 12.945 8.648 4.289 1 96.62 104 ILE B O 1
ATOM 2555 N N . VAL B 1 105 ? 14.109 6.797 4.73 1 94.38 105 VAL B N 1
ATOM 2556 C CA . VAL B 1 105 ? 13.312 5.949 3.852 1 94.38 105 VAL B CA 1
ATOM 2557 C C . VAL B 1 105 ? 11.906 5.797 4.418 1 94.38 105 VAL B C 1
ATOM 2559 O O . VAL B 1 105 ? 10.922 5.836 3.672 1 94.38 105 VAL B O 1
ATOM 2562 N N . GLN B 1 106 ? 11.852 5.699 5.719 1 93.25 106 GLN B N 1
ATOM 2563 C CA . GLN B 1 106 ? 10.555 5.633 6.375 1 93.25 106 GLN B CA 1
ATOM 2564 C C . GLN B 1 106 ? 9.742 6.902 6.117 1 93.25 106 GLN B C 1
ATOM 2566 O O . GLN B 1 106 ? 8.562 6.836 5.777 1 93.25 106 GLN B O 1
ATOM 2571 N N . ALA B 1 107 ? 10.414 8.023 6.219 1 95.06 107 ALA B N 1
ATOM 2572 C CA . ALA B 1 107 ? 9.758 9.312 6.012 1 95.06 107 ALA B CA 1
ATOM 2573 C C . ALA B 1 107 ? 9.352 9.492 4.551 1 95.06 107 ALA B C 1
ATOM 2575 O O . ALA B 1 107 ? 8.289 10.039 4.258 1 95.06 107 ALA B O 1
ATOM 2576 N N . GLU B 1 108 ? 10.227 9.055 3.674 1 93.56 108 GLU B N 1
ATOM 2577 C CA . GLU B 1 108 ? 9.922 9.156 2.25 1 93.56 108 GLU B CA 1
ATOM 2578 C C . GLU B 1 108 ? 8.641 8.398 1.902 1 93.56 108 GLU B C 1
ATOM 2580 O O . GLU B 1 108 ? 7.773 8.93 1.205 1 93.56 108 GLU B O 1
ATOM 2585 N N . PHE B 1 109 ? 8.438 7.18 2.406 1 90.19 109 PHE B N 1
ATOM 2586 C CA . PHE B 1 109 ? 7.266 6.352 2.137 1 90.19 109 PHE B CA 1
ATOM 2587 C C . PHE B 1 109 ? 6 7.02 2.66 1 90.19 109 PHE B C 1
ATOM 2589 O O . PHE B 1 109 ? 4.934 6.902 2.051 1 90.19 109 PHE B O 1
ATOM 2596 N N . ARG B 1 110 ? 6.184 7.766 3.693 1 88.31 110 ARG B N 1
ATOM 2597 C CA . ARG B 1 110 ? 5.055 8.445 4.316 1 88.31 110 ARG B CA 1
ATOM 2598 C C . ARG B 1 110 ? 4.699 9.719 3.566 1 88.31 110 ARG B C 1
ATOM 2600 O O . ARG B 1 110 ? 3.521 10.016 3.355 1 88.31 110 ARG B O 1
ATOM 2607 N N . LEU B 1 111 ? 5.684 10.43 3.164 1 90.38 111 LEU B N 1
ATOM 2608 C CA . LEU B 1 111 ? 5.496 11.734 2.553 1 90.38 111 LEU B CA 1
ATOM 2609 C C . LEU B 1 111 ? 4.941 11.602 1.139 1 90.38 111 LEU B C 1
ATOM 2611 O O . LEU B 1 111 ? 4.121 12.414 0.709 1 90.38 111 LEU B O 1
ATOM 2615 N N . ILE B 1 112 ? 5.344 10.555 0.507 1 88.12 112 ILE B N 1
ATOM 2616 C CA . ILE B 1 112 ? 5.121 10.484 -0.933 1 88.12 112 ILE B CA 1
ATOM 2617 C C . ILE B 1 112 ? 3.633 10.312 -1.217 1 88.12 112 ILE B C 1
ATOM 2619 O O . ILE B 1 112 ? 3.162 10.641 -2.309 1 88.12 112 ILE B O 1
ATOM 2623 N N . ILE B 1 113 ? 2.863 9.883 -0.265 1 80.06 113 ILE B N 1
ATOM 2624 C CA . ILE B 1 113 ? 1.448 9.641 -0.515 1 80.06 113 ILE B CA 1
ATOM 2625 C C . ILE B 1 113 ? 0.628 10.844 -0.075 1 80.06 113 ILE B C 1
ATOM 2627 O O . ILE B 1 113 ? -0.598 10.859 -0.211 1 80.06 113 ILE B O 1
ATOM 2631 N N . GLU B 1 114 ? 1.264 11.789 0.481 1 83.5 114 GLU B N 1
ATOM 2632 C CA . GLU B 1 114 ? 0.564 13.031 0.807 1 83.5 114 GLU B CA 1
ATOM 2633 C C . GLU B 1 114 ? 0.254 13.836 -0.451 1 83.5 114 GLU B C 1
ATOM 2635 O O . GLU B 1 114 ? 1.118 14.008 -1.312 1 83.5 114 GLU B O 1
ATOM 2640 N N . PRO B 1 115 ? -0.989 14.297 -0.443 1 78.19 115 PRO B N 1
ATOM 2641 C CA . PRO B 1 115 ? -1.411 15 -1.656 1 78.19 115 PRO B CA 1
ATOM 2642 C C . PRO B 1 115 ? -0.481 16.156 -2.025 1 78.19 115 PRO B C 1
ATOM 2644 O O . PRO B 1 115 ? -0.301 16.453 -3.207 1 78.19 115 PRO B O 1
ATOM 2647 N N . GLU B 1 116 ? 0.106 16.719 -1.106 1 83.5 116 GLU B N 1
ATOM 2648 C CA . GLU B 1 116 ? 1.004 17.859 -1.317 1 83.5 116 GLU B CA 1
ATOM 2649 C C . GLU B 1 116 ? 2.215 17.453 -2.154 1 83.5 116 GLU B C 1
ATOM 2651 O O . GLU B 1 116 ? 2.842 18.297 -2.795 1 83.5 116 GLU B O 1
ATOM 2656 N N . PHE B 1 117 ? 2.465 16.188 -2.201 1 87.38 117 PHE B N 1
ATOM 2657 C CA . PHE B 1 117 ? 3.697 15.766 -2.846 1 87.38 117 PHE B CA 1
ATOM 2658 C C . PHE B 1 117 ? 3.4 14.852 -4.027 1 87.38 117 PHE B C 1
ATOM 2660 O O . PHE B 1 117 ? 4.285 14.133 -4.508 1 87.38 117 PHE B O 1
ATOM 2667 N N . TYR B 1 118 ? 2.189 14.789 -4.539 1 75.88 118 TYR B N 1
ATOM 2668 C CA . TYR B 1 118 ? 1.809 13.93 -5.656 1 75.88 118 TYR B CA 1
ATOM 2669 C C . TYR B 1 118 ? 2.629 14.258 -6.898 1 75.88 118 TYR B C 1
ATOM 2671 O O . TYR B 1 118 ? 2.959 13.367 -7.684 1 75.88 118 TYR B O 1
ATOM 2679 N N . ALA B 1 119 ? 2.932 15.539 -6.988 1 75.38 119 ALA B N 1
ATOM 2680 C CA . ALA B 1 119 ? 3.738 15.938 -8.141 1 75.38 119 ALA B CA 1
ATOM 2681 C C . ALA B 1 119 ? 5.129 15.312 -8.078 1 75.38 119 ALA B C 1
ATOM 2683 O O . ALA B 1 119 ? 5.781 15.125 -9.102 1 75.38 119 ALA B O 1
ATOM 2684 N N . ASP B 1 120 ? 5.52 14.938 -6.934 1 76.75 120 ASP B N 1
ATOM 2685 C CA . ASP B 1 120 ? 6.863 14.414 -6.723 1 76.75 120 ASP B CA 1
ATOM 2686 C C . ASP B 1 120 ? 6.906 12.906 -6.934 1 76.75 120 ASP B C 1
ATOM 2688 O O . ASP B 1 120 ? 7.984 12.305 -6.945 1 76.75 120 ASP B O 1
ATOM 2692 N N . VAL B 1 121 ? 5.805 12.328 -7.156 1 70.75 121 VAL B N 1
ATOM 2693 C CA . VAL B 1 121 ? 5.68 10.883 -7.262 1 70.75 121 VAL B CA 1
ATOM 2694 C C . VAL B 1 121 ? 6.504 10.375 -8.445 1 70.75 121 VAL B C 1
ATOM 2696 O O . VAL B 1 121 ? 7.148 9.328 -8.352 1 70.75 121 VAL B O 1
ATOM 2699 N N . GLN B 1 122 ? 6.48 11.086 -9.492 1 69.88 122 GLN B N 1
ATOM 2700 C CA . GLN B 1 122 ? 7.195 10.672 -10.695 1 69.88 122 GLN B CA 1
ATOM 2701 C C . GLN B 1 122 ? 8.703 10.594 -10.438 1 69.88 122 GLN B C 1
ATOM 2703 O O . GLN B 1 122 ? 9.43 9.961 -11.203 1 69.88 122 GLN B O 1
ATOM 2708 N N . SER B 1 123 ? 9.094 11.094 -9.406 1 65.38 123 SER B N 1
ATOM 2709 C CA . SER B 1 123 ? 10.516 11.086 -9.07 1 65.38 123 SER B CA 1
ATOM 2710 C C . SER B 1 123 ? 10.766 10.367 -7.746 1 65.38 123 SER B C 1
ATOM 2712 O O . SER B 1 123 ? 11.859 10.445 -7.191 1 65.38 123 SER B O 1
ATOM 2714 N N . GLY B 1 124 ? 9.867 9.695 -7.355 1 77.44 124 GLY B N 1
ATOM 2715 C CA . GLY B 1 124 ? 9.969 9.094 -6.035 1 77.44 124 GLY B CA 1
ATOM 2716 C C . GLY B 1 124 ? 10.609 7.715 -6.059 1 77.44 124 GLY B C 1
ATOM 2717 O O . GLY B 1 124 ? 11.086 7.266 -7.102 1 77.44 124 GLY B O 1
ATOM 2718 N N . GLY B 1 125 ? 10.781 7.16 -4.895 1 79.38 125 GLY B N 1
ATOM 2719 C CA . GLY B 1 125 ? 11.359 5.844 -4.695 1 79.38 125 GLY B CA 1
ATOM 2720 C C . GLY B 1 125 ? 10.664 4.754 -5.484 1 79.38 125 GLY B C 1
ATOM 2721 O O . GLY B 1 125 ? 11.305 3.811 -5.949 1 79.38 125 GLY B O 1
ATOM 2722 N N . SER B 1 126 ? 9.422 4.973 -5.719 1 77.38 126 SER B N 1
ATOM 2723 C CA . SER B 1 126 ? 8.641 3.969 -6.438 1 77.38 126 SER B CA 1
ATOM 2724 C C . SER B 1 126 ? 9.102 3.84 -7.883 1 77.38 126 SER B C 1
ATOM 2726 O O . SER B 1 126 ? 9.117 2.74 -8.438 1 77.38 126 SER B O 1
ATOM 2728 N N . GLN B 1 127 ? 9.461 4.918 -8.43 1 81.94 127 GLN B N 1
ATOM 2729 C CA . GLN B 1 127 ? 9.961 4.887 -9.797 1 81.94 127 GLN B CA 1
ATOM 2730 C C . GLN B 1 127 ? 11.297 4.145 -9.883 1 81.94 127 GLN B C 1
ATOM 2732 O O . GLN B 1 127 ? 11.516 3.361 -10.812 1 81.94 127 GLN B O 1
ATOM 2737 N N . VAL B 1 128 ? 12.07 4.426 -8.961 1 85.56 128 VAL B N 1
ATOM 2738 C CA . VAL B 1 128 ? 13.375 3.768 -8.93 1 85.56 128 VAL B CA 1
ATOM 2739 C C . VAL B 1 128 ? 13.195 2.262 -8.758 1 85.56 128 VAL B C 1
ATOM 2741 O O . VAL B 1 128 ? 13.758 1.472 -9.516 1 85.56 128 VAL B O 1
ATOM 2744 N N . TRP B 1 129 ? 12.398 1.936 -7.898 1 81.12 129 TRP B N 1
ATOM 2745 C CA . TRP B 1 129 ? 12.133 0.524 -7.641 1 81.12 129 TRP B CA 1
ATOM 2746 C C . TRP B 1 129 ? 11.461 -0.134 -8.844 1 81.12 129 TRP B C 1
ATOM 2748 O O . TRP B 1 129 ? 11.844 -1.231 -9.25 1 81.12 129 TRP B O 1
ATOM 2758 N N . GLY B 1 130 ? 10.477 0.509 -9.328 1 82.56 130 GLY B N 1
ATOM 2759 C CA . GLY B 1 130 ? 9.789 -0.019 -10.492 1 82.56 130 GLY B CA 1
ATOM 2760 C C . GLY B 1 130 ? 10.711 -0.267 -11.672 1 82.56 130 GLY B C 1
ATOM 2761 O O . GLY B 1 130 ? 10.633 -1.312 -12.32 1 82.56 130 GLY B O 1
ATOM 2762 N N . ALA B 1 131 ? 11.602 0.635 -11.867 1 88.56 131 ALA B N 1
ATOM 2763 C CA . ALA B 1 131 ? 12.547 0.505 -12.977 1 88.56 131 ALA B CA 1
ATOM 2764 C C . ALA B 1 131 ? 13.508 -0.661 -12.742 1 88.56 131 ALA B C 1
ATOM 2766 O O . ALA B 1 131 ? 13.836 -1.398 -13.672 1 88.56 131 ALA B O 1
ATOM 2767 N N . THR B 1 132 ? 13.891 -0.797 -11.57 1 92.38 132 THR B N 1
ATOM 2768 C CA . THR B 1 132 ? 14.82 -1.872 -11.227 1 92.38 132 THR B CA 1
ATOM 2769 C C . THR B 1 132 ? 14.141 -3.232 -11.367 1 92.38 132 THR B C 1
ATOM 2771 O O . THR B 1 132 ? 14.711 -4.16 -11.945 1 92.38 132 THR B O 1
ATOM 2774 N N . ALA B 1 133 ? 12.945 -3.371 -10.836 1 91.5 133 ALA B N 1
ATOM 2775 C CA . ALA B 1 133 ? 12.195 -4.613 -10.984 1 91.5 133 ALA B CA 1
ATOM 2776 C C . ALA B 1 133 ? 12 -4.961 -12.461 1 91.5 133 ALA B C 1
ATOM 2778 O O . ALA B 1 133 ? 12.109 -6.125 -12.852 1 91.5 133 ALA B O 1
ATOM 2779 N N . ARG B 1 134 ? 11.695 -3.943 -13.18 1 93.31 134 ARG B N 1
ATOM 2780 C CA . ARG B 1 134 ? 11.523 -4.141 -14.609 1 93.31 134 ARG B CA 1
ATOM 2781 C C . ARG B 1 134 ? 12.812 -4.641 -15.258 1 93.31 134 ARG B C 1
ATOM 2783 O O . ARG B 1 134 ? 12.789 -5.555 -16.078 1 93.31 134 ARG B O 1
ATOM 2790 N N . GLN B 1 135 ? 13.898 -4.055 -14.891 1 95.38 135 GLN B N 1
ATOM 2791 C CA . GLN B 1 135 ? 15.203 -4.469 -15.406 1 95.38 135 GLN B CA 1
ATOM 2792 C C . GLN B 1 135 ? 15.469 -5.941 -15.102 1 95.38 135 GLN B C 1
ATOM 2794 O O . GLN B 1 135 ? 15.906 -6.691 -15.977 1 95.38 135 GLN B O 1
ATOM 2799 N N . PHE B 1 136 ? 15.18 -6.375 -13.93 1 96.5 136 PHE B N 1
ATOM 2800 C CA . PHE B 1 136 ? 15.391 -7.766 -13.547 1 96.5 136 PHE B CA 1
ATOM 2801 C C . PHE B 1 136 ? 14.43 -8.68 -14.289 1 96.5 136 PHE B C 1
ATOM 2803 O O . PHE B 1 136 ? 14.812 -9.773 -14.719 1 96.5 136 PHE B O 1
ATOM 2810 N N . ALA B 1 137 ? 13.172 -8.25 -14.453 1 96.88 137 ALA B N 1
ATOM 2811 C CA . ALA B 1 137 ? 12.18 -9.047 -15.172 1 96.88 137 ALA B CA 1
ATOM 2812 C C . ALA B 1 137 ? 12.602 -9.242 -16.625 1 96.88 137 ALA B C 1
ATOM 2814 O O . ALA B 1 137 ? 12.5 -10.352 -17.156 1 96.88 137 ALA B O 1
ATOM 2815 N N . LEU B 1 138 ? 13.062 -8.195 -17.203 1 96.94 138 LEU B N 1
ATOM 2816 C CA . LEU B 1 138 ? 13.492 -8.266 -18.594 1 96.94 138 LEU B CA 1
ATOM 2817 C C . LEU B 1 138 ? 14.719 -9.164 -18.75 1 96.94 138 LEU B C 1
ATOM 2819 O O . LEU B 1 138 ? 14.805 -9.945 -19.703 1 96.94 138 LEU B O 1
ATOM 2823 N N . ARG B 1 139 ? 15.656 -9.008 -17.875 1 96.81 139 ARG B N 1
ATOM 2824 C CA . ARG B 1 139 ? 16.812 -9.891 -17.875 1 96.81 139 ARG B CA 1
ATOM 2825 C C . ARG B 1 139 ? 16.406 -11.352 -17.703 1 96.81 139 ARG B C 1
ATOM 2827 O O . ARG B 1 139 ? 16.922 -12.234 -18.391 1 96.81 139 ARG B O 1
ATOM 2834 N N . ALA B 1 140 ? 15.508 -11.594 -16.797 1 97.88 140 ALA B N 1
ATOM 2835 C CA . ALA B 1 140 ? 14.992 -12.938 -16.562 1 97.88 140 ALA B CA 1
ATOM 2836 C C . ALA B 1 140 ? 14.344 -13.508 -17.828 1 97.88 140 ALA B C 1
ATOM 2838 O O . ALA B 1 140 ? 14.531 -14.68 -18.156 1 97.88 140 ALA B O 1
ATOM 2839 N N . GLN B 1 141 ? 13.586 -12.656 -18.453 1 97.81 141 GLN B N 1
ATOM 2840 C CA . GLN B 1 141 ? 12.945 -13.062 -19.703 1 97.81 141 GLN B CA 1
ATOM 2841 C C . GLN B 1 141 ? 13.992 -13.445 -20.75 1 97.81 141 GLN B C 1
ATOM 2843 O O . GLN B 1 141 ? 13.891 -14.492 -21.375 1 97.81 141 GLN B O 1
ATOM 2848 N N . LYS B 1 142 ? 14.992 -12.625 -20.922 1 96.88 142 LYS B N 1
ATOM 2849 C CA . LYS B 1 142 ? 16.062 -12.859 -21.875 1 96.88 142 LYS B CA 1
ATOM 2850 C C . LYS B 1 142 ? 16.812 -14.148 -21.562 1 96.88 142 LYS B C 1
ATOM 2852 O O . LYS B 1 142 ? 17.219 -14.867 -22.484 1 96.88 142 LYS B O 1
ATOM 2857 N N . GLU B 1 143 ? 16.938 -14.445 -20.328 1 96.75 143 GLU B N 1
ATOM 2858 C CA . GLU B 1 143 ? 17.719 -15.609 -19.891 1 96.75 143 GLU B CA 1
ATOM 2859 C C . GLU B 1 143 ? 16.828 -16.844 -19.797 1 96.75 143 GLU B C 1
ATOM 2861 O O . GLU B 1 143 ? 17.281 -17.906 -19.359 1 96.75 143 GLU B O 1
ATOM 2866 N N . GLY B 1 144 ? 15.602 -16.734 -20.109 1 97.38 144 GLY B N 1
ATOM 2867 C CA . GLY B 1 144 ? 14.688 -17.859 -20.156 1 97.38 144 GLY B CA 1
ATOM 2868 C C . GLY B 1 144 ? 14.219 -18.297 -18.781 1 97.38 144 GLY B C 1
ATOM 2869 O O . GLY B 1 144 ? 13.852 -19.453 -18.594 1 97.38 144 GLY B O 1
ATOM 2870 N N . LEU B 1 145 ? 14.219 -17.406 -17.844 1 98.12 145 LEU B N 1
ATOM 2871 C CA . LEU B 1 145 ? 13.891 -17.766 -16.469 1 98.12 145 LEU B CA 1
ATOM 2872 C C . LEU B 1 145 ? 12.422 -17.5 -16.172 1 98.12 145 LEU B C 1
ATOM 2874 O O . LEU B 1 145 ? 11.922 -17.859 -15.109 1 98.12 145 LEU B O 1
ATOM 2878 N N . LEU B 1 146 ? 11.719 -16.875 -17.094 1 98.44 146 LEU B N 1
ATOM 2879 C CA . LEU B 1 146 ? 10.273 -16.703 -17.016 1 98.44 146 LEU B CA 1
ATOM 2880 C C . LEU B 1 146 ? 9.555 -17.703 -17.891 1 98.44 146 LEU B C 1
ATOM 2882 O O . LEU B 1 146 ? 10.094 -18.141 -18.922 1 98.44 146 LEU B O 1
ATOM 2886 N N . ARG B 1 147 ? 8.344 -18.078 -17.438 1 97.31 147 ARG B N 1
ATOM 2887 C CA . ARG B 1 147 ? 7.504 -18.906 -18.281 1 97.31 147 ARG B CA 1
ATOM 2888 C C . ARG B 1 147 ? 7.223 -18.234 -19.625 1 97.31 147 ARG B C 1
ATOM 2890 O O . ARG B 1 147 ? 7.211 -17 -19.703 1 97.31 147 ARG B O 1
ATOM 2897 N N . GLU B 1 148 ? 6.934 -19.016 -20.641 1 94.38 148 GLU B N 1
ATOM 2898 C CA . GLU B 1 148 ? 6.59 -18.484 -21.953 1 94.38 148 GLU B CA 1
ATOM 2899 C C . GLU B 1 148 ? 5.324 -17.641 -21.891 1 94.38 148 GLU B C 1
ATOM 2901 O O . GLU B 1 148 ? 4.352 -18 -21.219 1 94.38 148 GLU B O 1
ATOM 2906 N N . GLY B 1 149 ? 5.418 -16.484 -22.5 1 94.06 149 GLY B N 1
ATOM 2907 C CA . GLY B 1 149 ? 4.227 -15.656 -22.625 1 94.06 149 GLY B CA 1
ATOM 2908 C C . GLY B 1 149 ? 4.031 -14.711 -21.453 1 94.06 149 GLY B C 1
ATOM 2909 O O . GLY B 1 149 ? 3.109 -13.891 -21.453 1 94.06 149 GLY B O 1
ATOM 2910 N N . VAL B 1 150 ? 4.941 -14.781 -20.5 1 95.81 150 VAL B N 1
ATOM 2911 C CA . VAL B 1 150 ? 4.797 -13.922 -19.328 1 95.81 150 VAL B CA 1
ATOM 2912 C C . VAL B 1 150 ? 4.969 -12.461 -19.734 1 95.81 150 VAL B C 1
ATOM 2914 O O . VAL B 1 150 ? 5.887 -12.125 -20.484 1 95.81 150 VAL B O 1
ATOM 2917 N N . ASP B 1 151 ? 4.059 -11.633 -19.266 1 96.75 151 ASP B N 1
ATOM 2918 C CA . ASP B 1 151 ? 4.152 -10.18 -19.391 1 96.75 151 ASP B CA 1
ATOM 2919 C C . ASP B 1 151 ? 5.043 -9.594 -18.297 1 96.75 151 ASP B C 1
ATOM 2921 O O . ASP B 1 151 ? 4.648 -9.523 -17.141 1 96.75 151 ASP B O 1
ATOM 2925 N N . THR B 1 152 ? 6.262 -9.086 -18.734 1 96.75 152 THR B N 1
ATOM 2926 C CA . THR B 1 152 ? 7.227 -8.57 -17.766 1 96.75 152 THR B CA 1
ATOM 2927 C C . THR B 1 152 ? 6.68 -7.332 -17.062 1 96.75 152 THR B C 1
ATOM 2929 O O . THR B 1 152 ? 7.043 -7.051 -15.922 1 96.75 152 THR B O 1
ATOM 2932 N N . GLU B 1 153 ? 5.793 -6.582 -17.703 1 94.06 153 GLU B N 1
ATOM 2933 C CA . GLU B 1 153 ? 5.16 -5.438 -17.047 1 94.06 153 GLU B CA 1
ATOM 2934 C C . GLU B 1 153 ? 4.215 -5.883 -15.945 1 94.06 153 GLU B C 1
ATOM 2936 O O . GLU B 1 153 ? 4.16 -5.258 -14.883 1 94.06 153 GLU B O 1
ATOM 2941 N N . LYS B 1 154 ? 3.535 -6.957 -16.219 1 95.19 154 LYS B N 1
ATOM 2942 C CA . LYS B 1 154 ? 2.668 -7.531 -15.203 1 95.19 154 LYS B CA 1
ATOM 2943 C C . LYS B 1 154 ? 3.48 -8.016 -14.008 1 95.19 154 LYS B C 1
ATOM 2945 O O . LYS B 1 154 ? 3.109 -7.773 -12.852 1 95.19 154 LYS B O 1
ATOM 2950 N N . PHE B 1 155 ? 4.598 -8.688 -14.344 1 96.69 155 PHE B N 1
ATOM 2951 C CA . PHE B 1 155 ? 5.508 -9.141 -13.297 1 96.69 155 PHE B CA 1
ATOM 2952 C C . PHE B 1 155 ? 5.906 -7.977 -12.391 1 96.69 155 PHE B C 1
ATOM 2954 O O . PHE B 1 155 ? 5.754 -8.055 -11.172 1 96.69 155 PHE B O 1
ATOM 2961 N N . THR B 1 156 ? 6.277 -6.883 -12.992 1 94.94 156 THR B N 1
ATOM 2962 C CA . THR B 1 156 ? 6.797 -5.715 -12.289 1 94.94 156 THR B CA 1
ATOM 2963 C C . THR B 1 156 ? 5.691 -5.031 -11.484 1 94.94 156 THR B C 1
ATOM 2965 O O . THR B 1 156 ? 5.879 -4.711 -10.305 1 94.94 156 THR B O 1
ATOM 2968 N N . ARG B 1 157 ? 4.543 -4.855 -12.047 1 92.25 157 ARG B N 1
ATOM 2969 C CA . ARG B 1 157 ? 3.436 -4.148 -11.414 1 92.25 157 ARG B CA 1
ATOM 2970 C C . ARG B 1 157 ? 2.934 -4.906 -10.188 1 92.25 157 ARG B C 1
ATOM 2972 O O . ARG B 1 157 ? 2.75 -4.316 -9.117 1 92.25 157 ARG B O 1
ATOM 2979 N N . VAL B 1 158 ? 2.77 -6.211 -10.344 1 95.94 158 VAL B N 1
ATOM 2980 C CA . VAL B 1 158 ? 2.217 -6.996 -9.242 1 95.94 158 VAL B CA 1
ATOM 2981 C C . VAL B 1 158 ? 3.242 -7.105 -8.117 1 95.94 158 VAL B C 1
ATOM 2983 O O . VAL B 1 158 ? 2.893 -6.984 -6.941 1 95.94 158 VAL B O 1
ATOM 2986 N N . LEU B 1 159 ? 4.488 -7.281 -8.469 1 96.62 159 LEU B N 1
ATOM 2987 C CA . LEU B 1 159 ? 5.512 -7.367 -7.434 1 96.62 159 LEU B CA 1
ATOM 2988 C C . LEU B 1 159 ? 5.637 -6.051 -6.68 1 96.62 159 LEU B C 1
ATOM 2990 O O . LEU B 1 159 ? 5.637 -6.031 -5.445 1 96.62 159 LEU B O 1
ATOM 2994 N N . ALA B 1 160 ? 5.719 -4.969 -7.41 1 93.19 160 ALA B N 1
ATOM 2995 C CA . ALA B 1 160 ? 5.836 -3.65 -6.793 1 93.19 160 ALA B CA 1
ATOM 2996 C C . ALA B 1 160 ? 4.652 -3.365 -5.871 1 93.19 160 ALA B C 1
ATOM 2998 O O . ALA B 1 160 ? 4.836 -2.916 -4.738 1 93.19 160 ALA B O 1
ATOM 2999 N N . ALA B 1 161 ? 3.484 -3.676 -6.379 1 93.25 161 ALA B N 1
ATOM 3000 C CA . ALA B 1 161 ? 2.279 -3.449 -5.586 1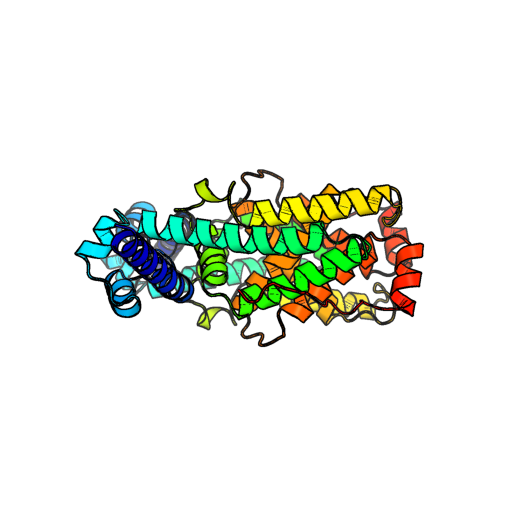 93.25 161 ALA B CA 1
ATOM 3001 C C . ALA B 1 161 ? 2.275 -4.32 -4.336 1 93.25 161 ALA B C 1
ATOM 3003 O O . ALA B 1 161 ? 1.916 -3.861 -3.248 1 93.25 161 ALA B O 1
ATOM 3004 N N . SER B 1 162 ? 2.654 -5.535 -4.508 1 95.88 162 SER B N 1
ATOM 3005 C CA . SER B 1 162 ? 2.656 -6.457 -3.375 1 95.88 162 SER B CA 1
ATOM 3006 C C . SER B 1 162 ? 3.637 -6.004 -2.297 1 95.88 162 SER B C 1
ATOM 3008 O O . SER B 1 162 ? 3.32 -6.047 -1.106 1 95.88 162 SER B O 1
ATOM 3010 N N . LEU B 1 163 ? 4.777 -5.543 -2.67 1 94.75 163 LEU B N 1
ATOM 3011 C CA . LEU B 1 163 ? 5.766 -5.066 -1.71 1 94.75 163 LEU B CA 1
ATOM 3012 C C . LEU B 1 163 ? 5.289 -3.789 -1.025 1 94.75 163 LEU B C 1
ATOM 3014 O O . LEU B 1 163 ? 5.375 -3.666 0.198 1 94.75 163 LEU B O 1
ATOM 3018 N N . ALA B 1 164 ? 4.801 -2.904 -1.826 1 91.69 164 ALA B N 1
ATOM 3019 C CA . ALA B 1 164 ? 4.246 -1.679 -1.253 1 91.69 164 ALA B CA 1
ATOM 3020 C C . ALA B 1 164 ? 3.127 -1.992 -0.266 1 91.69 164 ALA B C 1
ATOM 3022 O O . ALA B 1 164 ? 3.049 -1.387 0.806 1 91.69 164 ALA B O 1
ATOM 3023 N N . GLY B 1 165 ? 2.318 -2.939 -0.708 1 92.25 165 GLY B N 1
ATOM 3024 C CA . GLY B 1 165 ? 1.222 -3.344 0.156 1 92.25 165 GLY B CA 1
ATOM 3025 C C . GLY B 1 165 ? 1.687 -3.984 1.45 1 92.25 165 GLY B C 1
ATOM 3026 O O . GLY B 1 165 ? 1.101 -3.752 2.51 1 92.25 165 GLY B O 1
ATOM 3027 N N . GLN B 1 166 ? 2.717 -4.793 1.406 1 92.81 166 GLN B N 1
ATOM 3028 C CA . GLN B 1 166 ? 3.273 -5.379 2.623 1 92.81 166 GLN B CA 1
ATOM 3029 C C . GLN B 1 166 ? 3.766 -4.293 3.576 1 92.81 166 GLN B C 1
ATOM 3031 O O . GLN B 1 166 ? 3.514 -4.359 4.781 1 92.81 166 GLN B O 1
ATOM 3036 N N . ARG B 1 167 ? 4.426 -3.342 3.023 1 90.19 167 ARG B N 1
ATOM 3037 C CA . ARG B 1 167 ? 4.914 -2.242 3.848 1 90.19 167 ARG B CA 1
ATOM 3038 C C . ARG B 1 167 ? 3.756 -1.446 4.441 1 90.19 167 ARG B C 1
ATOM 3040 O O . ARG B 1 167 ? 3.787 -1.078 5.617 1 90.19 167 ARG B O 1
ATOM 3047 N N . TYR B 1 168 ? 2.816 -1.212 3.623 1 85.38 168 TYR B N 1
ATOM 3048 C CA . TYR B 1 168 ? 1.604 -0.511 4.027 1 85.38 168 TYR B CA 1
ATOM 3049 C C . TYR B 1 168 ? 0.901 -1.247 5.164 1 85.38 168 TYR B C 1
ATOM 3051 O O . TYR B 1 168 ? 0.605 -0.657 6.203 1 85.38 168 TYR B O 1
ATOM 3059 N N . MET B 1 169 ? 0.721 -2.5 4.961 1 84.88 169 MET B N 1
ATOM 3060 C CA . MET B 1 169 ? 0.014 -3.332 5.93 1 84.88 169 MET B CA 1
ATOM 3061 C C . MET B 1 169 ? 0.822 -3.477 7.215 1 84.88 169 MET B C 1
ATOM 3063 O O . MET B 1 169 ? 0.254 -3.564 8.305 1 84.88 169 MET B O 1
ATOM 3067 N N . ALA B 1 170 ? 2.086 -3.545 7.082 1 82.44 170 ALA B N 1
ATOM 3068 C CA . ALA B 1 170 ? 2.953 -3.684 8.25 1 82.44 170 ALA B CA 1
ATOM 3069 C C . ALA B 1 170 ? 2.809 -2.488 9.188 1 82.44 170 ALA B C 1
ATOM 3071 O O . ALA B 1 170 ? 2.934 -2.627 10.406 1 82.44 170 ALA B O 1
ATOM 3072 N N . ASP B 1 171 ? 2.508 -1.369 8.641 1 75 171 ASP B N 1
ATOM 3073 C CA . ASP B 1 171 ? 2.293 -0.181 9.461 1 75 171 ASP B CA 1
ATOM 3074 C C . ASP B 1 171 ? 0.973 -0.271 10.219 1 75 171 ASP B C 1
ATOM 3076 O O . ASP B 1 171 ? 0.838 0.29 11.312 1 75 171 ASP B O 1
ATOM 3080 N N . LEU B 1 172 ? 0.034 -0.953 9.547 1 73.06 172 LEU B N 1
ATOM 3081 C CA . LEU B 1 172 ? -1.313 -1.007 10.102 1 73.06 172 LEU B CA 1
ATOM 3082 C C . LEU B 1 172 ? -1.423 -2.105 11.156 1 73.06 172 LEU B C 1
ATOM 3084 O O . LEU B 1 172 ? -2.26 -2.023 12.055 1 73.06 172 LEU B O 1
ATOM 3088 N N . THR B 1 173 ? -0.706 -3.146 10.789 1 65.31 173 THR B N 1
ATOM 3089 C CA . THR B 1 173 ? -0.855 -4.297 11.672 1 65.31 173 THR B CA 1
ATOM 3090 C C . THR B 1 173 ? 0.3 -4.367 12.664 1 65.31 173 THR B C 1
ATOM 3092 O O . THR B 1 173 ? 1.396 -3.875 12.391 1 65.31 173 THR B O 1
ATOM 3095 N N . GLU B 1 174 ? -0.032 -4.18 13.945 1 56.34 174 GLU B N 1
ATOM 3096 C CA . GLU B 1 174 ? 1.051 -4.43 14.898 1 56.34 174 GLU B CA 1
ATOM 3097 C C . GLU B 1 174 ? 1.867 -5.656 14.492 1 56.34 174 GLU B C 1
ATOM 3099 O O . GLU B 1 174 ? 2.566 -6.242 15.32 1 56.34 174 GLU B O 1
ATOM 3104 N N . LEU B 1 175 ? 1.424 -6.113 13.422 1 50.41 175 LEU B N 1
ATOM 3105 C CA . LEU B 1 175 ? 2.16 -7.324 13.07 1 50.41 175 LEU B CA 1
ATOM 3106 C C . LEU B 1 175 ? 3.65 -7.035 12.938 1 50.41 175 LEU B C 1
ATOM 3108 O O . LEU B 1 175 ? 4.047 -6.117 12.219 1 50.41 175 LEU B O 1
ATOM 3112 N N . ARG B 1 176 ? 4.254 -7.07 14.047 1 50.38 176 ARG B N 1
ATOM 3113 C CA . ARG B 1 176 ? 5.703 -7.078 14.211 1 50.38 176 ARG B CA 1
ATOM 3114 C C . ARG B 1 176 ? 6.352 -8.117 13.297 1 50.38 176 ARG B C 1
ATOM 3116 O O . ARG B 1 176 ? 7.359 -8.727 13.656 1 50.38 176 ARG B O 1
ATOM 3123 N N . GLY B 1 177 ? 5.656 -8.695 12.305 1 61 177 GLY B N 1
ATOM 3124 C CA . GLY B 1 177 ? 6.5 -9.664 11.617 1 61 177 GLY B CA 1
ATOM 3125 C C . GLY B 1 177 ? 7.672 -9.023 10.898 1 61 177 GLY B C 1
ATOM 3126 O O . GLY B 1 177 ? 7.746 -7.801 10.781 1 61 177 GLY B O 1
ATOM 3127 N N . ASP B 1 178 ? 8.672 -9.797 10.609 1 85.5 178 ASP B N 1
ATOM 3128 C CA . ASP B 1 178 ? 9.867 -9.445 9.859 1 85.5 178 ASP B CA 1
ATOM 3129 C C . ASP B 1 178 ? 9.523 -9.047 8.422 1 85.5 178 ASP B C 1
ATOM 3131 O O . ASP B 1 178 ? 9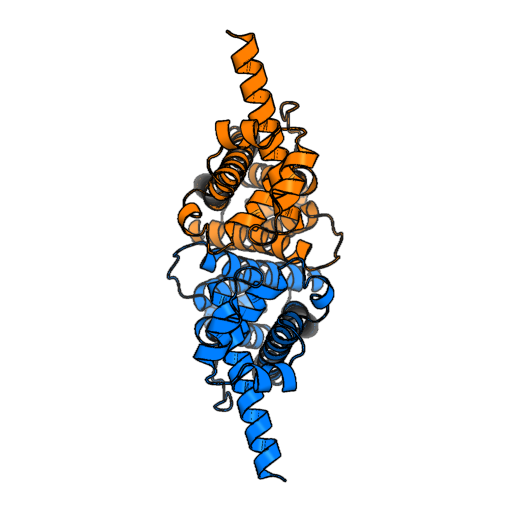.055 -9.875 7.641 1 85.5 178 ASP B O 1
ATOM 3135 N N . LEU B 1 179 ? 9.477 -7.699 8.141 1 92.94 179 LEU B N 1
ATOM 3136 C CA . LEU B 1 179 ? 9.164 -7.16 6.824 1 92.94 179 LEU B CA 1
ATOM 3137 C C . LEU B 1 179 ? 9.922 -7.902 5.734 1 92.94 179 LEU B C 1
ATOM 3139 O O . LEU B 1 179 ? 9.414 -8.078 4.625 1 92.94 179 LEU B O 1
ATOM 3143 N N . ALA B 1 180 ? 11.07 -8.391 6.102 1 94.19 180 ALA B N 1
ATOM 3144 C CA . ALA B 1 180 ? 11.867 -9.148 5.141 1 94.19 180 ALA B CA 1
ATOM 3145 C C . ALA B 1 180 ? 11.172 -10.453 4.762 1 94.19 180 ALA B C 1
ATOM 3147 O O . ALA B 1 180 ? 11.156 -10.836 3.59 1 94.19 180 ALA B O 1
ATOM 3148 N N . ASP B 1 181 ? 10.586 -11.07 5.719 1 94.81 181 ASP B N 1
ATOM 3149 C CA . ASP B 1 181 ? 9.852 -12.312 5.461 1 94.81 181 ASP B CA 1
ATOM 3150 C C . ASP B 1 181 ? 8.633 -12.055 4.574 1 94.81 181 ASP B C 1
ATOM 3152 O O . ASP B 1 181 ? 8.336 -12.852 3.678 1 94.81 181 ASP B O 1
ATOM 3156 N N . LEU B 1 182 ? 8 -10.984 4.828 1 94.44 182 LEU B N 1
ATOM 3157 C CA . LEU B 1 182 ? 6.805 -10.641 4.066 1 94.44 182 LEU B CA 1
ATOM 3158 C C . LEU B 1 182 ? 7.16 -10.281 2.629 1 94.44 182 LEU B C 1
ATOM 3160 O O . LEU B 1 182 ? 6.441 -10.648 1.696 1 94.44 182 LEU B O 1
ATOM 3164 N N . PHE B 1 183 ? 8.234 -9.57 2.488 1 96.12 183 PHE B N 1
ATOM 3165 C CA . PHE B 1 183 ? 8.695 -9.242 1.147 1 96.12 183 PHE B CA 1
ATOM 3166 C C . PHE B 1 183 ? 9.094 -10.5 0.382 1 96.12 183 PHE B C 1
ATOM 3168 O O . PHE B 1 183 ? 8.727 -10.664 -0.782 1 96.12 183 PHE B O 1
ATOM 3175 N N . GLU B 1 184 ? 9.812 -11.336 1.06 1 96.56 184 GLU B N 1
ATOM 3176 C CA . GLU B 1 184 ? 10.219 -12.602 0.457 1 96.56 184 GLU B CA 1
ATOM 3177 C C . GLU B 1 184 ? 9.008 -13.43 0.043 1 96.56 184 GLU B C 1
ATOM 3179 O O . GLU B 1 184 ? 8.969 -13.984 -1.06 1 96.56 184 GLU B O 1
ATOM 3184 N N . GLU B 1 185 ? 8.086 -13.43 0.905 1 96.06 185 GLU B N 1
ATOM 3185 C CA . GLU B 1 185 ? 6.863 -14.172 0.622 1 96.06 185 GLU B CA 1
ATOM 3186 C C . GLU B 1 185 ? 6.184 -13.648 -0.641 1 96.06 185 GLU B C 1
ATOM 3188 O O . GLU B 1 185 ? 5.727 -14.438 -1.474 1 96.06 185 GLU B O 1
ATOM 3193 N N . SER B 1 186 ? 6.059 -12.391 -0.76 1 97.19 186 SER B N 1
ATOM 3194 C CA . SER B 1 186 ? 5.461 -11.773 -1.941 1 97.19 186 SER B CA 1
ATOM 3195 C C . SER B 1 186 ? 6.238 -12.133 -3.203 1 97.19 186 SER B C 1
ATOM 3197 O O . SER B 1 186 ? 5.648 -12.492 -4.223 1 97.19 186 SER B O 1
ATOM 3199 N N . LEU B 1 187 ? 7.547 -12.047 -3.125 1 97.94 187 LEU B N 1
ATOM 3200 C CA . LEU B 1 187 ? 8.391 -12.391 -4.266 1 97.94 187 LEU B CA 1
ATOM 3201 C C . LEU B 1 187 ? 8.195 -13.852 -4.66 1 97.94 187 LEU B C 1
ATOM 3203 O O . LEU B 1 187 ? 8.031 -14.164 -5.84 1 97.94 187 LEU B O 1
ATOM 3207 N N . GLU B 1 188 ? 8.141 -14.695 -3.717 1 98.12 188 GLU B N 1
ATOM 3208 C CA . GLU B 1 188 ? 8.016 -16.125 -3.977 1 98.12 188 GLU B CA 1
ATOM 3209 C C . GLU B 1 188 ? 6.688 -16.453 -4.652 1 98.12 188 GLU B C 1
ATOM 3211 O O . GLU B 1 188 ? 6.625 -17.312 -5.523 1 98.12 188 GLU B O 1
ATOM 3216 N N . VAL B 1 189 ? 5.656 -15.75 -4.25 1 98.31 189 VAL B N 1
ATOM 3217 C CA . VAL B 1 189 ? 4.352 -15.984 -4.859 1 98.31 189 VAL B CA 1
ATOM 3218 C C . VAL B 1 189 ? 4.379 -15.547 -6.32 1 98.31 189 VAL B C 1
ATOM 3220 O O . VAL B 1 189 ? 3.893 -16.266 -7.199 1 98.31 189 VAL B O 1
ATOM 3223 N N . VAL B 1 190 ? 4.945 -14.398 -6.598 1 98.44 190 VAL B N 1
ATOM 3224 C CA . VAL B 1 190 ? 5.035 -13.898 -7.965 1 98.44 190 VAL B CA 1
ATOM 3225 C C . VAL B 1 190 ? 5.887 -14.844 -8.812 1 98.44 190 VAL B C 1
ATOM 3227 O O . VAL B 1 190 ? 5.531 -15.164 -9.945 1 98.44 190 VAL B O 1
ATOM 3230 N N . LEU B 1 191 ? 6.977 -15.359 -8.227 1 98.44 191 LEU B N 1
ATOM 3231 C CA . LEU B 1 191 ? 7.859 -16.25 -8.961 1 98.44 191 LEU B CA 1
ATOM 3232 C C . LEU B 1 191 ? 7.207 -17.609 -9.164 1 98.44 191 LEU B C 1
ATOM 3234 O O . LEU B 1 191 ? 7.391 -18.25 -10.203 1 98.44 191 LEU B O 1
ATOM 3238 N N . ALA B 1 192 ? 6.492 -18.094 -8.172 1 97.88 192 ALA B N 1
ATOM 3239 C CA . ALA B 1 192 ? 5.754 -19.344 -8.336 1 97.88 192 ALA B CA 1
ATOM 3240 C C . ALA B 1 192 ? 4.797 -19.266 -9.523 1 97.88 192 ALA B C 1
ATOM 3242 O O . ALA B 1 192 ? 4.598 -20.25 -10.234 1 97.88 192 ALA B O 1
ATOM 3243 N N . ALA B 1 193 ? 4.297 -18.078 -9.727 1 97.94 193 ALA B N 1
ATOM 3244 C CA . ALA B 1 193 ? 3.316 -17.859 -10.789 1 97.94 193 ALA B CA 1
ATOM 3245 C C . ALA B 1 193 ? 3.996 -17.703 -12.148 1 97.94 193 ALA B C 1
ATOM 3247 O O . ALA B 1 193 ? 3.432 -18.078 -13.18 1 97.94 193 ALA B O 1
ATOM 3248 N N . MET B 1 194 ? 5.262 -17.203 -12.156 1 98.44 194 MET B N 1
ATOM 3249 C CA . MET B 1 194 ? 5.676 -16.672 -13.453 1 98.44 194 MET B CA 1
ATOM 3250 C C . MET B 1 194 ? 7.059 -17.188 -13.828 1 98.44 194 MET B C 1
ATOM 3252 O O . MET B 1 194 ? 7.465 -17.109 -14.992 1 98.44 194 MET B O 1
ATOM 3256 N N . ALA B 1 195 ? 7.801 -17.672 -12.883 1 98.5 195 ALA B N 1
ATOM 3257 C CA . ALA B 1 195 ? 9.133 -18.172 -13.195 1 98.5 195 ALA B CA 1
ATOM 3258 C C . ALA B 1 195 ? 9.047 -19.484 -13.984 1 98.5 195 ALA B C 1
ATOM 3260 O O . ALA B 1 195 ? 8.031 -20.172 -13.938 1 98.5 195 ALA B O 1
ATOM 3261 N N . SER B 1 196 ? 10.07 -19.828 -14.672 1 98.31 196 SER B N 1
ATOM 3262 C CA . SER B 1 196 ? 10.141 -21.047 -15.477 1 98.31 196 SER B CA 1
ATOM 3263 C C . SER B 1 196 ? 10.242 -22.281 -14.586 1 98.31 196 SER B C 1
ATOM 3265 O O . SER B 1 196 ? 10.625 -22.188 -13.422 1 98.31 196 SER B O 1
ATOM 3267 N N . GLU B 1 197 ? 9.859 -23.406 -15.172 1 96.62 197 GLU B N 1
ATOM 3268 C CA . GLU B 1 197 ? 9.984 -24.672 -14.461 1 96.62 197 GLU B CA 1
ATOM 3269 C C . GLU B 1 197 ? 11.438 -24.953 -14.078 1 96.62 197 GLU B C 1
ATOM 3271 O O . GLU B 1 197 ? 11.711 -25.484 -13 1 96.62 197 GLU B O 1
ATOM 3276 N N . GLN B 1 198 ? 12.289 -24.625 -14.992 1 96.38 198 GLN B N 1
ATOM 3277 C CA . GLN B 1 198 ? 13.711 -24.828 -14.734 1 96.38 198 GLN B CA 1
ATOM 3278 C C . GLN B 1 198 ? 14.156 -24.047 -13.5 1 96.38 198 GLN B C 1
ATOM 3280 O O . GLN B 1 198 ? 14.898 -24.562 -12.664 1 96.38 198 GLN B O 1
ATOM 3285 N N . TRP B 1 199 ? 13.664 -22.844 -13.414 1 97.38 199 TRP B N 1
ATOM 3286 C CA . TRP B 1 199 ? 14.039 -22.047 -12.25 1 97.38 199 TRP B CA 1
ATOM 3287 C C . TRP B 1 199 ? 13.445 -22.641 -10.977 1 97.38 199 TRP B C 1
ATOM 3289 O O . TRP B 1 199 ? 14.117 -22.688 -9.938 1 97.38 199 TRP B O 1
ATOM 3299 N N . HIS B 1 200 ? 12.234 -23.078 -11.078 1 96.81 200 HIS B N 1
ATOM 3300 C CA . HIS B 1 200 ? 11.578 -23.672 -9.922 1 96.81 200 HIS B CA 1
ATOM 3301 C C . HIS B 1 200 ? 12.359 -24.875 -9.398 1 96.81 200 HIS B C 1
ATOM 3303 O O . HIS B 1 200 ? 12.508 -25.047 -8.188 1 96.81 200 HIS B O 1
ATOM 3309 N N . GLU B 1 201 ? 12.789 -25.672 -10.305 1 97.06 201 GLU B N 1
ATOM 3310 C CA . GLU B 1 201 ? 13.547 -26.859 -9.93 1 97.06 201 GLU B CA 1
ATOM 3311 C C . GLU B 1 201 ? 14.852 -26.484 -9.234 1 97.06 201 GLU B C 1
ATOM 3313 O O . GLU B 1 201 ? 15.211 -27.062 -8.203 1 97.06 201 GLU B O 1
ATOM 3318 N N . LYS B 1 202 ? 15.5 -25.516 -9.82 1 96.25 202 LYS B N 1
ATOM 3319 C CA . LYS B 1 202 ? 16.734 -25.031 -9.211 1 96.25 202 LYS B CA 1
ATOM 3320 C C . LYS B 1 202 ? 16.484 -24.469 -7.82 1 96.25 202 LYS B C 1
ATOM 3322 O O . LYS B 1 202 ? 17.219 -24.766 -6.879 1 96.25 202 LYS B O 1
ATOM 3327 N N . PHE B 1 203 ? 15.469 -23.656 -7.75 1 96.81 203 PHE B N 1
ATOM 3328 C CA . PHE B 1 203 ? 15.141 -23.016 -6.484 1 96.81 203 PHE B CA 1
ATOM 3329 C C . PHE B 1 203 ? 14.75 -24.047 -5.434 1 96.81 203 PHE B C 1
ATOM 3331 O O . PHE B 1 203 ? 15.125 -23.922 -4.266 1 96.81 203 PHE B O 1
ATOM 3338 N N . ALA B 1 204 ? 14 -25.062 -5.781 1 95.69 204 ALA B N 1
ATOM 3339 C CA . ALA B 1 204 ? 13.586 -26.109 -4.855 1 95.69 204 ALA B CA 1
ATOM 3340 C C . ALA B 1 204 ? 14.797 -26.844 -4.293 1 95.69 204 ALA B C 1
ATOM 3342 O O . ALA B 1 204 ? 14.789 -27.266 -3.131 1 95.69 204 ALA B O 1
ATOM 3343 N N . ARG B 1 205 ? 15.844 -26.938 -5.004 1 95.75 205 ARG B N 1
ATOM 3344 C CA . ARG B 1 205 ? 17.047 -27.672 -4.613 1 95.75 205 ARG B CA 1
ATOM 3345 C C . ARG B 1 205 ? 17.984 -26.797 -3.787 1 95.75 205 ARG B C 1
ATOM 3347 O O . ARG B 1 205 ? 18.578 -27.266 -2.82 1 95.75 205 ARG B O 1
ATOM 3354 N N . GLN B 1 206 ? 18.062 -25.562 -4.125 1 95.19 206 GLN B N 1
ATOM 3355 C CA . GLN B 1 206 ? 19.156 -24.75 -3.605 1 95.19 206 GLN B CA 1
ATOM 3356 C C . GLN B 1 206 ? 18.625 -23.703 -2.627 1 95.19 206 GLN B C 1
ATOM 3358 O O . GLN B 1 206 ? 19.359 -23.234 -1.749 1 95.19 206 GLN B O 1
ATOM 3363 N N . GLY B 1 207 ? 17.359 -23.266 -2.834 1 95.38 207 GLY B N 1
ATOM 3364 C CA . GLY B 1 207 ? 16.844 -22.141 -2.064 1 95.38 207 GLY B CA 1
ATOM 3365 C C . GLY B 1 207 ? 17.5 -20.828 -2.43 1 95.38 207 GLY B C 1
ATOM 3366 O O . GLY B 1 207 ? 18.047 -20.672 -3.527 1 95.38 207 GLY B O 1
ATOM 3367 N N . TRP B 1 208 ? 17.266 -19.859 -1.604 1 96.12 208 TRP B N 1
ATOM 3368 C CA . TRP B 1 208 ? 17.875 -18.562 -1.838 1 96.12 208 TRP B CA 1
ATOM 3369 C C . TRP B 1 208 ? 19.344 -18.562 -1.438 1 96.12 208 TRP B C 1
ATOM 3371 O O . TRP B 1 208 ? 19.719 -19.156 -0.418 1 96.12 208 TRP B O 1
ATOM 3381 N N . PRO B 1 209 ? 20.172 -17.875 -2.188 1 91.56 209 PRO B N 1
ATOM 3382 C CA . PRO B 1 209 ? 21.547 -17.688 -1.746 1 91.56 209 PRO B CA 1
ATOM 3383 C C . PRO B 1 209 ? 21.672 -16.688 -0.602 1 91.56 209 PRO B C 1
ATOM 3385 O O . PRO B 1 209 ? 20.734 -15.938 -0.327 1 91.56 209 PRO B O 1
ATOM 3388 N N . GLU B 1 210 ? 22.797 -16.672 0.059 1 88.62 210 GLU B N 1
ATOM 3389 C CA . GLU B 1 210 ? 23.094 -15.648 1.057 1 88.62 210 GLU B CA 1
ATOM 3390 C C . GLU B 1 210 ? 23.328 -14.297 0.401 1 88.62 210 GLU B C 1
ATOM 3392 O O . GLU B 1 210 ? 24.094 -14.188 -0.565 1 88.62 210 GLU B O 1
ATOM 3397 N N . CYS B 1 211 ? 22.531 -13.391 0.875 1 86.5 211 CYS B N 1
ATOM 3398 C CA . CYS B 1 211 ? 22.688 -12.039 0.352 1 86.5 211 CYS B CA 1
ATOM 3399 C C . CYS B 1 211 ? 23.891 -11.344 0.977 1 86.5 211 CYS B C 1
ATOM 3401 O O . CYS B 1 211 ? 23.844 -10.93 2.137 1 86.5 211 CYS B O 1
ATOM 3403 N N . ARG B 1 212 ? 25.141 -11.594 0.733 1 66.25 212 ARG B N 1
ATOM 3404 C CA . ARG B 1 212 ? 26.328 -10.938 1.268 1 66.25 212 ARG B CA 1
ATOM 3405 C C . ARG B 1 212 ? 26.531 -9.57 0.626 1 66.25 212 ARG B C 1
ATOM 3407 O O . ARG B 1 212 ? 26.625 -9.461 -0.599 1 66.25 212 ARG B O 1
ATOM 3414 N N . SER B 1 213 ? 25.766 -8.586 1.172 1 58.28 213 SER B N 1
ATOM 3415 C CA . SER B 1 213 ? 25.969 -7.254 0.613 1 58.28 213 SER B CA 1
ATOM 3416 C C . SER B 1 213 ? 27.297 -6.66 1.089 1 58.28 213 SER B C 1
ATOM 3418 O O . SER B 1 213 ? 27.641 -6.777 2.266 1 58.28 213 SER B O 1
ATOM 3420 N N . GLU B 1 214 ? 28.328 -6.605 0.473 1 50.62 214 GLU B N 1
ATOM 3421 C CA . GLU B 1 214 ? 29.344 -5.625 0.864 1 50.62 214 GLU B CA 1
ATOM 3422 C C . GLU B 1 214 ? 28.719 -4.234 1.01 1 50.62 214 GLU B C 1
ATOM 3424 O O . GLU B 1 214 ? 28.688 -3.461 0.049 1 50.62 214 GLU B O 1
ATOM 3429 N N . LEU B 1 215 ? 27.562 -4.137 1.527 1 48.16 215 LEU B N 1
ATOM 3430 C CA . LEU B 1 215 ? 27.078 -2.76 1.598 1 48.16 215 LEU B CA 1
ATOM 3431 C C . LEU B 1 215 ? 28.156 -1.838 2.162 1 48.16 215 LEU B C 1
ATOM 3433 O O . LEU B 1 215 ? 28.781 -2.154 3.176 1 48.16 215 LEU B O 1
ATOM 3437 N N . PRO B 1 216 ? 28.625 -1.021 1.416 1 42.84 216 PRO B N 1
ATOM 3438 C CA . PRO B 1 216 ? 29.547 -0.088 2.064 1 42.84 216 PRO B CA 1
ATOM 3439 C C . PRO B 1 216 ? 28.984 0.5 3.355 1 42.84 216 PRO B C 1
ATOM 3441 O O . PRO B 1 216 ? 27.766 0.638 3.492 1 42.84 216 PRO B O 1
ATOM 3444 N N . GLU B 1 217 ? 29.547 0.181 4.594 1 40.97 217 GLU B N 1
ATOM 3445 C CA . GLU B 1 217 ? 29.234 0.958 5.789 1 40.97 217 GLU B CA 1
ATOM 3446 C C . GLU B 1 217 ? 28.781 2.373 5.422 1 40.97 217 GLU B C 1
ATOM 3448 O O . GLU B 1 217 ? 29.484 3.082 4.699 1 40.97 217 GLU B O 1
ATOM 3453 N N . LEU B 1 218 ? 27.469 2.551 5.227 1 33.12 218 LEU B N 1
ATOM 3454 C CA . LEU B 1 218 ? 27.156 3.973 5.156 1 33.12 218 LEU B CA 1
ATOM 3455 C C . LEU B 1 218 ? 27.703 4.715 6.367 1 33.12 218 LEU B C 1
ATOM 3457 O O . LEU B 1 218 ? 27.703 4.184 7.48 1 33.12 218 LEU B O 1
#

Sequence (436 aa):
MARQQERARRTRAALVESAAIEFAKRGYAAASVNTILEGSNATKGAMYFHFQSKEELARAVLQAGVEQFTALTERWTRRNDLDPFEALHCLVVDLAELFRTNVIVQAEFRLIIEPEFYADVQSGGSQVWGATARQFALRAQKEGLLREGVDTEKFTRVLAASLAGQRYMADLTELRGDLADLFEESLEVVLAAMASEQWHEKFARQGWPECRSELPELMARQQERARRTRAALVESAAIEFAKRGYAAASVNTILEGSNATKGAMYFHFQSKEELARAVLQAGVEQFTALTERWTRRNDLDPFEALHCLVVDLAELFRTNVIVQAEFRLIIEPEFYADVQSGGSQVWGATARQFALRAQKEGLLREGVDTEKFTRVLAASLAGQRYMADLTELRGDLADLFEESLEVVLAAMASEQWHEKFARQGWPECRSELPEL

Solvent-accessible surface area (backbone atoms only — not comparable to full-atom values): 22799 Å² total; per-residue (Å²): 105,70,63,58,52,51,51,50,50,50,49,52,50,32,42,37,51,23,39,14,50,39,29,48,63,52,32,71,73,63,39,51,67,66,58,24,30,64,67,34,72,47,51,73,68,57,46,50,72,75,28,86,38,72,64,53,44,50,51,50,26,40,50,54,19,28,50,53,47,49,55,53,50,52,61,40,71,68,49,79,89,47,56,45,66,55,31,47,50,40,44,45,40,50,48,32,48,40,56,72,72,33,51,41,45,39,14,25,67,55,46,47,73,34,69,91,32,44,83,48,30,81,67,30,49,62,45,55,50,49,52,50,44,34,51,34,38,50,50,25,49,75,71,57,40,36,34,88,86,64,54,49,66,57,54,30,53,46,50,52,14,22,45,50,8,43,56,55,44,42,72,49,33,84,55,76,65,59,57,35,58,53,37,50,50,41,50,48,38,50,41,59,40,39,40,13,70,69,48,50,55,52,38,74,73,65,53,79,75,83,70,78,69,81,60,72,82,124,106,68,63,59,53,50,50,51,51,50,50,50,51,32,42,37,51,23,39,14,50,39,29,49,63,52,32,73,73,64,39,50,67,66,59,23,30,64,66,33,72,46,52,72,68,56,46,50,71,77,30,88,39,72,64,53,44,50,51,49,27,41,50,53,19,26,50,52,47,49,55,54,50,52,60,39,70,68,49,78,89,48,56,44,66,53,31,48,50,39,45,46,40,50,48,32,48,39,57,73,72,33,51,42,45,39,15,24,67,53,46,46,72,34,70,90,31,45,84,48,30,80,68,29,48,62,45,54,49,49,52,49,46,35,52,32,38,49,50,24,49,75,69,58,38,36,33,87,86,64,54,47,65,56,53,31,53,45,50,52,16,21,45,50,7,42,56,54,46,43,73,51,35,83,55,76,66,60,55,36,58,54,38,49,50,40,50,50,39,51,41,59,42,41,40,14,69,69,47,50,55,50,38,73,73,63,53,79,75,82,70,78,67,82,60,71,83,123

Organism: NCBI:txid1990687

Foldseek 3Di:
DVVVVVVLVLLLVLLLQLLLQQCLVQNQVRGDPVSSCVRSVHDPVSCCVVPVDSVRSLVVLQVVLLVVLLLLLVLLVPDDVDQLLLSVLLSLLVVLVCCVPPSSNSSNLRHCPDPVNVVVVCVGSLVSQLVSQLVSLVSCVVVQFWDPPDDSNVLSVQLSVQLNVLVVVVVVDVPPDRSSVSSNVSSVVSCVVITDPVNVVVCVVPPHDDSPRVPPPD/DVVVVVVLVLLLVLLLQLLLQQCLVQNQVRGDPVSSCVRSVHDPVSCCVVPVDSVRSLVVLQVVLLVVLLLLLVLLVPDDVDQLLLSVLLSLLVVLVCCVPPSSNSSNLRHCPDPVNVVVVCVGSLVSQLVSQLVSLVSCVVVQFWDPPDDSNVLSVQLSVQLNVLVVVVVVDVPPDRSSVSSNVSSVVSCVVITDPVVVVVCVVPPHDDSPRVPPPD

Nearest PDB structures (foldseek):
  5xaz-assembly3_D  TM=6.483E-01  e=1.719E-08  Streptomyces fradiae
  6hs0-assembly1_A  TM=7.596E-01  e=1.175E-05  Mycobacterium tuberculosis H37Rv
  2gfn-assembly1_A  TM=7.537E-01  e=1.068E-05  Rhodococcus jostii RHA1
  2w53-assembly1_B  TM=8.067E-01  e=1.776E-04  Stenotrophomonas maltophilia
  4yze-assembly2_B  TM=7.547E-01  e=2.860E-04  Escherichia coli K-12

pLDDT: mean 90.6, std 11.28, range [32.44, 98.5]